Protein AF-A0A4U9HR37-F1 (afdb_monomer_lite)

InterPro domains:
  IPR014755 Copper resistance protein CopC/internalin, immunoglobulin-like [G3DSA:2.60.40.1220] (378-471)
  IPR032812 SbsA, Ig-like domain [PF13205] (374-486)
  IPR061453 Choice-of-anchor X domain [NF041940] (315-340)

Foldseek 3Di:
DDKDWDFFDWAAFPQLKIKGKTFIFDDPDDPPDDTDPFTFWIKIFIAHNVRHQAFPPPDWKDKDKDWDDPDDDDWDWDDDGGIIITGDAAFDWTKIWIWMATPVRHTRDIDIDIDTHHHDDDDDDDDDDDDDDDDDDVPDDDDDDDDDDDFDWDWDDLPFWIKTWGQDPVGFIWIWTAGPVPRHTPDDTDTDDDDDPPDKDKADWDWDAPVQRHTWTWIWIWDQPDPDDPDRPTDTDDDTDTDDPRPDPDDDAQDFDLVQKDWDDFAPFPLRAAHEAQGKIKIKGACAPPHSVGPFAWPWKWKDQVLLPDPDTHTWAQQCDQPHNHRPRRMTMHMDGRAQDDQAFDWQGWMKMWIAGPSRHIDIDIHRPIGTYHRHKKDFPAKVVGAAAEAAAQQDKIKTFIPWFKDFFFAWKWWAWPPDRVQIQTGTLPPPVAWDGDIRMIIGGGPDTGDAFTKTAIWFPQGGMTHNRRRTRRTHDDSNPGIYGHHHDPPQPLQEKEQEQLAQAIFDDVQQEDDLPHAHEYEYEDELDQPRDGRAHDPVRAHEHLQSQAQSHAAAYEYAQAFRAAPVRFGFDFWDQPPQKIFTFGDDDPDPDRTTQWMAGQQQWIDHNNDTYRRYGDGYPHGNCPVPTGVRRYYHHDDFPNDRNVGGPDD

Structure (mmCIF, N/CA/C/O backbone):
data_AF-A0A4U9HR37-F1
#
_entry.id   AF-A0A4U9HR37-F1
#
loop_
_atom_site.group_PDB
_atom_site.id
_atom_site.type_symbol
_atom_site.label_atom_id
_atom_site.label_alt_id
_atom_site.label_comp_id
_atom_site.label_asym_id
_atom_site.label_entity_id
_atom_site.label_seq_id
_atom_site.pdbx_PDB_ins_code
_atom_site.Cartn_x
_atom_site.Cartn_y
_atom_site.Cartn_z
_atom_site.occupancy
_atom_site.B_iso_or_equiv
_atom_site.auth_seq_id
_atom_site.auth_comp_id
_atom_site.auth_asym_id
_atom_site.auth_atom_id
_atom_site.pdbx_PDB_model_num
ATOM 1 N N . MET A 1 1 ? 14.670 -46.214 -52.366 1.00 41.25 1 MET A N 1
ATOM 2 C CA . MET A 1 1 ? 14.354 -47.349 -53.259 1.00 41.25 1 MET A CA 1
ATOM 3 C C . MET A 1 1 ? 15.563 -48.266 -53.301 1.00 41.25 1 MET A C 1
ATOM 5 O O . MET A 1 1 ? 16.676 -47.754 -53.305 1.00 41.25 1 MET A O 1
ATOM 9 N N . LYS A 1 2 ? 15.373 -49.586 -53.236 1.00 36.44 2 LYS A N 1
ATOM 10 C CA . LYS A 1 2 ? 16.454 -50.545 -53.504 1.00 36.44 2 LYS A CA 1
ATOM 11 C C . LYS A 1 2 ? 16.265 -51.026 -54.938 1.00 36.44 2 LYS A C 1
ATOM 13 O O . LYS A 1 2 ? 15.144 -51.344 -55.308 1.00 36.44 2 LYS A O 1
ATOM 18 N N . PHE A 1 3 ? 17.334 -51.056 -55.720 1.00 47.19 3 PHE A N 1
ATOM 19 C CA . PHE A 1 3 ? 17.304 -51.505 -57.109 1.00 47.19 3 PHE A CA 1
ATOM 20 C C . PHE A 1 3 ? 18.118 -52.787 -57.236 1.00 47.19 3 PHE A C 1
ATOM 22 O O . PHE A 1 3 ? 19.142 -52.933 -56.562 1.00 47.19 3 PHE A O 1
ATOM 29 N N . GLN A 1 4 ? 17.664 -53.714 -58.077 1.00 44.75 4 GLN A N 1
ATOM 30 C CA . GLN A 1 4 ? 18.445 -54.896 -58.425 1.00 44.75 4 GLN A CA 1
ATOM 31 C C . GLN A 1 4 ? 19.106 -54.676 -59.785 1.00 44.75 4 GLN A C 1
ATOM 33 O O . GLN A 1 4 ? 18.430 -54.355 -60.761 1.00 44.75 4 GLN A O 1
ATOM 38 N N . LEU A 1 5 ? 20.426 -54.853 -59.821 1.00 51.75 5 LEU A N 1
ATOM 39 C CA . LEU A 1 5 ? 21.241 -54.806 -61.031 1.00 51.75 5 LEU A CA 1
ATOM 40 C C . LEU A 1 5 ? 21.519 -56.236 -61.500 1.00 51.75 5 LEU A C 1
ATOM 42 O O . LEU A 1 5 ? 21.932 -57.079 -60.697 1.00 51.75 5 LEU A O 1
ATOM 46 N N . THR A 1 6 ? 21.292 -56.532 -62.777 1.00 52.78 6 THR A N 1
ATOM 47 C CA . THR A 1 6 ? 21.703 -57.818 -63.368 1.00 52.78 6 THR A CA 1
ATOM 48 C C . THR A 1 6 ? 23.164 -57.760 -63.838 1.00 52.78 6 THR A C 1
ATOM 50 O O . THR A 1 6 ? 23.674 -56.673 -64.116 1.00 52.78 6 THR A O 1
ATOM 53 N N . PRO A 1 7 ? 23.890 -58.896 -63.915 1.00 52.94 7 PRO A N 1
ATOM 54 C CA . PRO A 1 7 ? 25.273 -58.907 -64.388 1.00 52.94 7 PRO A CA 1
ATOM 55 C C . PRO A 1 7 ? 25.380 -58.265 -65.772 1.00 52.94 7 PRO A C 1
ATOM 57 O O . PRO A 1 7 ? 24.792 -58.745 -66.738 1.00 52.94 7 PRO A O 1
ATOM 60 N N . GLY A 1 8 ? 26.098 -57.149 -65.830 1.00 57.25 8 GLY A N 1
ATOM 61 C CA . GLY A 1 8 ? 26.255 -56.355 -67.036 1.00 57.25 8 GLY A CA 1
ATOM 62 C C . GLY A 1 8 ? 27.335 -56.877 -67.979 1.00 57.25 8 GLY A C 1
ATOM 63 O O . GLY A 1 8 ? 28.160 -57.714 -67.606 1.00 57.25 8 GLY A O 1
ATOM 64 N N . VAL A 1 9 ? 27.379 -56.336 -69.196 1.00 54.69 9 VAL A N 1
ATOM 65 C CA . VAL A 1 9 ? 28.492 -56.582 -70.126 1.00 54.69 9 VAL A CA 1
ATOM 66 C C . VAL A 1 9 ? 29.685 -55.732 -69.682 1.00 54.69 9 VAL A C 1
ATOM 68 O O . VAL A 1 9 ? 29.597 -54.504 -69.668 1.00 54.69 9 VAL A O 1
ATOM 71 N N . LEU A 1 10 ? 30.789 -56.383 -69.300 1.00 51.09 10 LEU A N 1
ATOM 72 C CA . LEU A 1 10 ? 32.033 -55.728 -68.890 1.00 51.09 10 LEU A CA 1
ATOM 73 C C . LEU A 1 10 ? 32.990 -55.621 -70.085 1.00 51.09 10 LEU A C 1
ATOM 75 O O . LEU A 1 10 ? 33.367 -56.636 -70.669 1.00 51.09 10 LEU A O 1
ATOM 79 N N . THR A 1 11 ? 33.402 -54.404 -70.436 1.00 56.28 11 THR A N 1
ATOM 80 C CA . THR A 1 11 ? 34.309 -54.141 -71.566 1.00 56.28 11 THR A CA 1
ATOM 81 C C . THR A 1 11 ? 35.569 -53.428 -71.087 1.00 56.28 11 THR A C 1
ATOM 83 O O . THR A 1 11 ? 35.473 -52.397 -70.430 1.00 56.28 11 THR A O 1
ATOM 86 N N . ALA A 1 12 ? 36.747 -53.963 -71.414 1.00 51.22 12 ALA A N 1
ATOM 87 C CA . ALA A 1 12 ? 38.031 -53.375 -71.027 1.00 51.22 12 ALA A CA 1
ATOM 88 C C . ALA A 1 12 ? 38.385 -52.148 -71.880 1.00 51.22 12 ALA A C 1
ATOM 90 O O . ALA A 1 12 ? 38.165 -52.134 -73.092 1.00 51.22 12 ALA A O 1
ATOM 91 N N . LEU A 1 13 ? 38.968 -51.139 -71.241 1.00 53.97 13 LEU A N 1
ATOM 92 C CA . LEU A 1 13 ? 39.450 -49.906 -71.849 1.00 53.97 13 LEU A CA 1
ATOM 93 C C . LEU A 1 13 ? 40.976 -49.923 -71.999 1.00 53.97 13 LEU A C 1
ATOM 95 O O . LEU A 1 13 ? 41.697 -50.655 -71.320 1.00 53.97 13 LEU A O 1
ATOM 99 N N . SER A 1 14 ? 41.482 -49.082 -72.902 1.00 51.78 14 SER A N 1
ATOM 100 C CA . SER A 1 14 ? 42.912 -48.998 -73.225 1.00 51.78 14 SER A CA 1
ATOM 101 C C . SER A 1 14 ? 43.780 -48.442 -72.092 1.00 51.78 14 SER A C 1
ATOM 103 O O . SER A 1 14 ? 44.987 -48.657 -72.099 1.00 51.78 14 SER A O 1
ATOM 105 N N . ASP A 1 15 ? 43.186 -47.733 -71.129 1.00 53.56 15 ASP A N 1
ATOM 106 C CA . ASP A 1 15 ? 43.849 -47.236 -69.912 1.00 53.56 15 ASP A CA 1
ATOM 107 C C . ASP A 1 15 ? 43.903 -48.295 -68.787 1.00 53.56 15 ASP A C 1
ATOM 109 O O . ASP A 1 15 ? 44.371 -48.011 -67.687 1.00 53.56 15 ASP A O 1
ATOM 113 N N . GLY A 1 16 ? 43.443 -49.523 -69.062 1.00 54.03 16 GLY A N 1
ATOM 114 C CA . GLY A 1 16 ? 43.409 -50.643 -68.121 1.00 54.03 16 GLY A CA 1
ATOM 115 C C . GLY A 1 16 ? 42.150 -50.702 -67.254 1.00 54.03 16 GLY A C 1
ATOM 116 O O . GLY A 1 16 ? 41.991 -51.667 -66.513 1.00 54.03 16 GLY A O 1
ATOM 117 N N . SER A 1 17 ? 41.264 -49.708 -67.347 1.00 57.75 17 SER A N 1
ATOM 118 C CA . SER A 1 17 ? 39.972 -49.664 -66.651 1.00 57.75 17 SER A CA 1
ATOM 119 C C . SER A 1 17 ? 38.882 -50.438 -67.419 1.00 57.75 17 SER A C 1
ATOM 121 O O . SER A 1 17 ? 39.135 -50.962 -68.503 1.00 57.75 17 SER A O 1
ATOM 123 N N . TYR A 1 18 ? 37.667 -50.548 -66.879 1.00 51.66 18 TYR A N 1
ATOM 124 C CA . TYR A 1 18 ? 36.553 -51.276 -67.499 1.00 51.66 18 TYR A CA 1
ATOM 125 C C . TYR A 1 18 ? 35.264 -50.455 -67.489 1.00 51.66 18 TYR A C 1
ATOM 127 O O . TYR A 1 18 ? 35.036 -49.641 -66.599 1.00 51.66 18 TYR A O 1
ATOM 135 N N . VAL A 1 19 ? 34.381 -50.712 -68.451 1.00 53.75 19 VAL A N 1
ATOM 136 C CA . VAL A 1 19 ? 33.013 -50.186 -68.466 1.00 53.75 19 VAL A CA 1
ATOM 137 C C . VAL A 1 19 ? 32.036 -51.330 -68.263 1.00 53.75 19 VAL A C 1
ATOM 139 O O . VAL A 1 19 ? 32.089 -52.321 -68.993 1.00 53.75 19 VAL A O 1
ATOM 142 N N . LEU A 1 20 ? 31.150 -51.186 -67.279 1.00 54.28 20 LEU A N 1
ATOM 143 C CA . LEU A 1 20 ? 30.079 -52.134 -66.986 1.00 54.28 20 LEU A CA 1
ATOM 144 C C . LEU A 1 20 ? 28.729 -51.489 -67.298 1.00 54.28 20 LEU A C 1
ATOM 146 O O . LEU A 1 20 ? 28.382 -50.477 -66.690 1.00 54.28 20 LEU A O 1
ATOM 150 N N . ALA A 1 21 ? 27.961 -52.093 -68.205 1.00 55.81 21 ALA A N 1
ATOM 151 C CA . ALA A 1 21 ? 26.589 -51.682 -68.506 1.00 55.81 21 ALA A CA 1
ATOM 152 C C . ALA A 1 21 ? 25.600 -52.703 -67.937 1.00 55.81 21 ALA A C 1
ATOM 154 O O . ALA A 1 21 ? 25.634 -53.865 -68.339 1.00 55.81 21 ALA A O 1
ATOM 155 N N . SER A 1 22 ? 24.746 -52.284 -67.003 1.00 52.88 22 SER A N 1
ATOM 156 C CA . SER A 1 22 ? 23.837 -53.164 -66.259 1.00 52.88 22 SER A CA 1
ATOM 157 C C . SER A 1 22 ? 22.400 -52.641 -66.288 1.00 52.88 22 SER A C 1
ATOM 159 O O . SER A 1 22 ? 22.163 -51.435 -66.205 1.00 52.88 22 SER A O 1
ATOM 161 N N . GLU A 1 23 ? 21.438 -53.553 -66.417 1.00 58.59 23 GLU A N 1
ATOM 162 C CA . GLU A 1 23 ? 20.009 -53.238 -66.394 1.00 58.59 23 GLU A CA 1
ATOM 163 C C . GLU A 1 23 ? 19.473 -53.118 -64.970 1.00 58.59 23 GLU A C 1
ATOM 165 O O . GLU A 1 23 ? 19.921 -53.806 -64.050 1.00 58.59 23 GLU A O 1
ATOM 170 N 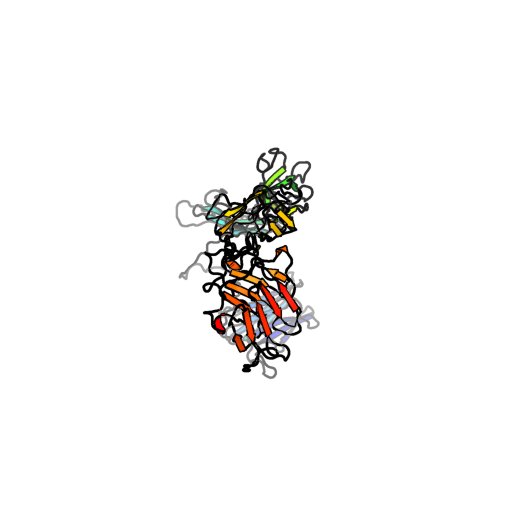N . VAL A 1 24 ? 18.467 -52.260 -64.815 1.00 54.59 24 VAL A N 1
ATOM 171 C CA . VAL A 1 24 ? 17.881 -51.886 -63.529 1.00 54.59 24 VAL A CA 1
ATOM 172 C C . VAL A 1 24 ? 16.460 -52.380 -63.439 1.00 54.59 24 VAL A C 1
ATOM 174 O O . VAL A 1 24 ? 15.640 -52.098 -64.312 1.00 54.59 24 VAL A O 1
ATOM 177 N N . TYR A 1 25 ? 16.157 -53.029 -62.324 1.00 52.59 25 TYR A N 1
ATOM 178 C CA . TYR A 1 25 ? 14.821 -53.491 -61.985 1.00 52.59 25 TYR A CA 1
ATOM 179 C C . TYR A 1 25 ? 14.391 -52.886 -60.641 1.00 52.59 25 TYR A C 1
ATOM 181 O O . TYR A 1 25 ? 15.204 -52.764 -59.715 1.00 52.59 25 TYR A O 1
ATOM 189 N N . ASP A 1 26 ? 13.118 -52.493 -60.534 1.00 51.78 26 ASP A N 1
ATOM 190 C CA . ASP A 1 26 ? 12.541 -51.991 -59.281 1.00 51.78 26 ASP A CA 1
ATOM 191 C C . ASP A 1 26 ? 12.305 -53.151 -58.301 1.00 51.78 26 ASP A C 1
ATOM 193 O O . ASP A 1 26 ? 11.687 -54.163 -58.651 1.00 51.78 26 ASP A O 1
ATOM 197 N N . TRP A 1 27 ? 12.803 -53.030 -57.067 1.00 42.41 27 TRP A N 1
ATOM 198 C CA . TRP A 1 27 ? 12.623 -54.058 -56.041 1.00 42.41 27 TRP A CA 1
ATOM 199 C C . TRP A 1 27 ? 11.480 -53.675 -55.098 1.00 42.41 27 TRP A C 1
ATOM 201 O O . TRP A 1 27 ? 11.639 -52.833 -54.210 1.00 42.41 27 TRP A O 1
ATOM 211 N N . ILE A 1 28 ? 10.370 -54.419 -55.160 1.00 48.56 28 ILE A N 1
ATOM 212 C CA . ILE A 1 28 ? 9.270 -54.297 -54.191 1.00 48.56 28 ILE A CA 1
ATOM 213 C C . ILE A 1 28 ? 9.419 -55.319 -53.040 1.00 48.56 28 ILE A C 1
ATOM 215 O O . ILE A 1 28 ? 8.954 -56.450 -53.080 1.00 48.56 28 ILE A O 1
ATOM 219 N N . GLY A 1 29 ? 10.104 -54.905 -51.973 1.00 46.81 29 GLY A N 1
ATOM 220 C CA . GLY A 1 29 ? 9.639 -55.099 -50.594 1.00 46.81 29 GLY A CA 1
ATOM 221 C C . GLY A 1 29 ? 9.772 -56.418 -49.807 1.00 46.81 29 GLY A C 1
ATOM 222 O O . GLY A 1 29 ? 9.605 -56.317 -48.596 1.00 46.81 29 GLY A O 1
ATOM 223 N N . THR A 1 30 ? 10.071 -57.621 -50.329 1.00 45.28 30 THR A N 1
ATOM 224 C CA . THR A 1 30 ? 10.242 -58.809 -49.430 1.00 45.28 30 THR A CA 1
ATOM 225 C C . THR A 1 30 ? 11.279 -59.861 -49.873 1.00 45.28 30 THR A C 1
ATOM 227 O O . THR A 1 30 ? 11.386 -60.142 -51.067 1.00 45.28 30 THR A O 1
ATOM 230 N N . PRO A 1 31 ? 12.048 -60.481 -48.943 1.00 39.94 31 PRO A N 1
ATOM 231 C CA . PRO A 1 31 ? 13.012 -61.539 -49.269 1.00 39.94 31 PRO A CA 1
ATOM 232 C C . PRO A 1 31 ? 12.318 -62.809 -49.783 1.00 39.94 31 PRO A C 1
ATOM 234 O O . PRO A 1 31 ? 11.460 -63.364 -49.101 1.00 39.94 31 PRO A O 1
ATOM 237 N N . GLY A 1 32 ? 12.715 -63.284 -50.966 1.00 50.69 32 GLY A N 1
ATOM 238 C CA . GLY A 1 32 ? 12.194 -64.515 -51.576 1.00 50.69 32 GLY A CA 1
ATOM 239 C C . GLY A 1 32 ? 11.233 -64.307 -52.751 1.00 50.69 32 GLY A C 1
ATOM 240 O O . GLY A 1 32 ? 10.873 -65.291 -53.391 1.00 50.69 32 GLY A O 1
ATOM 241 N N . GLN A 1 33 ? 10.862 -63.065 -53.083 1.00 45.84 33 GLN A N 1
ATOM 242 C CA . GLN A 1 33 ? 10.258 -62.751 -54.381 1.00 45.84 33 GLN A CA 1
ATOM 243 C C . GLN A 1 33 ? 11.319 -62.248 -55.359 1.00 45.84 33 GLN A C 1
ATOM 245 O O . GLN A 1 33 ? 12.173 -61.436 -55.002 1.00 45.84 33 GLN A O 1
ATOM 250 N N . SER A 1 34 ? 11.283 -62.765 -56.586 1.00 50.19 34 SER A N 1
ATOM 251 C CA . SER A 1 34 ? 12.127 -62.289 -57.680 1.00 50.19 34 SER A CA 1
ATOM 252 C C . SER A 1 34 ? 11.675 -60.890 -58.096 1.00 50.19 34 SER A C 1
ATOM 254 O O . SER A 1 34 ? 10.470 -60.653 -58.204 1.00 50.19 34 SER A O 1
ATOM 256 N N . ALA A 1 35 ? 12.633 -59.982 -58.320 1.00 50.19 35 ALA A N 1
ATOM 257 C CA . ALA A 1 35 ? 12.367 -58.668 -58.902 1.00 50.19 35 ALA A CA 1
ATOM 258 C C . ALA A 1 35 ? 11.538 -58.803 -60.189 1.00 50.19 35 ALA A C 1
ATOM 260 O O . ALA A 1 35 ? 11.522 -59.865 -60.822 1.00 50.19 35 ALA A O 1
ATOM 261 N N . THR A 1 36 ? 10.825 -57.735 -60.552 1.00 52.47 36 THR A N 1
ATOM 262 C CA . THR A 1 36 ? 10.019 -57.702 -61.777 1.00 52.47 36 THR A CA 1
ATOM 263 C C . THR A 1 36 ? 10.854 -58.201 -62.958 1.00 52.47 36 THR A C 1
ATOM 265 O O . THR A 1 36 ? 12.044 -57.931 -63.049 1.00 52.47 36 THR A O 1
ATOM 268 N N . THR A 1 37 ? 10.265 -58.974 -63.871 1.00 47.75 37 THR A N 1
ATOM 269 C CA . THR A 1 37 ? 11.011 -59.567 -64.997 1.00 47.75 37 THR A CA 1
ATOM 270 C C . THR A 1 37 ? 11.318 -58.564 -66.113 1.00 47.75 37 THR A C 1
ATOM 272 O O . THR A 1 37 ? 11.783 -58.969 -67.174 1.00 47.75 37 THR A O 1
ATOM 275 N N . THR A 1 38 ? 11.027 -57.274 -65.906 1.00 51.25 38 THR A N 1
ATOM 276 C CA . THR A 1 38 ? 11.073 -56.237 -66.946 1.00 51.25 38 THR A CA 1
ATOM 277 C C . THR A 1 38 ? 11.918 -55.041 -66.485 1.00 51.25 38 THR A C 1
ATOM 279 O O . THR A 1 38 ? 11.591 -54.462 -65.443 1.00 51.25 38 THR A O 1
ATOM 282 N N . PRO A 1 39 ? 12.988 -54.673 -67.219 1.00 50.19 39 PRO A N 1
ATOM 283 C CA . PRO A 1 39 ? 13.907 -53.614 -66.815 1.00 50.19 39 PRO A CA 1
ATOM 284 C C . PRO A 1 39 ? 13.275 -52.234 -66.999 1.00 50.19 39 PRO A C 1
ATOM 286 O O . PRO A 1 39 ? 12.590 -51.976 -67.990 1.00 50.19 39 PRO A O 1
ATOM 289 N N . ILE A 1 40 ? 13.533 -51.344 -66.041 1.00 50.38 40 ILE A N 1
ATOM 290 C CA . ILE A 1 40 ? 13.007 -49.969 -65.989 1.00 50.38 40 ILE A CA 1
ATOM 291 C C . ILE A 1 40 ? 14.037 -48.915 -66.424 1.00 50.38 40 ILE A C 1
ATOM 293 O O . ILE A 1 40 ? 13.714 -47.738 -66.563 1.00 50.38 40 ILE A O 1
ATOM 297 N N . GLY A 1 41 ? 15.285 -49.329 -66.641 1.00 55.94 41 GLY A N 1
ATOM 298 C CA . GLY A 1 41 ? 16.379 -48.468 -67.079 1.00 55.94 41 GLY A CA 1
ATOM 299 C C . GLY A 1 41 ? 17.701 -49.226 -67.125 1.00 55.94 41 GLY A C 1
ATOM 300 O O . GLY A 1 41 ? 17.748 -50.433 -66.877 1.00 55.94 41 GLY A O 1
ATOM 301 N N . ALA A 1 42 ? 18.787 -48.521 -67.427 1.00 51.38 42 ALA A N 1
ATOM 302 C CA . ALA A 1 42 ? 20.134 -49.084 -67.383 1.00 51.38 42 ALA A CA 1
ATOM 303 C C . ALA A 1 42 ? 21.155 -48.057 -66.870 1.00 51.38 42 ALA A C 1
ATOM 305 O O . ALA A 1 42 ? 21.000 -46.850 -67.078 1.00 51.38 42 ALA A O 1
ATOM 306 N N . PHE A 1 43 ? 22.187 -48.559 -66.186 1.00 53.84 43 PHE A N 1
ATOM 307 C CA . PHE A 1 43 ? 23.328 -47.779 -65.709 1.00 53.84 43 PHE A CA 1
ATOM 308 C C . PHE A 1 43 ? 24.606 -48.201 -66.414 1.00 53.84 43 PHE A C 1
ATOM 310 O O . PHE A 1 43 ? 24.827 -49.384 -66.690 1.00 53.84 43 PHE A O 1
ATOM 317 N N . ILE A 1 44 ? 25.478 -47.220 -66.627 1.00 55.19 44 ILE A N 1
ATOM 318 C CA . ILE A 1 44 ? 26.820 -47.433 -67.152 1.00 55.19 44 ILE A CA 1
ATOM 319 C C . ILE A 1 44 ? 27.829 -46.866 -66.152 1.00 55.19 44 ILE A C 1
ATOM 321 O O . ILE A 1 44 ? 27.780 -45.685 -65.803 1.00 55.19 44 ILE A O 1
ATOM 325 N N . PHE A 1 45 ? 28.744 -47.726 -65.704 1.00 54.78 45 PHE A N 1
ATOM 326 C CA . PHE A 1 45 ? 29.782 -47.405 -64.724 1.00 54.78 45 PHE A CA 1
ATOM 327 C C . PHE A 1 45 ? 31.172 -47.539 -65.343 1.00 54.78 45 PHE A C 1
ATOM 329 O O . PHE A 1 45 ? 31.410 -48.470 -66.117 1.00 54.78 45 PHE A O 1
ATOM 336 N N . LYS A 1 46 ? 32.103 -46.661 -64.948 1.00 58.59 46 LYS A N 1
ATOM 337 C CA . LYS A 1 46 ? 33.541 -46.855 -65.173 1.00 58.59 46 LYS A CA 1
ATOM 338 C C . LYS A 1 46 ? 34.161 -47.405 -63.891 1.00 58.59 46 LYS A C 1
ATOM 340 O O . LYS A 1 46 ? 34.009 -46.833 -62.812 1.00 58.59 46 LYS A O 1
ATOM 345 N N . LEU A 1 47 ? 34.821 -48.543 -64.028 1.00 55.28 47 LEU A N 1
ATOM 346 C CA . LEU A 1 47 ? 35.520 -49.242 -62.963 1.00 55.28 47 LEU A CA 1
ATOM 347 C C . LEU A 1 47 ? 37.018 -49.154 -63.239 1.00 55.28 47 LEU A C 1
ATOM 349 O O . LEU A 1 47 ? 37.420 -49.294 -64.390 1.00 55.28 47 LEU A O 1
ATOM 353 N N . ASP A 1 48 ? 37.857 -48.961 -62.227 1.00 63.69 48 ASP A N 1
ATOM 354 C CA . ASP A 1 48 ? 39.309 -49.018 -62.413 1.00 63.69 48 ASP A CA 1
ATOM 355 C C . ASP A 1 48 ? 39.802 -50.423 -62.803 1.00 63.69 48 ASP A C 1
ATOM 357 O O . ASP A 1 48 ? 39.042 -51.389 -62.893 1.00 63.69 48 ASP A O 1
ATOM 361 N N . ALA A 1 49 ? 41.114 -50.554 -63.010 1.00 62.03 49 ALA A N 1
ATOM 362 C CA . ALA A 1 49 ? 41.754 -51.818 -63.366 1.00 62.03 49 ALA A CA 1
ATOM 363 C C . ALA A 1 49 ? 41.557 -52.946 -62.330 1.00 62.03 49 ALA A C 1
ATOM 365 O O . ALA A 1 49 ? 41.776 -54.113 -62.657 1.00 62.03 49 ALA A O 1
ATOM 366 N N . SER A 1 50 ? 41.143 -52.620 -61.099 1.00 58.91 50 SER A N 1
ATOM 367 C CA . SER A 1 50 ? 40.813 -53.582 -60.041 1.00 58.91 50 SER A CA 1
ATOM 368 C C . SER A 1 50 ? 39.322 -53.948 -59.992 1.00 58.91 50 SER A C 1
ATOM 370 O O . SER A 1 50 ? 38.942 -54.850 -59.247 1.00 58.91 50 SER A O 1
ATOM 372 N N . GLY A 1 51 ? 38.485 -53.287 -60.802 1.00 51.03 51 GLY A N 1
ATOM 373 C CA . GLY A 1 51 ? 37.035 -53.465 -60.837 1.00 51.03 51 GLY A CA 1
ATOM 374 C C . GLY A 1 51 ? 36.272 -52.603 -59.823 1.00 51.03 51 GLY A C 1
ATOM 375 O O . GLY A 1 51 ? 35.085 -52.845 -59.607 1.00 51.03 51 GLY A O 1
ATOM 376 N N . THR A 1 52 ? 36.919 -51.609 -59.206 1.00 58.81 52 THR A N 1
ATOM 377 C CA . THR A 1 52 ? 36.293 -50.712 -58.218 1.00 58.81 52 THR A CA 1
ATOM 378 C C . THR A 1 52 ? 35.698 -49.478 -58.902 1.00 58.81 52 THR A C 1
ATOM 380 O O . THR A 1 52 ? 36.281 -48.961 -59.851 1.00 58.81 52 THR A O 1
ATOM 383 N N . LEU A 1 53 ? 34.540 -48.993 -58.431 1.00 51.66 53 LEU A N 1
ATOM 384 C CA . LEU A 1 53 ? 33.890 -47.787 -58.963 1.00 51.66 53 LEU A CA 1
ATOM 385 C C . LEU A 1 53 ? 34.783 -46.558 -58.764 1.00 51.66 53 LEU A C 1
ATOM 387 O O . LEU A 1 53 ? 35.179 -46.255 -57.639 1.00 51.66 53 LEU A O 1
ATOM 391 N N . THR A 1 54 ? 35.062 -45.833 -59.843 1.00 52.66 54 THR A N 1
ATOM 392 C CA . THR A 1 54 ? 35.837 -44.588 -59.787 1.00 52.66 54 THR A CA 1
ATOM 393 C C . THR A 1 54 ? 34.955 -43.379 -60.055 1.00 52.66 54 THR A C 1
ATOM 395 O O . THR A 1 54 ? 34.127 -43.422 -60.966 1.00 52.66 54 THR A O 1
ATOM 398 N N . SER A 1 55 ? 35.163 -42.293 -59.299 1.00 50.38 55 SER A N 1
ATOM 399 C CA . SER A 1 55 ? 34.576 -40.978 -59.598 1.00 50.38 55 SER A CA 1
ATOM 400 C C . SER A 1 55 ? 34.979 -40.546 -61.010 1.00 50.38 55 SER A C 1
ATOM 402 O O . SER A 1 55 ? 36.144 -40.670 -61.397 1.00 50.38 55 SER A O 1
ATOM 404 N N . PHE A 1 56 ? 34.013 -40.053 -61.786 1.00 48.72 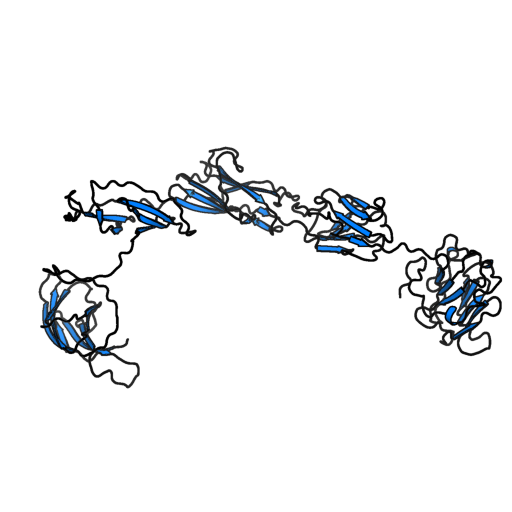56 PHE A N 1
ATOM 405 C CA . PHE A 1 56 ? 34.287 -39.521 -63.124 1.00 48.72 56 PHE A CA 1
ATOM 406 C C . PHE A 1 56 ? 34.943 -38.133 -63.067 1.00 48.72 56 PHE A C 1
ATOM 408 O O . PHE A 1 56 ? 35.596 -37.739 -64.032 1.00 48.72 56 PHE A O 1
ATOM 415 N N . ASP A 1 57 ? 34.827 -37.432 -61.933 1.00 48.62 57 ASP A N 1
ATOM 416 C CA . ASP A 1 57 ? 35.213 -36.026 -61.776 1.00 48.62 57 ASP A CA 1
ATOM 417 C C . ASP A 1 57 ? 36.604 -35.809 -61.159 1.00 48.62 57 ASP A C 1
ATOM 419 O O . ASP A 1 57 ? 37.053 -34.675 -60.998 1.00 48.62 57 ASP A O 1
ATOM 423 N N . SER A 1 58 ? 37.377 -36.867 -60.888 1.00 42.34 58 SER A N 1
ATOM 424 C CA . SER A 1 58 ? 38.746 -36.705 -60.372 1.00 42.34 58 SER A CA 1
ATOM 425 C C . SER A 1 58 ? 39.807 -36.380 -61.447 1.00 42.34 58 SER A C 1
ATOM 427 O O . SER A 1 58 ? 40.997 -36.608 -61.229 1.00 42.34 58 SER A O 1
ATOM 429 N N . GLY A 1 59 ? 39.411 -35.812 -62.597 1.00 49.34 59 GLY A N 1
ATOM 430 C CA . GLY A 1 59 ? 40.256 -34.838 -63.304 1.00 49.34 59 GLY A CA 1
ATOM 431 C C . GLY A 1 59 ? 41.050 -35.234 -64.561 1.00 49.34 59 GLY A C 1
ATOM 432 O O . GLY A 1 59 ? 42.032 -34.548 -64.834 1.00 49.34 59 GLY A O 1
ATOM 433 N N . THR A 1 60 ? 40.689 -36.239 -65.381 1.00 45.03 60 THR A N 1
ATOM 434 C CA . THR A 1 60 ? 41.467 -36.508 -66.633 1.00 45.03 60 THR A CA 1
ATOM 435 C C . THR A 1 60 ? 40.720 -36.878 -67.930 1.00 45.03 60 THR A C 1
ATOM 437 O O . THR A 1 60 ? 41.366 -36.899 -68.985 1.00 45.03 60 THR A O 1
ATOM 440 N N . THR A 1 61 ? 39.397 -37.079 -67.939 1.00 42.44 61 THR A N 1
ATOM 441 C CA . THR A 1 61 ? 38.649 -37.458 -69.163 1.00 42.44 61 THR A CA 1
ATOM 442 C C . THR A 1 61 ? 37.239 -36.866 -69.214 1.00 42.44 61 THR A C 1
ATOM 444 O O . THR A 1 61 ? 36.558 -36.870 -68.195 1.00 42.44 61 THR A O 1
ATOM 447 N N . TRP A 1 62 ? 36.770 -36.451 -70.399 1.00 40.25 62 TRP A N 1
ATOM 448 C CA . TRP A 1 62 ? 35.402 -35.954 -70.636 1.00 40.25 62 TRP A CA 1
ATOM 449 C C . TRP A 1 62 ? 34.637 -36.910 -71.560 1.00 40.25 62 TRP A C 1
ATOM 451 O O . TRP A 1 62 ? 35.219 -37.518 -72.462 1.00 40.25 62 TRP A O 1
ATOM 461 N N . GLN A 1 63 ? 33.321 -37.028 -71.379 1.00 45.78 63 GLN A N 1
ATOM 462 C CA . GLN A 1 63 ? 32.486 -37.957 -72.144 1.00 45.78 63 GLN A CA 1
ATOM 463 C C . GLN A 1 63 ? 31.412 -37.230 -72.953 1.00 45.78 63 GLN A C 1
ATOM 465 O O . GLN A 1 63 ? 30.794 -36.281 -72.476 1.00 45.78 63 GLN A O 1
ATOM 470 N N . ARG A 1 64 ? 31.150 -37.727 -74.168 1.00 41.81 64 ARG A N 1
ATOM 471 C CA . ARG A 1 64 ? 29.983 -37.357 -74.972 1.00 41.81 64 ARG A CA 1
ATOM 472 C C . ARG A 1 64 ? 29.157 -38.612 -75.247 1.00 41.81 64 ARG A C 1
ATOM 474 O O . ARG A 1 64 ? 29.655 -39.572 -75.834 1.00 41.81 64 ARG A O 1
ATOM 481 N N . VAL A 1 65 ? 27.904 -38.607 -74.808 1.00 41.97 65 VAL A N 1
ATOM 482 C CA . VAL A 1 65 ? 26.935 -39.658 -75.135 1.00 41.97 65 VAL A CA 1
ATOM 483 C C . VAL A 1 65 ? 26.048 -39.114 -76.237 1.00 41.97 65 VAL A C 1
ATOM 485 O O . VAL A 1 65 ? 25.313 -38.156 -76.015 1.00 41.97 65 VAL A O 1
ATOM 488 N N . ASN A 1 66 ? 26.160 -39.699 -77.426 1.00 42.34 66 ASN A N 1
ATOM 489 C CA . ASN A 1 66 ? 25.292 -39.355 -78.539 1.00 42.34 66 ASN A CA 1
ATOM 490 C C . ASN A 1 66 ? 24.168 -40.383 -78.603 1.00 42.34 66 ASN A C 1
ATOM 492 O O . ASN A 1 66 ? 24.394 -41.596 -78.625 1.00 42.34 66 ASN A O 1
ATOM 496 N N . TRP A 1 67 ? 22.945 -39.868 -78.598 1.00 43.25 67 TRP A N 1
ATOM 497 C CA . TRP A 1 67 ? 21.737 -40.663 -78.675 1.00 43.25 67 TRP A CA 1
ATOM 498 C C . TRP A 1 67 ? 21.200 -40.613 -80.103 1.00 43.25 67 TRP A C 1
ATOM 500 O O . TRP A 1 67 ? 20.920 -39.530 -80.611 1.00 43.25 67 TRP A O 1
ATOM 510 N N . ASN A 1 68 ? 20.985 -41.781 -80.712 1.00 42.53 68 ASN A N 1
ATOM 511 C CA . ASN A 1 68 ? 20.259 -41.896 -81.974 1.00 42.53 68 ASN A CA 1
ATOM 512 C C . ASN A 1 68 ? 18.919 -42.599 -81.712 1.00 42.53 68 ASN A C 1
ATOM 514 O O . ASN A 1 68 ? 18.848 -43.825 -81.668 1.00 42.53 68 ASN A O 1
ATOM 518 N N . ASP A 1 69 ? 17.858 -41.818 -81.515 1.00 43.47 69 ASP A N 1
ATOM 519 C CA . ASP A 1 69 ? 16.478 -42.282 -81.638 1.00 43.47 69 ASP A CA 1
ATOM 520 C C . ASP A 1 69 ? 15.923 -41.595 -82.871 1.00 43.47 69 ASP A C 1
ATOM 522 O O . ASP A 1 69 ? 15.981 -40.374 -83.017 1.00 43.47 69 ASP A O 1
ATOM 526 N N . GLU A 1 70 ? 15.431 -42.420 -83.781 1.00 40.50 70 GLU A N 1
ATOM 527 C CA . GLU A 1 70 ? 14.839 -41.987 -85.031 1.00 40.50 70 GLU A CA 1
ATOM 528 C C . GLU A 1 70 ? 13.472 -41.305 -84.862 1.00 40.50 70 GLU A C 1
ATOM 530 O O . GLU A 1 70 ? 12.917 -40.897 -85.878 1.00 40.50 70 GLU A O 1
ATOM 535 N N . GLN A 1 71 ? 12.891 -41.149 -83.661 1.00 44.28 71 GLN A N 1
ATOM 536 C CA . GLN A 1 71 ? 11.575 -40.512 -83.507 1.00 44.28 71 GLN A CA 1
ATOM 537 C C . GLN A 1 71 ? 11.233 -40.014 -82.076 1.00 44.28 71 GLN A C 1
ATOM 539 O O . GLN A 1 71 ? 10.409 -40.591 -81.373 1.00 44.28 71 GLN A O 1
ATOM 544 N N . GLY A 1 72 ? 11.755 -38.835 -81.718 1.00 43.16 72 GLY A N 1
ATOM 545 C CA . GLY A 1 72 ? 10.955 -37.729 -81.160 1.00 43.16 72 GLY A CA 1
ATOM 546 C C . GLY A 1 72 ? 10.327 -37.824 -79.757 1.00 43.16 72 GLY A C 1
ATOM 547 O O . GLY A 1 72 ? 9.319 -37.150 -79.551 1.00 43.16 72 GLY A O 1
ATOM 548 N N . SER A 1 73 ? 10.874 -38.578 -78.795 1.00 41.53 73 SER A N 1
ATOM 549 C CA . SER A 1 73 ? 10.349 -38.602 -77.409 1.00 41.53 73 SER A CA 1
ATOM 550 C C . SER A 1 73 ? 11.383 -38.127 -76.364 1.00 41.53 73 SER A C 1
ATOM 552 O O . SER A 1 73 ? 12.569 -38.421 -76.521 1.00 41.53 73 SER A O 1
ATOM 554 N N . PRO A 1 74 ? 10.994 -37.388 -75.300 1.00 41.03 74 PRO A N 1
ATOM 555 C CA . PRO A 1 74 ? 11.932 -36.868 -74.305 1.00 41.03 74 PRO A CA 1
ATOM 556 C C . PRO A 1 74 ? 12.342 -37.950 -73.294 1.00 41.03 74 PRO A C 1
ATOM 558 O O . PRO A 1 74 ? 11.579 -38.342 -72.411 1.00 41.03 74 PRO A O 1
ATOM 561 N N . THR A 1 75 ? 13.577 -38.427 -73.407 1.00 42.31 75 THR A N 1
ATOM 562 C CA . THR A 1 75 ? 14.237 -39.291 -72.417 1.00 42.31 75 THR A CA 1
ATOM 563 C C . THR A 1 75 ? 15.092 -38.471 -71.460 1.00 42.31 75 THR A C 1
ATOM 565 O O . THR A 1 75 ? 15.891 -37.640 -71.887 1.00 42.31 75 THR A O 1
ATOM 568 N N . ASN A 1 76 ? 14.962 -38.738 -70.159 1.00 43.09 76 ASN A N 1
ATOM 569 C CA . ASN A 1 76 ? 15.727 -38.040 -69.127 1.00 43.09 76 ASN A CA 1
ATOM 570 C C . ASN A 1 76 ? 17.033 -38.792 -68.846 1.00 43.09 76 ASN A C 1
ATOM 572 O O . ASN A 1 76 ? 17.018 -39.986 -68.528 1.00 43.09 76 ASN A O 1
ATOM 576 N N . VAL A 1 77 ? 18.156 -38.078 -68.931 1.00 40.16 77 VAL A N 1
ATOM 577 C CA . VAL A 1 77 ? 19.480 -38.572 -68.539 1.00 40.16 77 VAL A CA 1
ATOM 578 C C . VAL A 1 77 ? 19.908 -37.833 -67.284 1.00 40.16 77 VAL A C 1
ATOM 580 O O . VAL A 1 77 ? 19.887 -36.605 -67.247 1.00 40.16 77 VAL A O 1
ATOM 583 N N . ILE A 1 78 ? 20.301 -38.582 -66.258 1.00 39.34 78 ILE A N 1
ATOM 584 C CA . ILE A 1 78 ? 20.835 -38.013 -65.022 1.00 39.34 78 ILE A CA 1
ATOM 585 C C . ILE A 1 78 ? 22.259 -38.533 -64.849 1.00 39.34 78 ILE A C 1
ATOM 587 O O . ILE A 1 78 ? 22.496 -39.745 -64.851 1.00 39.34 78 ILE A O 1
ATOM 591 N N . ALA A 1 79 ? 23.208 -37.607 -64.731 1.00 39.59 79 ALA A N 1
ATOM 592 C CA . ALA A 1 79 ? 24.594 -37.909 -64.408 1.00 39.59 79 ALA A CA 1
ATOM 593 C C . ALA A 1 79 ? 24.790 -37.892 -62.887 1.00 39.59 79 ALA A C 1
ATOM 595 O O . ALA A 1 79 ? 24.249 -37.033 -62.191 1.00 39.59 79 ALA A O 1
ATOM 596 N N . PHE A 1 80 ? 25.575 -38.839 -62.387 1.00 40.84 80 PHE A N 1
ATOM 597 C CA . PHE A 1 80 ? 25.977 -38.940 -60.990 1.00 40.84 80 PHE A CA 1
ATOM 598 C C . PHE A 1 80 ? 27.501 -39.049 -60.908 1.00 40.84 80 PHE A C 1
ATOM 600 O O . PHE A 1 80 ? 28.167 -39.447 -61.867 1.00 40.84 80 PHE A O 1
ATOM 607 N N . ASP A 1 81 ? 28.060 -38.750 -59.740 1.00 41.75 81 ASP A N 1
ATOM 608 C CA . ASP A 1 81 ? 29.484 -38.957 -59.494 1.00 41.75 81 ASP A CA 1
ATOM 609 C C . ASP A 1 81 ? 29.784 -40.468 -59.517 1.00 41.75 81 ASP A C 1
ATOM 611 O O . ASP A 1 81 ? 29.386 -41.210 -58.618 1.00 41.75 81 ASP A O 1
ATOM 615 N N . GLY A 1 82 ? 30.390 -40.958 -60.603 1.00 49.22 82 GLY A N 1
ATOM 616 C CA . GLY A 1 82 ? 30.631 -42.396 -60.804 1.00 49.22 82 GLY A CA 1
ATOM 617 C C . GLY A 1 82 ? 29.727 -43.110 -61.827 1.00 49.22 82 GLY A C 1
ATOM 618 O O . GLY A 1 82 ? 29.885 -44.322 -61.983 1.00 49.22 82 GLY A O 1
ATOM 619 N N . GLY A 1 83 ? 28.841 -42.423 -62.572 1.00 47.25 83 GLY A N 1
ATOM 620 C CA . GLY A 1 83 ? 28.104 -43.025 -63.704 1.00 47.25 83 GLY A CA 1
ATOM 621 C C . GLY A 1 83 ? 26.953 -42.181 -64.260 1.00 47.25 83 GLY A C 1
ATOM 622 O O . GLY A 1 83 ? 26.694 -41.075 -63.797 1.00 47.25 83 GLY A O 1
ATOM 623 N N . PHE A 1 84 ? 26.220 -42.707 -65.244 1.00 47.34 84 PHE A N 1
ATOM 624 C CA . PHE A 1 84 ? 24.985 -42.078 -65.737 1.00 47.34 84 PHE A CA 1
ATOM 625 C C . PHE A 1 84 ? 23.841 -43.085 -65.843 1.00 47.34 84 PHE A C 1
ATOM 627 O O . PHE A 1 84 ? 24.051 -44.280 -66.075 1.00 47.34 84 PHE A O 1
ATOM 634 N N . ALA A 1 85 ? 22.629 -42.573 -65.638 1.00 44.78 85 ALA A N 1
ATOM 635 C CA . ALA A 1 85 ? 21.388 -43.327 -65.650 1.00 44.78 85 ALA A CA 1
ATOM 636 C C . ALA A 1 85 ? 20.456 -42.786 -66.721 1.00 44.78 85 ALA A C 1
ATOM 638 O O . ALA A 1 85 ? 20.331 -41.570 -66.897 1.00 44.78 85 ALA A O 1
ATOM 639 N N . VAL A 1 86 ? 19.765 -43.698 -67.392 1.00 50.19 86 VAL A N 1
ATOM 640 C CA . VAL A 1 86 ? 18.803 -43.353 -68.431 1.00 50.19 86 VAL A CA 1
ATOM 641 C C . VAL A 1 86 ? 17.490 -44.055 -68.155 1.00 50.19 86 VAL A C 1
ATOM 643 O O . VAL A 1 86 ? 17.450 -45.274 -67.958 1.00 50.19 86 VAL A O 1
ATOM 646 N N . PHE A 1 87 ? 16.418 -43.272 -68.195 1.00 48.44 87 PHE A N 1
ATOM 647 C CA . PHE A 1 87 ? 15.063 -43.745 -67.963 1.00 48.44 87 PHE A CA 1
ATOM 648 C C . PHE A 1 87 ? 14.208 -43.444 -69.197 1.00 48.44 87 PHE A C 1
ATOM 650 O O . PHE A 1 87 ? 14.084 -42.288 -69.606 1.00 48.44 87 PHE A O 1
ATOM 657 N N . SER A 1 88 ? 13.638 -44.493 -69.800 1.00 46.22 88 SER A N 1
ATOM 658 C CA . SER A 1 88 ? 12.704 -44.379 -70.929 1.00 46.22 88 SER A CA 1
ATOM 659 C C . SER A 1 88 ? 11.270 -44.540 -70.445 1.00 46.22 88 SER A C 1
ATOM 661 O O . SER A 1 88 ? 10.974 -45.454 -69.678 1.00 46.22 88 SER A O 1
ATOM 663 N N . GLN A 1 89 ? 10.381 -43.662 -70.914 1.00 44.31 89 GLN A N 1
ATOM 664 C CA . GLN A 1 89 ? 8.961 -43.680 -70.547 1.00 44.31 89 GLN A CA 1
ATOM 665 C C . GLN A 1 89 ? 8.092 -44.495 -71.515 1.00 44.31 89 GLN A C 1
ATOM 667 O O . GLN A 1 89 ? 6.934 -44.760 -71.205 1.00 44.31 89 GLN A O 1
ATOM 672 N N . GLU A 1 90 ? 8.630 -44.959 -72.648 1.00 48.06 90 GLU A N 1
ATOM 673 C CA . GLU A 1 90 ? 7.853 -45.717 -73.634 1.00 48.06 90 GLU A CA 1
ATOM 674 C C . GLU A 1 90 ? 8.596 -46.942 -74.179 1.00 48.06 90 GLU A C 1
ATOM 676 O O . GLU A 1 90 ? 9.827 -47.004 -74.187 1.00 48.06 90 GLU A O 1
ATOM 681 N N . TYR A 1 91 ? 7.812 -47.934 -74.621 1.00 44.47 91 TYR A N 1
ATOM 682 C CA . TYR A 1 91 ? 8.254 -49.229 -75.153 1.00 44.47 91 TYR A CA 1
ATOM 683 C C . TYR A 1 91 ? 9.146 -49.064 -76.401 1.00 44.47 91 TYR A C 1
ATOM 685 O O . TYR A 1 91 ? 8.655 -49.186 -77.523 1.00 44.47 91 TYR A O 1
ATOM 693 N N . ARG A 1 92 ? 10.453 -48.810 -76.244 1.00 50.38 92 ARG A N 1
ATOM 694 C CA . ARG A 1 92 ? 11.397 -48.739 -77.376 1.00 50.38 92 ARG A CA 1
ATOM 695 C C . ARG A 1 92 ? 12.777 -49.314 -77.046 1.00 50.38 92 ARG A C 1
ATOM 697 O O . ARG A 1 92 ? 13.256 -49.252 -75.915 1.00 50.38 92 ARG A O 1
ATOM 704 N N . THR A 1 93 ? 13.402 -49.898 -78.068 1.00 49.19 93 THR A N 1
ATOM 705 C CA . THR A 1 93 ? 14.815 -50.292 -78.062 1.00 49.19 93 THR A CA 1
ATOM 706 C C . THR A 1 93 ? 15.652 -49.044 -78.296 1.00 49.19 93 THR A C 1
ATOM 708 O O . THR A 1 93 ? 15.614 -48.473 -79.382 1.00 49.19 93 THR A O 1
ATOM 711 N N . ALA A 1 94 ? 16.384 -48.606 -77.279 1.00 50.50 94 ALA A N 1
ATOM 712 C CA . ALA A 1 94 ? 17.290 -47.474 -77.378 1.00 50.50 94 ALA A CA 1
ATOM 713 C C . ALA A 1 94 ? 18.695 -47.980 -77.715 1.00 50.50 94 ALA A C 1
ATOM 715 O O . ALA A 1 94 ? 19.200 -48.907 -77.081 1.00 50.50 94 ALA A O 1
ATOM 716 N N . THR A 1 95 ? 19.319 -47.374 -78.725 1.00 49.56 95 THR A N 1
ATOM 717 C CA . THR A 1 95 ? 20.722 -47.617 -79.070 1.00 49.56 95 THR A CA 1
ATOM 718 C C . THR A 1 95 ? 21.519 -46.374 -78.728 1.00 49.56 95 THR A C 1
ATOM 720 O O . THR A 1 95 ? 21.219 -45.287 -79.213 1.00 49.56 95 THR A O 1
ATOM 723 N N . TRP A 1 96 ? 22.526 -46.527 -77.883 1.00 52.59 96 TRP A N 1
ATOM 724 C CA . TRP A 1 96 ? 23.370 -45.433 -77.429 1.00 52.59 96 TRP A CA 1
ATOM 725 C C . TRP A 1 96 ? 24.807 -45.621 -77.892 1.00 52.59 96 TRP A C 1
ATOM 727 O O . TRP A 1 96 ? 25.357 -46.722 -77.852 1.00 52.59 96 TRP A O 1
ATOM 737 N N . GLU A 1 97 ? 25.418 -44.522 -78.320 1.00 49.06 97 GLU A N 1
ATOM 738 C CA . GLU A 1 97 ? 26.826 -44.462 -78.674 1.00 49.06 97 GLU A CA 1
ATOM 739 C C . GLU A 1 97 ? 27.566 -43.657 -77.607 1.00 49.06 97 GLU A C 1
ATOM 741 O O . GLU A 1 97 ? 27.387 -42.447 -77.444 1.00 49.06 97 GLU A O 1
ATOM 746 N N . VAL A 1 98 ? 28.404 -44.349 -76.846 1.00 50.81 98 VAL A N 1
ATOM 747 C CA . VAL A 1 98 ? 29.210 -43.747 -75.794 1.00 50.81 98 VAL A CA 1
ATOM 748 C C . VAL A 1 98 ? 30.600 -43.490 -76.335 1.00 50.81 98 VAL A C 1
ATOM 750 O O . VAL A 1 98 ? 31.338 -44.430 -76.631 1.00 50.81 98 VAL A O 1
ATOM 753 N N . THR A 1 99 ? 30.957 -42.211 -76.426 1.00 49.78 99 THR A N 1
ATOM 754 C CA . THR A 1 99 ? 32.267 -41.777 -76.893 1.00 49.78 99 THR A CA 1
ATOM 755 C C . THR A 1 99 ? 33.040 -41.063 -75.787 1.00 49.78 99 THR A C 1
ATOM 757 O O . THR A 1 99 ? 32.573 -40.085 -75.202 1.00 49.78 99 THR A O 1
ATOM 760 N N . LEU A 1 100 ? 34.244 -41.551 -75.498 1.00 47.97 100 LEU A N 1
ATOM 761 C CA . LEU A 1 100 ? 35.112 -41.067 -74.425 1.00 47.97 100 LEU A CA 1
ATOM 762 C C . LEU A 1 100 ? 36.299 -40.299 -74.997 1.00 47.97 100 LEU A C 1
ATOM 764 O O . LEU A 1 100 ? 36.937 -40.784 -75.927 1.00 47.97 100 LEU A O 1
ATOM 768 N N . TYR A 1 101 ? 36.636 -39.150 -74.410 1.00 46.56 101 TYR A N 1
ATOM 769 C CA . TYR A 1 101 ? 37.770 -38.308 -74.799 1.00 46.56 101 TYR A CA 1
ATOM 770 C C . TYR A 1 101 ? 38.680 -38.000 -73.596 1.00 46.56 101 TYR A C 1
ATOM 772 O O . TYR A 1 101 ? 38.232 -37.909 -72.454 1.00 46.56 101 TYR A O 1
ATOM 780 N N . ASN A 1 102 ? 39.972 -37.795 -73.849 1.00 41.34 102 ASN A N 1
ATOM 781 C CA . ASN A 1 102 ? 40.917 -37.245 -72.872 1.00 41.34 102 ASN A CA 1
ATOM 782 C C . ASN A 1 102 ? 40.683 -35.738 -72.668 1.00 41.34 102 ASN A C 1
ATOM 784 O O . ASN A 1 102 ? 40.122 -35.073 -73.537 1.00 41.34 102 ASN A O 1
ATOM 788 N N . ASN A 1 103 ? 41.193 -35.169 -71.566 1.00 36.38 103 ASN A N 1
ATOM 789 C CA . ASN A 1 103 ? 41.110 -33.722 -71.274 1.00 36.38 103 ASN A CA 1
ATOM 790 C C . ASN A 1 103 ? 41.687 -32.799 -72.355 1.00 36.38 103 ASN A C 1
ATOM 792 O O . ASN A 1 103 ? 41.329 -31.629 -72.420 1.00 36.38 103 ASN A O 1
ATOM 796 N N . ASN A 1 104 ? 42.558 -33.311 -73.221 1.00 41.53 104 ASN A N 1
ATOM 797 C CA . ASN A 1 104 ? 43.083 -32.572 -74.368 1.00 41.53 104 ASN A CA 1
ATOM 798 C C . ASN A 1 104 ? 42.206 -32.698 -75.634 1.00 41.53 104 ASN A C 1
ATOM 800 O O . ASN A 1 104 ? 42.642 -32.310 -76.714 1.00 41.53 104 ASN A O 1
ATOM 804 N N . GLY A 1 105 ? 41.006 -33.277 -75.520 1.00 39.94 105 GLY A N 1
ATOM 805 C CA . GLY A 1 105 ? 40.053 -33.469 -76.615 1.00 39.94 105 GLY A CA 1
ATOM 806 C C . GLY A 1 105 ? 40.331 -34.678 -77.511 1.00 39.94 105 GLY A C 1
ATOM 807 O O . GLY A 1 105 ? 39.636 -34.869 -78.506 1.00 39.94 105 GLY A O 1
ATOM 808 N N . THR A 1 106 ? 41.327 -35.510 -77.190 1.00 49.84 106 THR A N 1
ATOM 809 C CA . THR A 1 106 ? 41.667 -36.682 -78.016 1.00 49.84 106 THR A CA 1
ATOM 810 C C . THR A 1 106 ? 40.720 -37.845 -77.729 1.00 49.84 106 THR A C 1
ATOM 812 O O . THR A 1 106 ? 40.526 -38.198 -76.568 1.00 49.84 106 THR A O 1
ATOM 815 N N . LEU A 1 107 ? 40.155 -38.459 -78.772 1.00 48.34 107 LEU A N 1
ATOM 816 C CA . LEU A 1 107 ? 39.257 -39.613 -78.662 1.00 48.34 107 LEU A CA 1
ATOM 817 C C . LEU A 1 107 ? 39.973 -40.815 -78.027 1.00 48.34 107 LEU A C 1
ATOM 819 O O . LEU A 1 107 ? 41.014 -41.246 -78.516 1.00 48.34 107 LEU A O 1
ATOM 823 N N . ILE A 1 108 ? 39.390 -41.360 -76.962 1.00 52.06 108 ILE A N 1
ATOM 824 C CA . ILE A 1 108 ? 39.818 -42.594 -76.299 1.00 52.06 108 ILE A CA 1
ATOM 825 C C . ILE A 1 108 ? 39.136 -43.794 -76.962 1.00 52.06 108 ILE A C 1
ATOM 827 O O . ILE A 1 108 ? 39.822 -44.705 -77.414 1.00 52.06 108 ILE A O 1
ATOM 831 N N . THR A 1 109 ? 37.798 -43.812 -77.033 1.00 49.50 109 THR A N 1
ATOM 832 C CA . THR A 1 109 ? 37.028 -44.883 -77.697 1.00 49.50 109 THR A CA 1
ATOM 833 C C . THR A 1 109 ? 35.571 -44.483 -77.942 1.00 49.50 109 THR A C 1
ATOM 835 O O . THR A 1 109 ? 35.066 -43.582 -77.275 1.00 49.50 109 THR A O 1
ATOM 838 N N . THR A 1 110 ? 34.896 -45.195 -78.845 1.00 53.50 110 THR A N 1
ATOM 839 C CA . THR A 1 110 ? 33.456 -45.101 -79.111 1.00 53.50 110 THR A CA 1
ATOM 840 C C . THR A 1 110 ? 32.847 -46.499 -79.093 1.00 53.50 110 THR A C 1
ATOM 842 O O . THR A 1 110 ? 33.358 -47.394 -79.765 1.00 53.50 110 THR A O 1
ATOM 845 N N . ASN A 1 111 ? 31.771 -46.709 -78.334 1.00 51.12 111 ASN A N 1
ATOM 846 C CA . ASN A 1 111 ? 31.074 -47.994 -78.278 1.00 51.12 111 ASN A CA 1
ATOM 847 C C . ASN A 1 111 ? 29.562 -47.812 -78.425 1.00 51.12 111 ASN A C 1
ATOM 849 O O . ASN A 1 111 ? 28.986 -46.920 -77.806 1.00 51.12 111 ASN A O 1
ATOM 853 N N . ILE A 1 112 ? 28.932 -48.680 -79.215 1.00 53.31 112 ILE A N 1
ATOM 854 C CA . ILE A 1 112 ? 27.497 -48.659 -79.491 1.00 53.31 112 ILE A CA 1
ATOM 855 C C . ILE A 1 112 ? 26.859 -49.856 -78.792 1.00 53.31 112 ILE A C 1
ATOM 857 O O . ILE A 1 112 ? 27.257 -51.000 -79.003 1.00 53.31 112 ILE A O 1
ATOM 861 N N . GLN A 1 113 ? 25.866 -49.593 -77.953 1.00 46.50 113 GLN A N 1
ATOM 862 C CA . GLN A 1 113 ? 25.113 -50.614 -77.230 1.00 46.50 113 GLN A CA 1
ATOM 863 C C . GLN A 1 113 ? 23.617 -50.383 -77.453 1.00 46.50 113 GLN A C 1
ATOM 865 O O . GLN A 1 113 ? 23.170 -49.244 -77.512 1.00 46.50 113 GLN A O 1
ATOM 870 N N . SER A 1 114 ? 22.836 -51.453 -77.576 1.00 51.75 114 SER A N 1
ATOM 871 C CA . SER A 1 114 ? 21.385 -51.372 -77.773 1.00 51.75 114 SER A CA 1
ATOM 872 C C . SER A 1 114 ? 20.689 -52.117 -76.653 1.00 51.75 114 SER A C 1
ATOM 874 O O . SER A 1 114 ? 21.006 -53.283 -76.423 1.00 51.75 114 SER A O 1
ATOM 876 N N . ASN A 1 115 ? 19.736 -51.474 -75.977 1.00 46.72 115 ASN A N 1
ATOM 877 C CA . ASN A 1 115 ? 18.922 -52.145 -74.974 1.00 46.72 115 ASN A CA 1
ATOM 878 C C . ASN A 1 115 ? 17.439 -51.754 -75.038 1.00 46.72 115 ASN A C 1
ATOM 880 O O . ASN A 1 115 ? 17.091 -50.667 -75.492 1.00 46.72 115 ASN A O 1
ATOM 884 N N . THR A 1 116 ? 16.548 -52.654 -74.619 1.00 48.00 116 THR A N 1
ATOM 885 C CA . THR A 1 116 ? 15.089 -52.483 -74.756 1.00 48.00 116 THR A CA 1
ATOM 886 C C . THR A 1 116 ? 14.428 -52.274 -73.395 1.00 48.00 116 THR A C 1
ATOM 888 O O . THR A 1 116 ? 14.572 -53.118 -72.518 1.00 48.00 116 THR A O 1
ATOM 891 N N . VAL A 1 117 ? 13.698 -51.162 -73.217 1.00 47.84 117 VAL A N 1
ATOM 892 C CA . VAL A 1 117 ? 13.087 -50.753 -71.929 1.00 47.84 117 VAL A CA 1
ATOM 893 C C . VAL A 1 117 ? 11.577 -50.509 -72.096 1.00 47.84 117 VAL A C 1
ATOM 895 O O . VAL A 1 117 ? 11.138 -50.038 -73.151 1.00 47.84 117 VAL A O 1
ATOM 898 N N . HIS A 1 118 ? 10.758 -50.871 -71.095 1.00 45.88 118 HIS A N 1
ATOM 899 C CA . HIS A 1 118 ? 9.297 -51.018 -71.243 1.00 45.88 118 HIS A CA 1
ATOM 900 C C . HIS A 1 118 ? 8.456 -50.488 -70.049 1.00 45.88 118 HIS A C 1
ATOM 902 O O . HIS A 1 118 ? 8.666 -50.910 -68.920 1.00 45.88 118 HIS A O 1
ATOM 908 N N . ASN A 1 119 ? 7.463 -49.626 -70.350 1.00 39.47 119 ASN A N 1
ATOM 909 C CA . ASN A 1 119 ? 6.371 -49.045 -69.523 1.00 39.47 119 ASN A CA 1
ATOM 910 C C . ASN A 1 119 ? 6.620 -48.734 -68.032 1.00 39.47 119 ASN A C 1
ATOM 912 O O . ASN A 1 119 ? 6.584 -49.628 -67.186 1.00 39.47 119 ASN A O 1
ATOM 916 N N . MET A 1 120 ? 6.549 -47.444 -67.684 1.00 36.66 120 MET A N 1
ATOM 917 C CA . MET A 1 120 ? 6.102 -46.996 -66.359 1.00 36.66 120 MET A CA 1
ATOM 918 C C . MET A 1 120 ? 4.955 -45.983 -66.502 1.00 36.66 120 MET A C 1
ATOM 920 O O . MET A 1 120 ? 5.033 -45.058 -67.302 1.00 36.66 120 MET A O 1
ATOM 924 N N . GLY A 1 121 ? 3.868 -46.177 -65.747 1.00 35.50 121 GLY A N 1
ATOM 925 C CA . GLY A 1 121 ? 2.741 -45.238 -65.694 1.00 35.50 121 GLY A CA 1
ATOM 926 C C . GLY A 1 121 ? 3.100 -43.922 -64.993 1.00 35.50 121 GLY A C 1
ATOM 927 O O . GLY A 1 121 ? 4.035 -43.867 -64.196 1.00 35.50 121 GLY A O 1
ATOM 928 N N . THR A 1 122 ? 2.337 -42.870 -65.295 1.00 31.42 122 THR A N 1
ATOM 929 C CA . THR A 1 122 ? 2.589 -41.466 -64.935 1.00 31.42 122 THR A CA 1
ATOM 930 C C . THR A 1 122 ? 2.829 -41.251 -63.432 1.00 31.42 122 THR A C 1
ATOM 932 O O . THR A 1 122 ? 1.936 -41.482 -62.618 1.00 31.42 122 THR A O 1
ATOM 935 N N . GLN A 1 123 ? 4.012 -40.746 -63.067 1.00 28.73 123 GLN A N 1
ATOM 936 C CA . GLN A 1 123 ? 4.305 -40.144 -61.760 1.00 28.73 123 GLN A CA 1
ATOM 937 C C . GLN A 1 123 ? 5.042 -38.816 -61.976 1.00 28.73 123 GLN A C 1
ATOM 939 O O . GLN A 1 123 ? 6.004 -38.754 -62.740 1.00 28.73 123 GLN A O 1
ATOM 944 N N . SER A 1 124 ? 4.575 -37.752 -61.323 1.00 28.84 124 SER A N 1
ATOM 945 C CA . SER A 1 124 ? 5.150 -36.409 -61.428 1.00 28.84 124 SER A CA 1
ATOM 946 C C . SER A 1 124 ? 6.414 -36.287 -60.578 1.00 28.84 124 SER A C 1
ATOM 948 O O . SER A 1 124 ? 6.344 -36.345 -59.352 1.00 28.84 124 SER A O 1
ATOM 950 N N . TYR A 1 125 ? 7.551 -36.039 -61.225 1.00 26.27 125 TYR A N 1
ATOM 951 C CA . TYR A 1 125 ? 8.757 -35.509 -60.591 1.00 26.27 125 TYR A CA 1
ATOM 952 C C . TYR A 1 125 ? 9.120 -34.189 -61.274 1.00 26.27 125 TYR A C 1
ATOM 954 O O . TYR A 1 125 ? 9.180 -34.121 -62.500 1.00 26.27 125 TYR A O 1
ATOM 962 N N . HIS A 1 126 ? 9.352 -33.138 -60.487 1.00 26.48 126 HIS A N 1
ATOM 963 C CA . HIS A 1 126 ? 9.909 -31.884 -60.988 1.00 26.48 126 HIS A CA 1
ATOM 964 C C . HIS A 1 126 ? 11.424 -32.052 -61.159 1.00 26.48 126 HIS A C 1
ATOM 966 O O . HIS A 1 126 ? 12.140 -32.221 -60.173 1.00 26.48 126 HIS A O 1
ATOM 972 N N . ALA A 1 127 ? 11.900 -31.998 -62.402 1.00 24.00 127 ALA A N 1
ATOM 973 C CA . ALA A 1 127 ? 13.288 -31.688 -62.719 1.00 24.00 127 ALA A CA 1
ATOM 974 C C . ALA A 1 127 ? 13.388 -30.185 -63.021 1.00 24.00 127 ALA A C 1
ATOM 976 O O . ALA A 1 127 ? 12.509 -29.619 -63.672 1.00 24.00 127 ALA A O 1
ATOM 977 N N . VAL A 1 128 ? 14.434 -29.540 -62.510 1.00 23.00 128 VAL A N 1
ATOM 978 C CA . VAL A 1 128 ? 14.785 -28.152 -62.832 1.00 23.00 128 VAL A CA 1
ATOM 979 C C . VAL A 1 128 ? 15.365 -28.135 -64.247 1.00 23.00 128 VAL A C 1
ATOM 981 O O . VAL A 1 128 ? 16.347 -28.824 -64.512 1.00 23.00 128 VAL A O 1
ATOM 984 N N . ASP A 1 129 ? 14.734 -27.381 -65.144 1.00 26.91 129 ASP A N 1
ATOM 985 C CA . ASP A 1 129 ? 15.137 -27.241 -66.543 1.00 26.91 129 ASP A CA 1
ATOM 986 C C . ASP A 1 129 ? 16.283 -26.222 -66.675 1.00 26.91 129 ASP A C 1
ATOM 988 O O . ASP A 1 129 ? 16.129 -25.039 -66.369 1.00 26.91 129 ASP A O 1
ATOM 992 N N . VAL A 1 130 ? 17.444 -26.698 -67.123 1.00 24.36 130 VAL A N 1
ATOM 993 C CA . VAL A 1 130 ? 18.517 -25.886 -67.713 1.00 24.36 130 VAL A CA 1
ATOM 994 C C . VAL A 1 130 ? 18.698 -26.359 -69.151 1.00 24.36 130 VAL A C 1
ATOM 996 O O . VAL A 1 130 ? 19.604 -27.128 -69.467 1.00 24.36 130 VAL A O 1
ATOM 999 N N . GLY A 1 131 ? 17.804 -25.924 -70.033 1.00 25.86 131 GLY A N 1
ATOM 1000 C CA . GLY A 1 131 ? 17.964 -26.112 -71.468 1.00 25.86 131 GLY A CA 1
ATOM 1001 C C . GLY A 1 131 ? 19.089 -25.240 -72.038 1.00 25.86 131 GLY A C 1
ATOM 1002 O O . GLY A 1 131 ? 19.178 -24.046 -71.747 1.00 25.86 131 GLY A O 1
ATOM 1003 N N . ALA A 1 132 ? 19.920 -25.823 -72.908 1.00 26.94 132 ALA A N 1
ATOM 1004 C CA . ALA A 1 132 ? 20.674 -25.074 -73.908 1.00 26.94 132 ALA A CA 1
ATOM 1005 C C . ALA A 1 132 ? 19.834 -24.963 -75.192 1.00 26.94 132 ALA A C 1
ATOM 1007 O O . ALA A 1 132 ? 19.227 -25.928 -75.648 1.00 26.94 132 ALA A O 1
ATOM 1008 N N . MET A 1 133 ? 19.809 -23.755 -75.745 1.00 31.61 133 MET A N 1
ATOM 1009 C CA . MET A 1 133 ? 19.085 -23.331 -76.943 1.00 31.61 133 MET A CA 1
ATOM 1010 C C . MET A 1 133 ? 19.598 -24.032 -78.218 1.00 31.61 133 MET A C 1
ATOM 1012 O O . MET A 1 133 ? 20.804 -24.025 -78.455 1.00 31.61 133 MET A O 1
ATOM 1016 N N . ASP A 1 134 ? 18.698 -24.518 -79.084 1.00 30.42 134 ASP A N 1
ATOM 1017 C CA . ASP A 1 134 ? 18.958 -24.640 -80.534 1.00 30.42 134 ASP A CA 1
ATOM 1018 C C . ASP A 1 134 ? 17.657 -24.310 -81.309 1.00 30.42 134 ASP A C 1
ATOM 1020 O O . ASP A 1 134 ? 16.629 -24.946 -81.084 1.00 30.42 134 ASP A O 1
ATOM 1024 N N . LYS A 1 135 ? 17.517 -23.128 -81.940 1.00 41.09 135 LYS A N 1
ATOM 1025 C CA . LYS A 1 135 ? 18.000 -22.692 -83.277 1.00 41.09 135 LYS A CA 1
ATOM 1026 C C . LYS A 1 135 ? 17.314 -23.529 -84.368 1.00 41.09 135 LYS A C 1
ATOM 1028 O O . LYS A 1 135 ? 17.597 -24.692 -84.552 1.00 41.09 135 LYS A O 1
ATOM 1033 N N . GLU A 1 136 ? 16.325 -23.062 -85.107 1.00 36.91 136 GLU A N 1
ATOM 1034 C CA . GLU A 1 136 ? 16.240 -21.764 -85.777 1.00 36.91 136 GLU A CA 1
ATOM 1035 C C . GLU A 1 136 ? 14.826 -21.164 -85.709 1.00 36.91 136 GLU A C 1
ATOM 1037 O O . GLU A 1 136 ? 14.562 -20.106 -86.275 1.00 36.91 136 GLU A O 1
ATOM 1042 N N . THR A 1 137 ? 13.913 -21.809 -84.977 1.00 31.08 137 THR A N 1
ATOM 1043 C CA . THR A 1 137 ? 12.512 -21.390 -84.891 1.00 31.08 137 THR A CA 1
ATOM 1044 C C . THR A 1 137 ? 11.819 -22.070 -83.705 1.00 31.08 137 THR A C 1
ATOM 1046 O O . THR A 1 137 ? 11.485 -23.242 -83.784 1.00 31.08 137 THR A O 1
ATOM 1049 N N . HIS A 1 138 ? 11.505 -21.333 -82.640 1.00 27.28 138 HIS A N 1
ATOM 1050 C CA . HIS A 1 138 ? 10.108 -21.340 -82.166 1.00 27.28 138 HIS A CA 1
ATOM 1051 C C . HIS A 1 138 ? 9.364 -20.121 -82.764 1.00 27.28 138 HIS A C 1
ATOM 1053 O O . HIS A 1 138 ? 8.281 -19.731 -82.330 1.00 27.28 138 HIS A O 1
ATOM 1059 N N . SER A 1 139 ? 9.980 -19.447 -83.744 1.00 42.53 139 SER A N 1
ATOM 1060 C CA . SER A 1 139 ? 9.469 -18.241 -84.389 1.00 42.53 139 SER A CA 1
ATOM 1061 C C . SER A 1 139 ? 8.162 -18.556 -85.130 1.00 42.53 139 SER A C 1
ATOM 1063 O O . SER A 1 139 ? 8.172 -19.064 -86.245 1.00 42.53 139 SER A O 1
ATOM 1065 N N . GLY A 1 140 ? 7.029 -18.226 -84.511 1.00 30.42 140 GLY A N 1
ATOM 1066 C CA . GLY A 1 140 ? 5.700 -18.300 -85.117 1.00 30.42 140 GLY A CA 1
ATOM 1067 C C . GLY A 1 140 ? 4.979 -19.629 -84.885 1.00 30.42 140 GLY A C 1
ATOM 1068 O O . GLY A 1 140 ? 5.385 -20.657 -85.409 1.00 30.42 140 GLY A O 1
ATOM 1069 N N . LEU A 1 141 ? 3.821 -19.538 -84.214 1.00 26.53 141 LEU A N 1
ATOM 1070 C CA . LEU A 1 141 ? 2.880 -20.623 -83.873 1.00 26.53 141 LEU A CA 1
ATOM 1071 C C . LEU A 1 141 ? 3.375 -21.456 -82.672 1.00 26.53 141 LEU A C 1
ATOM 1073 O O . LEU A 1 141 ? 4.476 -21.964 -82.681 1.00 26.53 141 LEU A O 1
ATOM 1077 N N . ALA A 1 142 ? 2.652 -21.668 -81.583 1.00 26.75 142 ALA A N 1
ATOM 1078 C CA . ALA A 1 142 ? 1.229 -21.561 -81.326 1.00 26.75 142 ALA A CA 1
ATOM 1079 C C . ALA A 1 142 ? 1.077 -21.254 -79.823 1.00 26.75 142 ALA A C 1
ATOM 1081 O O . ALA A 1 142 ? 1.606 -21.976 -78.991 1.00 26.75 142 ALA A O 1
ATOM 1082 N N . TRP A 1 143 ? 0.627 -20.055 -79.455 1.00 27.09 143 TRP A N 1
ATOM 1083 C CA . TRP A 1 143 ? -0.784 -19.669 -79.326 1.00 27.09 143 TRP A CA 1
ATOM 1084 C C . TRP A 1 143 ? -1.457 -20.245 -78.066 1.00 27.09 143 TRP A C 1
ATOM 1086 O O . TRP A 1 143 ? -1.467 -21.447 -77.843 1.00 27.09 143 TRP A O 1
ATOM 1096 N N . TYR A 1 144 ? -2.118 -19.327 -77.353 1.00 26.59 144 TYR A N 1
ATOM 1097 C CA . TYR A 1 144 ? -3.059 -19.487 -76.238 1.00 26.59 144 TYR A CA 1
ATOM 1098 C C . TYR A 1 144 ? -2.521 -19.484 -74.785 1.00 26.59 144 TYR A C 1
ATOM 1100 O O . TYR A 1 144 ? -2.249 -20.516 -74.190 1.00 26.59 144 TYR A O 1
ATOM 1108 N N . ILE A 1 145 ? -2.485 -18.260 -74.227 1.00 29.36 145 ILE A N 1
ATOM 1109 C CA . ILE A 1 145 ? -2.999 -17.808 -72.910 1.00 29.36 145 ILE A CA 1
ATOM 1110 C C . ILE A 1 145 ? -2.943 -18.743 -71.682 1.00 29.36 145 ILE A C 1
ATOM 1112 O O . ILE A 1 145 ? -3.595 -19.781 -71.652 1.00 29.36 145 ILE A O 1
ATOM 1116 N N . ASN A 1 146 ? -2.398 -18.235 -70.566 1.00 26.98 146 ASN A N 1
ATOM 1117 C CA . ASN A 1 146 ? -3.164 -17.590 -69.471 1.00 26.98 146 ASN A CA 1
ATOM 1118 C C . ASN A 1 146 ? -2.302 -17.409 -68.203 1.00 26.98 146 ASN A C 1
ATOM 1120 O O . ASN A 1 146 ? -1.948 -18.414 -67.602 1.00 26.98 146 ASN A O 1
ATOM 1124 N N . GLY A 1 147 ? -2.110 -16.152 -67.760 1.00 28.83 147 GLY A N 1
ATOM 1125 C CA . GLY A 1 147 ? -1.764 -15.734 -66.378 1.00 28.83 147 GLY A CA 1
ATOM 1126 C C . GLY A 1 147 ? -0.425 -16.245 -65.813 1.00 28.83 147 GLY A C 1
ATOM 1127 O O . GLY A 1 147 ? 0.042 -17.314 -66.153 1.00 28.83 147 GLY A O 1
ATOM 1128 N N . TYR A 1 148 ? 0.309 -15.578 -64.931 1.00 27.16 148 TYR A N 1
ATOM 1129 C CA . TYR A 1 148 ? 0.150 -14.380 -64.113 1.00 27.16 148 TYR A CA 1
ATOM 1130 C C . TYR A 1 148 ? 1.565 -13.794 -63.957 1.00 27.16 148 TYR A C 1
ATOM 1132 O O . TYR A 1 148 ? 2.504 -14.569 -63.774 1.00 27.16 148 TYR A O 1
ATOM 1140 N N . LEU A 1 149 ? 1.744 -12.468 -63.991 1.00 27.11 149 LEU A N 1
ATOM 1141 C CA . LEU A 1 149 ? 3.037 -11.871 -63.640 1.00 27.11 149 LEU A CA 1
ATOM 1142 C C . LEU A 1 149 ? 2.999 -11.372 -62.196 1.00 27.11 149 LEU A C 1
ATOM 1144 O O . LEU A 1 149 ? 2.238 -10.470 -61.847 1.00 27.11 149 LEU A O 1
ATOM 1148 N N . ALA A 1 150 ? 3.813 -12.026 -61.374 1.00 29.27 150 ALA A N 1
ATOM 1149 C CA . ALA A 1 150 ? 4.118 -11.659 -60.007 1.00 29.27 150 ALA A CA 1
ATOM 1150 C C . ALA A 1 150 ? 4.939 -10.361 -59.980 1.00 29.27 150 ALA A C 1
ATOM 1152 O O . ALA A 1 150 ? 5.890 -10.207 -60.746 1.00 29.27 150 ALA A O 1
ATOM 1153 N N . ALA A 1 151 ? 4.592 -9.444 -59.077 1.00 28.97 151 ALA A N 1
ATOM 1154 C CA . ALA A 1 151 ? 5.481 -8.356 -58.700 1.00 28.97 151 ALA A CA 1
ATOM 1155 C C . ALA A 1 151 ? 6.678 -8.957 -57.950 1.00 28.97 151 ALA A C 1
ATOM 1157 O O . ALA A 1 151 ? 6.498 -9.598 -56.915 1.00 28.97 151 ALA A O 1
ATOM 1158 N N . SER A 1 152 ? 7.890 -8.785 -58.472 1.00 34.34 152 SER A N 1
ATOM 1159 C CA . SER A 1 152 ? 9.110 -9.137 -57.748 1.00 34.34 152 SER A CA 1
ATOM 1160 C C . SER A 1 152 ? 9.661 -7.889 -57.070 1.00 34.34 152 SER A C 1
ATOM 1162 O O . SER A 1 152 ? 10.124 -6.970 -57.745 1.00 34.34 152 SER A O 1
ATOM 1164 N N . ALA A 1 153 ? 9.606 -7.865 -55.741 1.00 34.81 153 ALA A N 1
ATOM 1165 C CA . ALA A 1 153 ? 10.414 -6.965 -54.933 1.00 34.81 153 ALA A CA 1
ATOM 1166 C C . ALA A 1 153 ? 11.784 -7.617 -54.711 1.00 34.81 153 ALA A C 1
ATOM 1168 O O . ALA A 1 153 ? 11.863 -8.818 -54.442 1.00 34.81 153 ALA A O 1
ATOM 1169 N N . THR A 1 154 ? 12.854 -6.836 -54.812 1.00 39.72 154 THR A N 1
ATOM 1170 C CA . THR A 1 154 ? 14.182 -7.291 -54.393 1.00 39.72 154 THR A CA 1
ATOM 1171 C C . THR A 1 154 ? 14.338 -6.953 -52.922 1.00 39.72 154 THR A C 1
ATOM 1173 O O . THR A 1 154 ? 14.180 -5.795 -52.541 1.00 39.72 154 THR A O 1
ATOM 1176 N N . ALA A 1 155 ? 14.631 -7.959 -52.103 1.00 37.91 155 ALA A N 1
ATOM 1177 C CA . ALA A 1 155 ? 14.920 -7.773 -50.691 1.00 37.91 155 ALA A CA 1
ATOM 1178 C C . ALA A 1 155 ? 16.423 -7.894 -50.460 1.00 37.91 155 ALA A C 1
ATOM 1180 O O . ALA A 1 155 ? 17.053 -8.833 -50.954 1.00 37.91 155 ALA A O 1
ATOM 1181 N N . TYR A 1 156 ? 16.989 -6.973 -49.696 1.00 41.47 156 TYR A N 1
ATOM 1182 C CA . TYR A 1 156 ? 18.331 -7.136 -49.166 1.00 41.47 156 TYR A CA 1
ATOM 1183 C C . TYR A 1 156 ? 18.370 -6.791 -47.684 1.00 41.47 156 TYR A C 1
ATOM 1185 O O . TYR A 1 156 ? 17.509 -6.105 -47.135 1.00 41.47 156 TYR A O 1
ATOM 1193 N N . ASP A 1 157 ? 19.382 -7.343 -47.041 1.00 40.56 157 ASP A N 1
ATOM 1194 C CA . ASP A 1 157 ? 19.660 -7.181 -45.632 1.00 40.56 157 ASP A CA 1
ATOM 1195 C C . ASP A 1 157 ? 20.702 -6.078 -45.465 1.00 40.56 157 ASP A C 1
ATOM 1197 O O . ASP A 1 157 ? 21.817 -6.212 -45.971 1.00 40.56 157 ASP A O 1
ATOM 1201 N N . ASN A 1 158 ? 20.344 -4.985 -44.794 1.00 45.38 158 ASN A N 1
ATOM 1202 C CA . ASN A 1 158 ? 21.277 -3.880 -44.560 1.00 45.38 158 ASN A CA 1
ATOM 1203 C C . ASN A 1 158 ? 22.042 -4.002 -43.227 1.00 45.38 158 ASN A C 1
ATOM 1205 O O . ASN A 1 158 ? 22.803 -3.102 -42.882 1.00 45.38 158 ASN A O 1
ATOM 1209 N N . GLY A 1 159 ? 21.846 -5.101 -42.490 1.00 40.44 159 GLY A N 1
ATOM 1210 C CA . GLY A 1 159 ? 22.431 -5.358 -41.175 1.00 40.44 159 GLY A CA 1
ATOM 1211 C C . GLY A 1 159 ? 21.458 -5.165 -40.008 1.00 40.44 159 GLY A C 1
ATOM 1212 O O . GLY A 1 159 ? 21.601 -5.862 -39.006 1.00 40.44 159 GLY A O 1
ATOM 1213 N N . THR A 1 160 ? 20.447 -4.300 -40.137 1.00 40.66 160 THR A N 1
ATOM 1214 C CA . THR A 1 160 ? 19.460 -3.999 -39.076 1.00 40.66 160 THR A CA 1
ATOM 1215 C C . THR A 1 160 ? 18.044 -4.412 -39.469 1.00 40.66 160 THR A C 1
ATOM 1217 O O . THR A 1 160 ? 17.363 -5.088 -38.700 1.00 40.66 160 THR A O 1
ATOM 1220 N N . ASP A 1 161 ? 17.641 -4.113 -40.702 1.00 42.91 161 ASP A N 1
ATOM 1221 C CA . ASP A 1 161 ? 16.282 -4.288 -41.206 1.00 42.91 161 ASP A CA 1
ATOM 1222 C C . ASP A 1 161 ? 16.274 -5.014 -42.566 1.00 42.91 161 ASP A C 1
ATOM 1224 O O . ASP A 1 161 ? 17.305 -5.197 -43.222 1.00 42.91 161 ASP A O 1
ATOM 1228 N N . LEU A 1 162 ? 15.095 -5.465 -42.998 1.00 42.75 162 LEU A N 1
ATOM 1229 C CA . LEU A 1 162 ? 14.877 -5.952 -44.359 1.00 42.75 162 LEU A CA 1
ATOM 1230 C C . LEU A 1 162 ? 14.442 -4.787 -45.243 1.00 42.75 162 LEU A C 1
ATOM 1232 O O . LEU A 1 162 ? 13.383 -4.195 -45.032 1.00 42.75 162 LEU A O 1
ATOM 1236 N N . VAL A 1 163 ? 15.247 -4.485 -46.255 1.00 44.62 163 VAL A N 1
ATOM 1237 C CA . VAL A 1 163 ? 14.946 -3.449 -47.238 1.00 44.62 163 VAL A CA 1
ATOM 1238 C C . VAL A 1 163 ? 14.341 -4.096 -48.471 1.00 44.62 163 VAL A C 1
ATOM 1240 O O . VAL A 1 163 ? 14.971 -4.938 -49.107 1.00 44.62 163 VAL A O 1
ATOM 1243 N N . PHE A 1 164 ? 13.136 -3.670 -48.829 1.00 43.59 164 PHE A N 1
ATOM 1244 C CA . PHE A 1 164 ? 12.428 -4.100 -50.023 1.00 43.59 164 PHE A CA 1
ATOM 1245 C C . PHE A 1 164 ? 12.406 -2.962 -51.035 1.00 43.59 164 PHE A C 1
ATOM 1247 O O . PHE A 1 164 ? 11.916 -1.869 -50.758 1.00 43.59 164 PHE A O 1
ATOM 1254 N N . VAL A 1 165 ? 12.921 -3.242 -52.224 1.00 45.09 165 VAL A N 1
ATOM 1255 C CA . VAL A 1 165 ? 12.949 -2.305 -53.343 1.00 45.09 165 VAL A CA 1
ATOM 1256 C C . VAL A 1 165 ? 12.022 -2.829 -54.425 1.00 45.09 165 VAL A C 1
ATOM 1258 O O . VAL A 1 165 ? 12.158 -3.972 -54.876 1.00 45.09 165 VAL A O 1
ATOM 1261 N N . PHE A 1 166 ? 11.072 -1.999 -54.834 1.00 44.56 166 PHE A N 1
ATOM 1262 C CA . PHE A 1 166 ? 10.117 -2.319 -55.884 1.00 44.56 166 PHE A CA 1
ATOM 1263 C C . PHE A 1 166 ? 10.043 -1.187 -56.913 1.00 44.56 166 PHE A C 1
ATOM 1265 O O . PHE A 1 166 ? 10.289 -0.029 -56.578 1.00 44.56 166 PHE A O 1
ATOM 1272 N N . PRO A 1 167 ? 9.719 -1.501 -58.177 1.00 44.34 167 PRO A N 1
ATOM 1273 C CA . PRO A 1 167 ? 9.503 -0.476 -59.187 1.00 44.34 167 PRO A CA 1
ATOM 1274 C C . PRO A 1 167 ? 8.331 0.410 -58.772 1.00 44.34 167 PRO A C 1
ATOM 1276 O O . PRO A 1 167 ? 7.270 -0.111 -58.414 1.00 44.34 167 PRO A O 1
ATOM 1279 N N . ASP A 1 168 ? 8.493 1.728 -58.846 1.00 41.25 168 ASP A N 1
ATOM 1280 C CA . ASP A 1 168 ? 7.332 2.609 -58.799 1.00 41.25 168 ASP A CA 1
ATOM 1281 C C . ASP A 1 168 ? 6.682 2.695 -60.187 1.00 41.25 168 ASP A C 1
ATOM 1283 O O . ASP A 1 168 ? 7.310 2.486 -61.229 1.00 41.25 168 ASP A O 1
ATOM 1287 N N . GLY A 1 169 ? 5.380 2.977 -60.218 1.00 34.81 169 GLY A N 1
ATOM 1288 C CA . GLY A 1 169 ? 4.613 3.090 -61.463 1.00 34.81 169 GLY A CA 1
ATOM 1289 C C . GLY A 1 169 ? 5.019 4.268 -62.361 1.00 34.81 169 GLY A C 1
ATOM 1290 O O . GLY A 1 169 ? 4.365 4.490 -63.378 1.00 34.81 169 GLY A O 1
ATOM 1291 N N . SER A 1 170 ? 6.063 5.015 -61.994 1.00 35.31 170 SER A N 1
ATOM 1292 C CA . SER A 1 170 ? 6.541 6.237 -62.645 1.00 35.31 170 SER A CA 1
ATOM 1293 C C . SER A 1 170 ? 7.908 6.051 -63.315 1.00 35.31 170 SER A C 1
ATOM 1295 O O . SER A 1 170 ? 8.416 6.990 -63.929 1.00 35.31 170 SER A O 1
ATOM 1297 N N . GLY A 1 171 ? 8.490 4.848 -63.242 1.00 37.72 171 GLY A N 1
ATOM 1298 C CA . GLY A 1 171 ? 9.791 4.530 -63.835 1.00 37.72 171 GLY A CA 1
ATOM 1299 C C . GLY A 1 171 ? 10.988 4.732 -62.899 1.00 37.72 171 GLY A C 1
ATOM 1300 O O . GLY A 1 171 ? 12.120 4.695 -63.384 1.00 37.72 171 GLY A O 1
ATOM 1301 N N . GLY A 1 172 ? 10.756 4.925 -61.598 1.00 38.41 172 GLY A N 1
ATOM 1302 C CA . GLY A 1 172 ? 11.760 4.920 -60.533 1.00 38.41 172 GLY A CA 1
ATOM 1303 C C . GLY A 1 172 ? 11.709 3.653 -59.665 1.00 38.41 172 GLY A C 1
ATOM 1304 O O . GLY A 1 172 ? 11.099 2.638 -60.023 1.00 38.41 172 GLY A O 1
ATOM 1305 N N . LEU A 1 173 ? 12.396 3.698 -58.522 1.00 45.34 173 LEU A N 1
ATOM 1306 C CA . LEU A 1 173 ? 12.378 2.644 -57.509 1.00 45.34 173 LEU A CA 1
ATOM 1307 C C . LEU A 1 173 ? 11.844 3.225 -56.199 1.00 45.34 173 LEU A C 1
ATOM 1309 O O . LEU A 1 173 ? 12.397 4.179 -55.658 1.00 45.34 173 LEU A O 1
ATOM 1313 N N . SER A 1 174 ? 10.819 2.579 -55.653 1.00 43.12 174 SER A N 1
ATOM 1314 C CA . SER A 1 174 ? 10.336 2.812 -54.297 1.00 43.12 174 SER A CA 1
ATOM 1315 C C . SER A 1 174 ? 11.006 1.843 -53.332 1.00 43.12 174 SER A C 1
ATOM 1317 O O . SER A 1 174 ? 11.059 0.633 -53.573 1.00 43.12 174 SER A O 1
ATOM 1319 N N . GLN A 1 175 ? 11.506 2.375 -52.221 1.00 50.31 175 GLN A N 1
ATOM 1320 C CA . GLN A 1 175 ? 12.074 1.584 -51.137 1.00 50.31 175 GLN A CA 1
ATOM 1321 C C . GLN A 1 175 ? 11.144 1.586 -49.928 1.00 50.31 175 GLN A C 1
ATOM 1323 O O . GLN A 1 175 ? 10.610 2.625 -49.541 1.00 50.31 175 GLN A O 1
ATOM 1328 N N . VAL A 1 176 ? 11.011 0.424 -49.294 1.00 42.28 176 VAL A N 1
ATOM 1329 C CA . VAL A 1 176 ? 10.390 0.279 -47.981 1.00 42.28 176 VAL A CA 1
ATOM 1330 C C . VAL A 1 176 ? 11.282 -0.558 -47.069 1.00 42.28 176 VAL A C 1
ATOM 1332 O O . VAL A 1 176 ? 11.872 -1.547 -47.505 1.00 42.28 176 VAL A O 1
ATOM 1335 N N . THR A 1 177 ? 11.391 -0.164 -45.804 1.00 47.66 177 THR A N 1
ATOM 1336 C CA . THR A 1 177 ? 12.242 -0.841 -44.820 1.00 47.66 177 THR A CA 1
ATOM 1337 C C . THR A 1 177 ? 11.372 -1.424 -43.713 1.00 47.66 177 THR A C 1
ATOM 1339 O O . THR A 1 177 ? 10.469 -0.752 -43.212 1.00 47.66 177 THR A O 1
ATOM 1342 N N . ILE A 1 178 ? 11.599 -2.695 -43.379 1.00 40.12 178 ILE A N 1
ATOM 1343 C CA . ILE A 1 178 ? 10.840 -3.441 -42.371 1.00 40.12 178 ILE A CA 1
ATOM 1344 C C . ILE A 1 178 ? 11.793 -3.925 -41.293 1.00 40.12 178 ILE A C 1
ATOM 1346 O O . ILE A 1 178 ? 12.771 -4.620 -41.590 1.00 40.12 178 ILE A O 1
ATOM 1350 N N . SER A 1 179 ? 11.463 -3.625 -40.038 1.00 40.81 179 SER A N 1
ATOM 1351 C CA . SER A 1 179 ? 12.272 -4.074 -38.921 1.00 40.81 179 SER A CA 1
ATOM 1352 C C . SER A 1 179 ? 12.299 -5.583 -38.823 1.00 40.81 179 SER A C 1
ATOM 1354 O O . SER A 1 179 ? 11.261 -6.241 -38.759 1.00 40.81 179 SER A O 1
ATOM 1356 N N . LYS A 1 180 ? 13.502 -6.144 -38.727 1.00 41.34 180 LYS A N 1
ATOM 1357 C CA . LYS A 1 180 ? 13.667 -7.573 -38.444 1.00 41.34 180 LYS A CA 1
ATOM 1358 C C . LYS A 1 180 ? 13.316 -7.939 -37.013 1.00 41.34 180 LYS A C 1
ATOM 1360 O O . LYS A 1 180 ? 12.995 -9.094 -36.747 1.00 41.34 180 LYS A O 1
ATOM 1365 N N . THR A 1 181 ? 13.403 -6.968 -36.111 1.00 38.56 181 THR A N 1
ATOM 1366 C CA . THR A 1 181 ? 13.183 -7.166 -34.681 1.00 38.56 181 THR A CA 1
ATOM 1367 C C . THR A 1 181 ? 11.702 -7.052 -34.335 1.00 38.56 181 THR A C 1
ATOM 1369 O O . THR A 1 181 ? 11.199 -7.873 -33.574 1.00 38.56 181 THR A O 1
ATOM 1372 N N . THR A 1 182 ? 10.990 -6.071 -34.906 1.00 35.72 182 THR A N 1
ATOM 1373 C CA . THR A 1 182 ? 9.576 -5.803 -34.570 1.00 35.72 182 THR A CA 1
ATOM 1374 C C . THR A 1 182 ? 8.582 -6.201 -35.663 1.00 35.72 182 THR A C 1
ATOM 1376 O O . THR A 1 182 ? 7.403 -6.377 -35.370 1.00 35.72 182 THR A O 1
ATOM 1379 N N . GLY A 1 183 ? 9.026 -6.369 -36.913 1.00 35.75 183 GLY A N 1
ATOM 1380 C CA . GLY A 1 183 ? 8.157 -6.644 -38.064 1.00 35.75 183 GLY A CA 1
ATOM 1381 C C . GLY A 1 183 ? 7.388 -5.427 -38.596 1.00 35.75 183 GLY A C 1
ATOM 1382 O O . GLY A 1 183 ? 6.602 -5.579 -39.531 1.00 35.75 183 GLY A O 1
ATOM 1383 N N . GLU A 1 184 ? 7.601 -4.235 -38.030 1.00 39.47 184 GLU A N 1
ATOM 1384 C CA . GLU A 1 184 ? 6.933 -2.993 -38.439 1.00 39.47 184 GLU A CA 1
ATOM 1385 C C . GLU A 1 184 ? 7.743 -2.196 -39.474 1.00 39.47 184 GLU A C 1
ATOM 1387 O O . GLU A 1 184 ? 8.945 -2.398 -39.648 1.00 39.47 184 GLU A O 1
ATOM 1392 N N . LEU A 1 185 ? 7.070 -1.281 -40.178 1.00 37.00 185 LEU A N 1
ATOM 1393 C CA . LEU A 1 185 ? 7.682 -0.372 -41.149 1.00 37.00 185 LEU A CA 1
ATOM 1394 C C . LEU A 1 185 ? 8.539 0.677 -40.433 1.00 37.00 185 LEU A C 1
ATOM 1396 O O . LEU A 1 185 ? 8.034 1.394 -39.573 1.00 37.00 185 LEU A O 1
ATOM 1400 N N . THR A 1 186 ? 9.813 0.793 -40.808 1.00 43.81 186 THR A N 1
ATOM 1401 C CA . THR A 1 186 ? 10.768 1.707 -40.153 1.00 43.81 186 THR A CA 1
ATOM 1402 C C . THR A 1 186 ? 11.044 2.984 -40.946 1.00 43.81 186 THR A C 1
ATOM 1404 O O . THR A 1 186 ? 11.673 3.902 -40.422 1.00 43.81 186 THR A O 1
ATOM 1407 N N . SER A 1 187 ? 10.544 3.095 -42.183 1.00 44.25 187 SER A N 1
ATOM 1408 C CA . SER A 1 187 ? 10.639 4.315 -42.994 1.00 44.25 187 SER A CA 1
ATOM 1409 C C . SER A 1 187 ? 9.418 4.528 -43.894 1.00 44.25 187 SER A C 1
ATOM 1411 O O . SER A 1 187 ? 8.858 3.563 -44.422 1.00 44.25 187 SER A O 1
ATOM 1413 N N . ASP A 1 188 ? 9.074 5.795 -44.149 1.00 37.44 188 ASP A N 1
ATOM 1414 C CA . ASP A 1 188 ? 8.178 6.174 -45.248 1.00 37.44 188 ASP A CA 1
ATOM 1415 C C . ASP A 1 188 ? 8.786 5.766 -46.601 1.00 37.44 188 ASP A C 1
ATOM 1417 O O . ASP A 1 188 ? 10.009 5.666 -46.751 1.00 37.44 188 ASP A O 1
ATOM 1421 N N . VAL A 1 189 ? 7.932 5.527 -47.600 1.00 42.62 189 VAL A N 1
ATOM 1422 C CA . VAL A 1 189 ? 8.384 5.200 -48.957 1.00 42.62 189 VAL A CA 1
ATOM 1423 C C . VAL A 1 189 ? 9.116 6.410 -49.529 1.00 42.62 189 VAL A C 1
ATOM 1425 O O . VAL A 1 189 ? 8.510 7.451 -49.780 1.00 42.62 189 VAL A O 1
ATOM 1428 N N . THR A 1 190 ? 10.428 6.275 -49.716 1.00 39.22 190 THR A N 1
ATOM 1429 C CA . THR A 1 190 ? 11.263 7.329 -50.301 1.00 39.22 190 THR A CA 1
ATOM 1430 C C . THR A 1 190 ? 11.605 6.975 -51.740 1.00 39.22 190 THR A C 1
ATOM 1432 O O . THR A 1 190 ? 12.040 5.865 -52.046 1.00 39.22 190 THR A O 1
ATOM 1435 N N . ASP A 1 191 ? 11.361 7.936 -52.625 1.00 39.41 191 ASP A N 1
ATOM 1436 C CA . ASP A 1 191 ? 11.635 7.852 -54.055 1.00 39.41 191 ASP A CA 1
ATOM 1437 C C . ASP A 1 191 ? 13.019 8.478 -54.290 1.00 39.41 191 ASP A C 1
ATOM 1439 O O . ASP A 1 191 ? 13.207 9.683 -54.088 1.00 39.41 191 ASP A O 1
ATOM 1443 N N . SER A 1 192 ? 14.037 7.658 -54.572 1.00 39.03 192 SER A N 1
ATOM 1444 C CA . SER A 1 192 ? 15.425 8.131 -54.674 1.00 39.03 192 SER A CA 1
ATOM 1445 C C . SER A 1 192 ? 15.958 8.021 -56.102 1.00 39.03 192 SER A C 1
ATOM 1447 O O . SER A 1 192 ? 16.135 6.948 -56.675 1.00 39.03 192 SER A O 1
ATOM 1449 N N . GLY A 1 193 ? 16.206 9.195 -56.688 1.00 33.62 193 GLY A N 1
ATOM 1450 C CA . GLY A 1 193 ? 16.601 9.376 -58.078 1.00 33.62 193 GLY A CA 1
ATOM 1451 C C . GLY A 1 193 ? 18.007 8.868 -58.396 1.00 33.62 193 GLY A C 1
ATOM 1452 O O . GLY A 1 193 ? 19.006 9.511 -58.075 1.00 33.62 193 GLY A O 1
ATOM 1453 N N . ILE A 1 194 ? 18.071 7.778 -59.160 1.00 32.47 194 ILE A N 1
ATOM 1454 C CA . ILE A 1 194 ? 19.177 7.490 -60.075 1.00 32.47 194 ILE A CA 1
ATOM 1455 C C . ILE A 1 194 ? 18.662 7.763 -61.487 1.00 32.47 194 ILE A C 1
ATOM 1457 O O . ILE A 1 194 ? 17.745 7.107 -61.973 1.00 32.47 194 ILE A O 1
ATOM 1461 N N . THR A 1 195 ? 19.246 8.760 -62.152 1.00 33.28 195 THR A N 1
ATOM 1462 C CA . THR A 1 195 ? 18.854 9.110 -63.523 1.00 33.28 195 THR A CA 1
ATOM 1463 C C . THR A 1 195 ? 19.524 8.133 -64.489 1.00 33.28 195 THR A C 1
ATOM 1465 O O . THR A 1 195 ? 20.729 8.225 -64.724 1.00 33.28 195 THR A O 1
ATOM 1468 N N . VAL A 1 196 ? 18.761 7.202 -65.062 1.00 35.97 196 VAL A N 1
ATOM 1469 C CA . VAL A 1 196 ? 19.205 6.424 -66.231 1.00 35.97 196 VAL A CA 1
ATOM 1470 C C . VAL A 1 196 ? 19.194 7.369 -67.446 1.00 35.97 196 VAL A C 1
ATOM 1472 O O . VAL A 1 196 ? 18.206 8.088 -67.627 1.00 35.97 196 VAL A O 1
ATOM 1475 N N . PRO A 1 197 ? 20.249 7.438 -68.284 1.00 33.84 197 PRO A N 1
ATOM 1476 C CA . PRO A 1 197 ? 20.219 8.284 -69.474 1.00 33.84 197 PRO A CA 1
ATOM 1477 C C . PRO A 1 197 ? 19.054 7.871 -70.385 1.00 33.84 197 PRO A C 1
ATOM 1479 O O . PRO A 1 197 ? 18.977 6.715 -70.783 1.00 33.84 197 PRO A O 1
ATOM 1482 N N . GLN A 1 198 ? 18.148 8.821 -70.648 1.00 35.53 198 GLN A N 1
ATOM 1483 C CA . GLN A 1 198 ? 16.972 8.755 -71.534 1.00 35.53 198 GLN A CA 1
ATOM 1484 C C . GLN A 1 198 ? 16.401 7.350 -71.816 1.00 35.53 198 GLN A C 1
ATOM 1486 O O . GLN A 1 198 ? 16.769 6.698 -72.788 1.00 35.53 198 GLN A O 1
ATOM 1491 N N . GLY A 1 199 ? 15.416 6.941 -71.010 1.00 39.06 199 GLY A N 1
ATOM 1492 C CA . GLY A 1 199 ? 14.441 5.911 -71.395 1.00 39.06 199 GLY A CA 1
ATOM 1493 C C . GLY A 1 199 ? 14.887 4.450 -71.275 1.00 39.06 199 GLY A C 1
ATOM 1494 O O . GLY A 1 199 ? 14.158 3.569 -71.720 1.00 39.06 199 GLY A O 1
ATOM 1495 N N . GLY A 1 200 ? 16.044 4.165 -70.675 1.00 40.59 200 GLY A N 1
ATOM 1496 C CA . GLY A 1 200 ? 16.489 2.786 -70.454 1.00 40.59 200 GLY A CA 1
ATOM 1497 C C . GLY A 1 200 ? 15.721 2.066 -69.335 1.00 40.59 200 GLY A C 1
ATOM 1498 O O . GLY A 1 200 ? 15.583 2.606 -68.240 1.00 40.59 200 GLY A O 1
ATOM 1499 N N . GLN A 1 201 ? 15.269 0.829 -69.583 1.00 42.72 201 GLN A N 1
ATOM 1500 C CA . GLN A 1 201 ? 14.757 -0.083 -68.544 1.00 42.72 201 GLN A CA 1
ATOM 1501 C C . GLN A 1 201 ? 15.839 -1.098 -68.141 1.00 42.72 201 GLN A C 1
ATOM 1503 O O . GLN A 1 201 ? 16.501 -1.686 -69.003 1.00 42.72 201 GLN A O 1
ATOM 1508 N N . LEU A 1 202 ? 16.009 -1.315 -66.833 1.00 41.59 202 LEU A N 1
ATOM 1509 C CA . LEU A 1 202 ? 16.944 -2.296 -66.272 1.00 41.59 202 LEU A CA 1
ATOM 1510 C C . LEU A 1 202 ? 16.346 -3.707 -66.327 1.00 41.59 202 LEU A C 1
ATOM 1512 O O . LEU A 1 202 ? 15.211 -3.921 -65.907 1.00 41.59 202 LEU A O 1
ATOM 1516 N N . TYR A 1 203 ? 17.129 -4.674 -66.802 1.00 42.09 203 TYR A N 1
ATOM 1517 C CA . TYR A 1 203 ? 16.760 -6.087 -66.887 1.00 42.09 203 TYR A CA 1
ATOM 1518 C C . TYR A 1 203 ? 17.810 -6.979 -66.213 1.00 42.09 203 TYR A C 1
ATOM 1520 O O . TYR A 1 203 ? 19.012 -6.723 -66.301 1.00 42.09 203 TYR A O 1
ATOM 1528 N N . ASN A 1 204 ? 17.341 -8.048 -65.557 1.00 39.88 204 ASN A N 1
ATOM 1529 C CA . ASN A 1 204 ? 18.147 -9.043 -64.834 1.00 39.88 204 ASN A CA 1
ATOM 1530 C C . ASN A 1 204 ? 19.191 -8.456 -63.859 1.00 39.88 204 ASN A C 1
ATOM 1532 O O . ASN A 1 204 ? 20.375 -8.786 -63.975 1.00 39.88 204 ASN A O 1
ATOM 1536 N N . PRO A 1 205 ? 18.802 -7.615 -62.881 1.00 43.38 205 PRO A N 1
ATOM 1537 C CA . PRO A 1 205 ? 19.726 -7.234 -61.825 1.00 43.38 205 PRO A CA 1
ATOM 1538 C C . PRO A 1 205 ? 20.118 -8.478 -61.019 1.00 43.38 205 PRO A C 1
ATOM 1540 O O . PRO A 1 205 ? 19.267 -9.187 -60.479 1.00 43.38 205 PRO A O 1
ATOM 1543 N N . ARG A 1 206 ? 21.417 -8.756 -60.943 1.00 44.16 206 ARG A N 1
ATOM 1544 C CA . ARG A 1 206 ? 21.981 -9.843 -60.148 1.00 44.16 206 ARG A CA 1
ATOM 1545 C C . ARG A 1 206 ? 23.041 -9.294 -59.212 1.00 44.16 206 ARG A C 1
ATOM 1547 O O . ARG A 1 206 ? 23.976 -8.622 -59.646 1.00 44.16 206 ARG A O 1
ATOM 1554 N N . ILE A 1 207 ? 22.887 -9.639 -57.941 1.00 40.75 207 ILE A N 1
ATOM 1555 C CA . ILE A 1 207 ? 23.872 -9.395 -56.894 1.00 40.75 207 ILE A CA 1
ATOM 1556 C C . ILE A 1 207 ? 24.917 -10.509 -56.986 1.00 40.75 207 ILE A C 1
ATOM 1558 O O . ILE A 1 207 ? 24.574 -11.695 -56.962 1.00 40.75 207 ILE A O 1
ATOM 1562 N N . VAL A 1 208 ? 26.182 -10.140 -57.139 1.00 41.72 208 VAL A N 1
ATOM 1563 C CA . VAL A 1 208 ? 27.307 -11.068 -57.255 1.00 41.72 208 VAL A CA 1
ATOM 1564 C C . VAL A 1 208 ? 28.289 -10.754 -56.129 1.00 41.72 208 VAL A C 1
ATOM 1566 O O . VAL A 1 208 ? 28.697 -9.606 -56.014 1.00 41.72 208 VAL A O 1
ATOM 1569 N N . PRO A 1 209 ? 28.679 -11.721 -55.283 1.00 40.62 209 PRO A N 1
ATOM 1570 C CA . PRO A 1 209 ? 29.731 -11.492 -54.296 1.00 40.62 209 PRO A CA 1
ATOM 1571 C C . PRO A 1 209 ? 31.026 -11.057 -54.994 1.00 40.62 209 PRO A C 1
ATOM 1573 O O . PRO A 1 209 ? 31.454 -11.716 -55.942 1.00 40.62 209 PRO A O 1
ATOM 1576 N N . ASP A 1 210 ? 31.659 -9.981 -54.525 1.00 41.28 210 ASP A N 1
ATOM 1577 C CA . ASP A 1 210 ? 32.873 -9.417 -55.143 1.00 41.28 210 ASP A CA 1
ATOM 1578 C C . ASP A 1 210 ? 34.162 -10.190 -54.780 1.00 41.28 210 ASP A C 1
ATOM 1580 O O . ASP A 1 210 ? 35.242 -9.928 -55.308 1.00 41.28 210 ASP A O 1
ATOM 1584 N N . GLY A 1 211 ? 34.058 -11.170 -53.874 1.00 35.09 211 GLY A N 1
ATOM 1585 C CA . GLY A 1 211 ? 35.180 -11.976 -53.384 1.00 35.09 211 GLY A CA 1
ATOM 1586 C C . GLY A 1 211 ? 36.064 -11.289 -52.332 1.00 35.09 211 GLY A C 1
ATOM 1587 O O . GLY A 1 211 ? 36.965 -11.936 -51.801 1.00 35.09 211 GLY A O 1
ATOM 1588 N N . ALA A 1 212 ? 35.792 -10.027 -51.987 1.00 32.47 212 ALA A N 1
ATOM 1589 C CA . ALA A 1 212 ? 36.450 -9.243 -50.937 1.00 32.47 212 ALA A CA 1
ATOM 1590 C C . ALA A 1 212 ? 35.551 -9.005 -49.703 1.00 32.47 212 ALA A C 1
ATOM 1592 O O . ALA A 1 212 ? 35.971 -8.355 -48.747 1.00 32.47 212 ALA A O 1
ATOM 1593 N N . GLY A 1 213 ? 34.340 -9.570 -49.703 1.00 34.38 213 GLY A N 1
ATOM 1594 C CA . GLY A 1 213 ? 33.360 -9.467 -48.618 1.00 34.38 213 GLY A CA 1
ATOM 1595 C C . GLY A 1 213 ? 32.201 -8.515 -48.921 1.00 34.38 213 GLY A C 1
ATOM 1596 O O . GLY A 1 213 ? 31.323 -8.373 -48.073 1.00 34.38 213 GLY A O 1
ATOM 1597 N N . GLY A 1 214 ? 32.192 -7.887 -50.103 1.00 37.00 214 GLY A N 1
ATOM 1598 C CA . GLY A 1 214 ? 31.121 -7.038 -50.622 1.00 37.00 214 GLY A CA 1
ATOM 1599 C C . GLY A 1 214 ? 30.342 -7.697 -51.756 1.00 37.00 214 GLY A C 1
ATOM 1600 O O . GLY A 1 214 ? 30.467 -8.898 -52.024 1.00 37.00 214 GLY A O 1
ATOM 1601 N N . TYR A 1 215 ? 29.496 -6.905 -52.414 1.00 41.75 215 TYR A N 1
ATOM 1602 C CA . TYR A 1 215 ? 28.619 -7.379 -53.481 1.00 41.75 215 TYR A CA 1
ATOM 1603 C C . TYR A 1 215 ? 28.585 -6.394 -54.651 1.00 41.75 215 TYR A C 1
ATOM 1605 O O . TYR A 1 215 ? 28.220 -5.237 -54.485 1.00 41.75 215 TYR A O 1
ATOM 1613 N N . ASP A 1 216 ? 28.869 -6.875 -55.854 1.00 40.84 216 ASP A N 1
ATOM 1614 C CA . ASP A 1 216 ? 28.676 -6.135 -57.095 1.00 40.84 216 ASP A CA 1
ATOM 1615 C C . ASP A 1 216 ? 27.245 -6.314 -57.612 1.00 40.84 216 ASP A C 1
ATOM 1617 O O . ASP A 1 216 ? 26.666 -7.404 -57.553 1.00 40.84 216 ASP A O 1
ATOM 1621 N N . ILE A 1 217 ? 26.674 -5.252 -58.181 1.00 42.56 217 ILE A N 1
ATOM 1622 C CA . ILE A 1 217 ? 25.417 -5.346 -58.929 1.00 42.56 217 ILE A CA 1
ATOM 1623 C C . ILE A 1 217 ? 25.749 -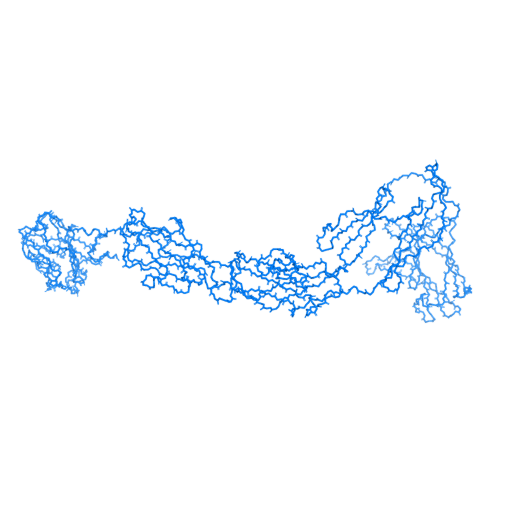5.415 -60.415 1.00 42.56 217 ILE A C 1
ATOM 1625 O O . ILE A 1 217 ? 26.371 -4.512 -60.969 1.00 42.56 217 ILE A O 1
ATOM 1629 N N . THR A 1 218 ? 25.286 -6.480 -61.062 1.00 42.84 218 THR A N 1
ATOM 1630 C CA . THR A 1 218 ? 25.331 -6.643 -62.519 1.00 42.84 218 THR A CA 1
ATOM 1631 C C . THR A 1 218 ? 23.923 -6.506 -63.080 1.00 42.84 218 THR A C 1
ATOM 1633 O O . THR A 1 218 ? 22.980 -7.048 -62.513 1.00 42.84 218 THR A O 1
ATOM 1636 N N . TYR A 1 219 ? 23.755 -5.769 -64.173 1.00 44.44 219 TYR A N 1
ATOM 1637 C CA . TYR A 1 219 ? 22.462 -5.593 -64.838 1.00 44.44 219 TYR A CA 1
ATOM 1638 C C . TYR A 1 219 ? 22.654 -5.418 -66.345 1.00 44.44 219 TYR A C 1
ATOM 1640 O O . TYR A 1 219 ? 23.745 -5.094 -66.810 1.00 44.44 219 TYR A O 1
ATOM 1648 N N . SER A 1 220 ? 21.586 -5.636 -67.112 1.00 43.47 220 SER A N 1
ATOM 1649 C CA . SER A 1 220 ? 21.507 -5.303 -68.538 1.00 43.47 220 SER A CA 1
ATOM 1650 C C . SER A 1 220 ? 20.585 -4.101 -68.739 1.00 43.47 220 SER A C 1
ATOM 1652 O O . SER A 1 220 ? 19.594 -3.961 -68.022 1.00 43.47 220 SER A O 1
ATOM 1654 N N . VAL A 1 221 ? 20.883 -3.241 -69.712 1.00 41.50 221 VAL A N 1
ATOM 1655 C CA . VAL A 1 221 ? 20.028 -2.093 -70.062 1.00 41.50 221 VAL A CA 1
ATOM 1656 C C . VAL A 1 221 ? 19.455 -2.307 -71.455 1.00 41.50 221 VAL A C 1
ATOM 1658 O O . VAL A 1 221 ? 20.197 -2.626 -72.385 1.00 41.50 221 VAL A O 1
ATOM 1661 N N . LEU A 1 222 ? 18.144 -2.107 -71.608 1.00 43.84 222 LEU A N 1
ATOM 1662 C CA . LEU A 1 222 ? 17.516 -1.985 -72.921 1.00 43.84 222 LEU A CA 1
ATOM 1663 C C . LEU A 1 222 ? 17.332 -0.502 -73.245 1.00 43.84 222 LEU A C 1
ATOM 1665 O O . LEU A 1 222 ? 16.679 0.204 -72.479 1.00 43.84 222 LEU A O 1
ATOM 1669 N N . PHE A 1 223 ? 17.876 -0.040 -74.371 1.00 44.62 223 PHE A N 1
ATOM 1670 C CA . PHE A 1 223 ? 17.586 1.298 -74.888 1.00 44.62 223 PHE A CA 1
ATOM 1671 C C . PHE A 1 223 ? 16.428 1.222 -75.880 1.00 44.62 223 PHE A C 1
ATOM 1673 O O . PHE A 1 223 ? 16.484 0.457 -76.847 1.00 44.62 223 PHE A O 1
ATOM 1680 N N . ASP A 1 224 ? 15.401 2.039 -75.660 1.00 46.88 224 ASP A N 1
ATOM 1681 C CA . ASP A 1 224 ? 14.420 2.343 -76.693 1.00 46.88 224 ASP A CA 1
ATOM 1682 C C . ASP A 1 224 ? 14.967 3.478 -77.564 1.00 46.88 224 ASP A C 1
ATOM 1684 O O . ASP A 1 224 ? 15.306 4.553 -77.069 1.00 46.88 224 ASP A O 1
ATOM 1688 N N . SER A 1 225 ? 15.110 3.224 -78.861 1.00 41.12 225 SER A N 1
ATOM 1689 C CA . SER A 1 225 ? 15.618 4.222 -79.808 1.00 41.12 225 SER A CA 1
ATOM 1690 C C . SER A 1 225 ? 14.528 4.818 -80.699 1.00 41.12 225 SER A C 1
ATOM 1692 O O . SER A 1 225 ? 14.848 5.662 -81.538 1.00 41.12 225 SER A O 1
ATOM 1694 N N . ASN A 1 226 ? 13.256 4.434 -80.523 1.00 44.28 226 ASN A N 1
ATOM 1695 C CA . ASN A 1 226 ? 12.154 4.957 -81.325 1.00 44.28 226 ASN A CA 1
ATOM 1696 C C . ASN A 1 226 ? 11.066 5.596 -80.445 1.00 44.28 226 ASN A C 1
ATOM 1698 O O . ASN A 1 226 ? 10.172 4.906 -79.973 1.00 44.28 226 ASN A O 1
ATOM 1702 N N . PRO A 1 227 ? 11.063 6.928 -80.269 1.00 46.06 227 PRO A N 1
ATOM 1703 C CA . PRO A 1 227 ? 10.119 7.595 -79.376 1.00 46.06 227 PRO A CA 1
ATOM 1704 C C . PRO A 1 227 ? 8.697 7.750 -79.957 1.00 46.06 227 PRO A C 1
ATOM 1706 O O . PRO A 1 227 ? 7.942 8.583 -79.457 1.00 46.06 227 PRO A O 1
ATOM 1709 N N . VAL A 1 228 ? 8.336 7.048 -81.043 1.00 45.12 228 VAL A N 1
ATOM 1710 C CA . VAL A 1 228 ? 7.125 7.363 -81.831 1.00 45.12 228 VAL A CA 1
ATOM 1711 C C . VAL A 1 228 ? 6.129 6.207 -81.980 1.00 45.12 228 VAL A C 1
ATOM 1713 O O . VAL A 1 228 ? 4.954 6.491 -82.189 1.00 45.12 228 VAL A O 1
ATOM 1716 N N . ASP A 1 229 ? 6.523 4.946 -81.793 1.00 45.19 229 ASP A N 1
ATOM 1717 C CA . ASP A 1 229 ? 5.596 3.810 -81.897 1.00 45.19 229 ASP A CA 1
ATOM 1718 C C . ASP A 1 229 ? 5.654 2.961 -80.616 1.00 45.19 229 ASP A C 1
ATOM 1720 O O . ASP A 1 229 ? 6.737 2.601 -80.170 1.00 45.19 229 ASP A O 1
ATOM 1724 N N . ASP A 1 230 ? 4.498 2.600 -80.042 1.00 44.09 230 ASP A N 1
ATOM 1725 C CA . ASP A 1 230 ? 4.355 1.756 -78.830 1.00 44.09 230 ASP A CA 1
ATOM 1726 C C . ASP A 1 230 ? 4.928 0.317 -78.979 1.00 44.09 230 ASP A C 1
ATOM 1728 O O . ASP A 1 230 ? 4.839 -0.498 -78.057 1.00 44.09 230 ASP A O 1
ATOM 1732 N N . ASP A 1 231 ? 5.539 -0.009 -80.123 1.00 42.56 231 ASP A N 1
ATOM 1733 C CA . ASP A 1 231 ? 6.230 -1.272 -80.383 1.00 42.56 231 ASP A CA 1
ATOM 1734 C C . ASP A 1 231 ? 7.716 -1.154 -80.003 1.00 42.56 231 ASP A C 1
ATOM 1736 O O . ASP A 1 231 ? 8.557 -0.654 -80.754 1.00 42.56 231 ASP A O 1
ATOM 1740 N N . ARG A 1 232 ? 8.054 -1.667 -78.814 1.00 39.97 232 ARG A N 1
ATOM 1741 C CA . ARG A 1 232 ? 9.429 -1.737 -78.292 1.00 39.97 232 ARG A CA 1
ATOM 1742 C C . ARG A 1 232 ? 10.283 -2.697 -79.121 1.00 39.97 232 ARG A C 1
ATOM 1744 O O . ARG A 1 232 ? 10.321 -3.897 -78.851 1.00 39.97 232 ARG A O 1
ATOM 1751 N N . ILE A 1 233 ? 11.029 -2.173 -80.088 1.00 41.03 233 ILE A N 1
ATOM 1752 C CA . ILE A 1 233 ? 12.077 -2.921 -80.796 1.00 41.03 233 ILE A CA 1
ATOM 1753 C C . ILE A 1 233 ? 13.439 -2.359 -80.359 1.00 41.03 233 ILE A C 1
ATOM 1755 O O . ILE A 1 233 ? 13.963 -1.425 -80.959 1.00 41.03 233 ILE A O 1
ATOM 1759 N N . GLY A 1 234 ? 13.996 -2.895 -79.268 1.00 36.53 234 GLY A N 1
ATOM 1760 C CA . GLY A 1 234 ? 15.258 -2.436 -78.671 1.00 36.53 234 GLY A CA 1
ATOM 1761 C C . GLY A 1 234 ? 16.387 -3.466 -78.777 1.00 36.53 234 GLY A C 1
ATOM 1762 O O . GLY A 1 234 ? 16.200 -4.637 -78.452 1.00 36.53 234 GLY A O 1
ATOM 1763 N N . TYR A 1 235 ? 17.563 -3.018 -79.227 1.00 34.47 235 TYR A N 1
ATOM 1764 C CA . TYR A 1 235 ? 18.809 -3.791 -79.296 1.00 34.47 235 TYR A CA 1
ATOM 1765 C C . TYR A 1 235 ? 19.381 -4.069 -77.896 1.00 34.47 235 TYR A C 1
ATOM 1767 O O . TYR A 1 235 ? 19.365 -3.196 -77.029 1.00 34.47 235 TYR A O 1
ATOM 1775 N N . VAL A 1 236 ? 19.976 -5.251 -77.705 1.00 35.31 236 VAL A N 1
ATOM 1776 C CA . VAL A 1 236 ? 20.807 -5.561 -76.531 1.00 35.31 236 VAL A CA 1
ATOM 1777 C C . VAL A 1 236 ? 22.257 -5.182 -76.844 1.00 35.31 236 VAL A C 1
ATOM 1779 O O . VAL A 1 236 ? 22.885 -5.807 -77.698 1.00 35.31 236 VAL A O 1
ATOM 1782 N N . VAL A 1 237 ? 22.802 -4.181 -76.146 1.00 34.66 237 VAL A N 1
ATOM 1783 C CA . VAL A 1 237 ? 24.257 -4.008 -76.003 1.00 34.66 237 VAL A CA 1
ATOM 1784 C C . VAL A 1 237 ? 24.639 -4.666 -74.683 1.00 34.66 237 VAL A C 1
ATOM 1786 O O . VAL A 1 237 ? 24.282 -4.182 -73.613 1.00 34.66 237 VAL A O 1
ATOM 1789 N N . GLY A 1 238 ? 25.296 -5.819 -74.761 1.00 34.56 238 GLY A N 1
ATOM 1790 C CA . GLY A 1 238 ? 25.786 -6.536 -73.589 1.00 34.56 238 GLY A CA 1
ATOM 1791 C C . GLY A 1 238 ? 27.134 -5.992 -73.138 1.00 34.56 238 GLY A C 1
ATOM 1792 O O . GLY A 1 238 ? 28.139 -6.637 -73.405 1.00 34.56 238 GLY A O 1
ATOM 1793 N N . ASP A 1 239 ? 27.149 -4.850 -72.450 1.00 33.16 239 ASP A N 1
ATOM 1794 C CA . ASP A 1 239 ? 28.306 -4.429 -71.654 1.00 33.16 239 ASP A CA 1
ATOM 1795 C C . ASP A 1 239 ? 27.935 -4.426 -70.165 1.00 33.16 239 ASP A C 1
ATOM 1797 O O . ASP A 1 239 ? 26.905 -3.891 -69.751 1.00 33.16 239 ASP A O 1
ATOM 1801 N N . ILE A 1 240 ? 28.781 -5.074 -69.362 1.00 35.81 240 ILE A N 1
ATOM 1802 C CA . ILE A 1 240 ? 28.631 -5.225 -67.912 1.00 35.81 240 ILE A CA 1
ATOM 1803 C C . ILE A 1 240 ? 29.075 -3.918 -67.248 1.00 35.81 240 ILE A C 1
ATOM 1805 O O . ILE A 1 240 ? 30.261 -3.590 -67.263 1.00 35.81 240 ILE A O 1
ATOM 1809 N N . TYR A 1 241 ? 28.143 -3.187 -66.637 1.00 33.53 241 TYR A N 1
ATOM 1810 C CA . TYR A 1 241 ? 28.473 -2.044 -65.785 1.00 33.53 241 TYR A CA 1
ATOM 1811 C C . TYR A 1 241 ? 28.654 -2.504 -64.336 1.00 33.53 241 TYR A C 1
ATOM 1813 O O . TYR A 1 241 ? 27.703 -2.943 -63.695 1.00 33.53 241 TYR A O 1
ATOM 1821 N N . GLN A 1 242 ? 29.887 -2.404 -63.834 1.00 33.75 242 GLN A N 1
ATOM 1822 C CA . GLN A 1 242 ? 30.260 -2.728 -62.457 1.00 33.75 242 GLN A CA 1
ATOM 1823 C C . GLN A 1 242 ? 30.128 -1.476 -61.581 1.00 33.75 242 GLN A C 1
ATOM 1825 O O . GLN A 1 242 ? 30.861 -0.503 -61.766 1.00 33.75 242 GLN A O 1
ATOM 1830 N N . ILE A 1 243 ? 29.206 -1.495 -60.617 1.00 37.44 243 ILE A N 1
ATOM 1831 C CA . ILE A 1 243 ? 29.219 -0.549 -59.496 1.00 37.44 243 ILE A CA 1
ATOM 1832 C C . ILE A 1 243 ? 29.815 -1.306 -58.315 1.00 37.44 243 ILE A C 1
ATOM 1834 O O . ILE A 1 243 ? 29.136 -2.130 -57.710 1.00 37.44 243 ILE A O 1
ATOM 1838 N N . GLY A 1 244 ? 31.095 -1.050 -58.037 1.00 33.81 244 GLY A N 1
ATOM 1839 C CA . GLY A 1 244 ? 31.797 -1.672 -56.920 1.00 33.81 244 GLY A CA 1
ATOM 1840 C C . GLY A 1 244 ? 31.234 -1.186 -55.591 1.00 33.81 244 GLY A C 1
ATOM 1841 O O . GLY A 1 244 ? 31.497 -0.048 -55.196 1.00 33.81 244 GLY A O 1
ATOM 1842 N N . LEU A 1 245 ? 30.483 -2.037 -54.890 1.00 38.12 245 LEU A N 1
ATOM 1843 C CA . LEU A 1 245 ? 30.184 -1.832 -53.474 1.00 38.12 245 LEU A CA 1
ATOM 1844 C C . LEU A 1 245 ? 31.268 -2.558 -52.686 1.00 38.12 245 LEU A C 1
ATOM 1846 O O . LEU A 1 245 ? 31.067 -3.673 -52.210 1.00 38.12 245 LEU A O 1
ATOM 1850 N N . ASN A 1 246 ? 32.436 -1.920 -52.573 1.00 36.22 246 ASN A N 1
ATOM 1851 C CA . ASN A 1 246 ? 33.477 -2.408 -51.678 1.00 36.22 246 ASN A CA 1
ATOM 1852 C C . ASN A 1 246 ? 32.846 -2.580 -50.293 1.00 36.22 246 ASN A C 1
ATOM 1854 O O . ASN A 1 246 ? 32.410 -1.587 -49.700 1.00 36.22 246 ASN A O 1
ATOM 1858 N N . ALA A 1 247 ? 32.809 -3.808 -49.771 1.00 39.28 247 ALA A N 1
ATOM 1859 C CA . ALA A 1 247 ? 32.569 -3.985 -48.350 1.00 39.28 247 ALA A CA 1
ATOM 1860 C C . ALA A 1 247 ? 33.669 -3.229 -47.617 1.00 39.28 247 ALA A C 1
ATOM 1862 O O . ALA A 1 247 ? 34.845 -3.601 -47.637 1.00 39.28 247 ALA A O 1
ATOM 1863 N N . GLY A 1 248 ? 33.281 -2.118 -47.000 1.00 40.22 248 GLY A N 1
ATOM 1864 C CA . GLY A 1 248 ? 34.106 -1.497 -45.988 1.00 40.22 248 GLY A CA 1
ATOM 1865 C C . GLY A 1 248 ? 34.418 -2.509 -44.878 1.00 40.22 248 GLY A C 1
ATOM 1866 O O . GLY A 1 248 ? 33.791 -3.570 -44.793 1.00 40.22 248 GLY A O 1
ATOM 1867 N N . PRO A 1 249 ? 35.388 -2.200 -44.005 1.00 43.22 249 PRO A N 1
ATOM 1868 C CA . PRO A 1 249 ? 35.596 -2.995 -42.801 1.00 43.22 249 PRO A CA 1
ATOM 1869 C C . PRO A 1 249 ? 34.264 -3.188 -42.059 1.00 43.22 249 PRO A C 1
ATOM 1871 O O . PRO A 1 249 ? 33.420 -2.288 -42.075 1.00 43.22 249 PRO A O 1
ATOM 1874 N N . ALA A 1 250 ? 34.088 -4.356 -41.425 1.00 46.94 250 ALA A N 1
ATOM 1875 C CA . ALA A 1 250 ? 32.900 -4.659 -40.627 1.00 46.94 250 ALA A CA 1
ATOM 1876 C C . ALA A 1 250 ? 32.552 -3.457 -39.728 1.00 46.94 250 ALA A C 1
ATOM 1878 O O . ALA A 1 250 ? 33.465 -2.888 -39.113 1.00 46.94 250 ALA A O 1
ATOM 1879 N N . PRO A 1 251 ? 31.279 -3.028 -39.684 1.00 57.25 251 PRO A N 1
ATOM 1880 C CA . PRO A 1 251 ? 30.921 -1.794 -39.011 1.00 57.25 251 PRO A CA 1
ATOM 1881 C C . PRO A 1 251 ? 31.275 -1.904 -37.526 1.00 57.25 251 PRO A C 1
ATOM 1883 O O . PRO A 1 251 ? 30.920 -2.866 -36.846 1.00 57.25 251 PRO A O 1
ATOM 1886 N N . VAL A 1 252 ? 32.044 -0.929 -37.045 1.00 67.56 252 VAL A N 1
ATOM 1887 C CA . VAL A 1 252 ? 32.525 -0.884 -35.662 1.00 67.56 252 VAL A CA 1
ATOM 1888 C C . VAL A 1 252 ? 31.321 -0.726 -34.733 1.00 67.56 252 VAL A C 1
ATOM 1890 O O . VAL A 1 252 ? 30.492 0.161 -34.941 1.00 67.56 252 VAL A O 1
ATOM 1893 N N . LEU A 1 253 ? 31.197 -1.600 -33.734 1.00 74.88 253 LEU A N 1
ATOM 1894 C CA . LEU A 1 253 ? 30.169 -1.471 -32.699 1.00 74.88 253 LEU A CA 1
ATOM 1895 C C . LEU A 1 253 ? 30.480 -0.264 -31.803 1.00 74.88 253 LEU A C 1
ATOM 1897 O O . LEU A 1 253 ? 31.661 -0.016 -31.539 1.00 74.88 253 LEU A O 1
ATOM 1901 N N . PRO A 1 254 ? 29.468 0.461 -31.297 1.00 85.88 254 PRO A N 1
ATOM 1902 C CA . PRO A 1 254 ? 29.711 1.447 -30.261 1.00 85.88 254 PRO A CA 1
ATOM 1903 C C . PRO A 1 254 ? 30.226 0.759 -28.988 1.00 85.88 254 PRO A C 1
ATOM 1905 O O . PRO A 1 254 ? 29.752 -0.310 -28.598 1.00 85.88 254 PRO A O 1
ATOM 1908 N N . THR A 1 255 ? 31.205 1.371 -28.336 1.00 93.38 255 THR A N 1
ATOM 1909 C CA . THR A 1 255 ? 31.685 0.998 -27.008 1.00 93.38 255 THR A CA 1
ATOM 1910 C C . THR A 1 255 ? 30.697 1.520 -25.973 1.00 93.38 255 THR A C 1
ATOM 1912 O O . THR A 1 255 ? 30.430 2.718 -25.933 1.00 93.38 255 THR A O 1
ATOM 1915 N N . VAL A 1 256 ? 30.165 0.625 -25.142 1.00 96.06 256 VAL A N 1
ATOM 1916 C CA . VAL A 1 256 ? 29.307 0.970 -24.002 1.00 96.06 256 VAL A CA 1
ATOM 1917 C C . VAL A 1 256 ? 29.797 0.159 -22.812 1.00 96.06 256 VAL A C 1
ATOM 1919 O O . VAL A 1 256 ? 29.711 -1.073 -22.840 1.00 96.06 256 VAL A O 1
ATOM 1922 N N . THR A 1 257 ? 30.349 0.807 -21.792 1.00 97.19 257 THR A N 1
ATOM 1923 C CA . THR A 1 257 ? 30.923 0.120 -20.628 1.00 97.19 257 THR A CA 1
ATOM 1924 C C . THR A 1 257 ? 30.233 0.512 -19.331 1.00 97.19 257 THR A C 1
ATOM 1926 O O . THR A 1 257 ? 29.901 1.670 -19.113 1.00 97.19 257 THR A O 1
ATOM 1929 N N . ASP A 1 258 ? 30.069 -0.466 -18.440 1.00 96.19 258 ASP A N 1
ATOM 1930 C CA . ASP A 1 258 ? 29.518 -0.283 -17.090 1.00 96.19 258 ASP A CA 1
ATOM 1931 C C . ASP A 1 258 ? 30.278 0.794 -16.293 1.00 96.19 258 ASP A C 1
ATOM 1933 O O . ASP A 1 258 ? 29.676 1.621 -15.629 1.00 96.19 258 ASP A O 1
ATOM 1937 N N . ALA A 1 259 ? 31.602 0.893 -16.463 1.00 96.31 259 ALA A N 1
ATOM 1938 C CA . ALA A 1 259 ? 32.421 1.922 -15.811 1.00 96.31 259 ALA A CA 1
ATOM 1939 C C . ALA A 1 259 ? 32.029 3.371 -16.170 1.00 96.31 259 ALA A C 1
ATOM 1941 O O . ALA A 1 259 ? 32.394 4.296 -15.443 1.00 96.31 259 ALA A O 1
ATOM 1942 N N . HIS A 1 260 ? 31.316 3.565 -17.283 1.00 96.94 260 HIS A N 1
ATOM 1943 C CA . HIS A 1 260 ? 30.814 4.856 -17.752 1.00 96.94 260 HIS A CA 1
ATOM 1944 C C . HIS A 1 260 ? 29.284 4.918 -17.778 1.00 96.94 260 HIS A C 1
ATOM 1946 O O . HIS A 1 260 ? 28.719 5.854 -18.344 1.00 96.94 260 HIS A O 1
ATOM 1952 N N . ILE A 1 261 ? 28.613 3.950 -17.152 1.00 96.88 261 ILE A N 1
ATOM 1953 C CA . ILE A 1 261 ? 27.202 4.043 -16.805 1.00 96.88 261 ILE A CA 1
ATOM 1954 C C . ILE A 1 261 ? 27.133 4.332 -15.307 1.00 96.88 261 ILE A C 1
ATOM 1956 O O . ILE A 1 261 ? 27.835 3.731 -14.502 1.00 96.88 261 ILE A O 1
ATOM 1960 N N . ALA A 1 262 ? 26.299 5.286 -14.923 1.00 93.19 262 ALA A N 1
ATOM 1961 C CA . ALA A 1 262 ? 26.014 5.558 -13.528 1.00 93.19 262 ALA A CA 1
ATOM 1962 C C . ALA A 1 262 ? 24.515 5.736 -13.355 1.00 93.19 262 ALA A C 1
ATOM 1964 O O . ALA A 1 262 ? 23.872 6.442 -14.130 1.00 93.19 262 ALA A O 1
ATOM 1965 N N . ILE A 1 263 ? 23.966 5.146 -12.303 1.00 91.12 263 ILE A N 1
ATOM 1966 C CA . ILE A 1 263 ? 22.624 5.473 -11.839 1.00 91.12 263 ILE A CA 1
ATOM 1967 C C . ILE A 1 263 ? 22.746 6.405 -10.638 1.00 91.12 263 ILE A C 1
ATOM 1969 O O . ILE A 1 263 ? 23.283 6.053 -9.589 1.00 91.12 263 ILE A O 1
ATOM 1973 N N . THR A 1 264 ? 22.340 7.655 -10.839 1.00 71.88 264 THR A N 1
ATOM 1974 C CA . THR A 1 264 ? 22.488 8.748 -9.887 1.00 71.88 264 THR A CA 1
ATOM 1975 C C . THR A 1 264 ? 21.133 9.150 -9.329 1.00 71.88 264 THR A C 1
ATOM 1977 O O . THR A 1 264 ? 20.278 9.735 -9.988 1.00 71.88 264 THR A O 1
ATOM 1980 N N . SER A 1 265 ? 20.953 8.875 -8.048 1.00 66.56 265 SER A N 1
ATOM 1981 C CA . SER A 1 265 ? 19.915 9.483 -7.226 1.00 66.56 265 SER A CA 1
ATOM 1982 C C . SER A 1 265 ? 20.236 9.213 -5.764 1.00 66.56 265 SER A C 1
ATOM 1984 O O . SER A 1 265 ? 20.979 8.287 -5.429 1.00 66.56 265 SER A O 1
ATOM 1986 N N . THR A 1 266 ? 19.713 10.057 -4.885 1.00 72.50 266 THR A N 1
ATOM 1987 C CA . THR A 1 266 ? 19.715 9.779 -3.451 1.00 72.50 266 THR A CA 1
ATOM 1988 C C . THR A 1 266 ? 18.376 9.118 -3.144 1.00 72.50 266 THR A C 1
ATOM 1990 O O . THR A 1 266 ? 17.361 9.725 -3.494 1.00 72.50 266 THR A O 1
ATOM 1993 N N . PRO A 1 267 ? 18.342 7.916 -2.541 1.00 76.31 267 PRO A N 1
ATOM 1994 C CA . PRO A 1 267 ? 17.090 7.298 -2.116 1.00 76.31 267 PRO A CA 1
ATOM 1995 C C . PRO A 1 267 ? 16.279 8.293 -1.277 1.00 76.31 267 PRO A C 1
ATOM 1997 O O . PRO A 1 267 ? 16.819 8.895 -0.344 1.00 76.31 267 PRO A O 1
ATOM 2000 N N . GLY A 1 268 ? 15.014 8.510 -1.639 1.00 75.19 268 GLY A N 1
ATOM 2001 C CA . GLY A 1 268 ? 14.083 9.338 -0.868 1.00 75.19 268 GLY A CA 1
ATOM 2002 C C . GLY A 1 268 ? 13.409 8.551 0.255 1.00 75.19 268 GLY A C 1
ATOM 2003 O O . GLY A 1 268 ? 12.614 9.110 1.021 1.00 75.19 268 GLY A O 1
ATOM 2004 N N . GLY A 1 269 ? 13.716 7.256 0.349 1.00 79.56 269 GLY A N 1
ATOM 2005 C CA . GLY A 1 269 ? 13.190 6.374 1.364 1.00 79.56 269 GLY A CA 1
ATOM 2006 C C . GLY A 1 269 ? 13.621 6.729 2.785 1.00 79.56 269 GLY A C 1
ATOM 2007 O O . GLY A 1 269 ? 14.662 7.346 3.016 1.00 79.56 269 GLY A O 1
ATOM 2008 N N . ALA A 1 270 ? 12.794 6.344 3.758 1.00 84.31 270 ALA A N 1
ATOM 2009 C CA . ALA A 1 270 ? 13.011 6.654 5.173 1.00 84.31 270 ALA A CA 1
ATOM 2010 C C . ALA A 1 270 ? 14.292 6.005 5.735 1.00 84.31 270 ALA A C 1
ATOM 2012 O O . ALA A 1 270 ? 14.920 6.556 6.640 1.00 84.31 270 ALA A O 1
ATOM 2013 N N . ASP A 1 271 ? 14.707 4.871 5.169 1.00 85.19 271 ASP A N 1
ATOM 2014 C CA . ASP A 1 271 ? 15.956 4.180 5.497 1.00 85.19 271 ASP A CA 1
ATOM 2015 C C . ASP A 1 271 ? 17.209 4.798 4.836 1.00 85.19 271 ASP A C 1
ATOM 2017 O O . ASP A 1 271 ? 18.337 4.436 5.180 1.00 85.19 271 ASP A O 1
ATOM 2021 N N . GLY A 1 272 ? 17.030 5.740 3.901 1.00 85.75 272 GLY A N 1
ATOM 2022 C CA . GLY A 1 272 ? 18.094 6.409 3.151 1.00 85.75 272 GLY A CA 1
ATOM 2023 C C . GLY A 1 272 ? 18.852 5.523 2.156 1.00 85.75 272 GLY A C 1
ATOM 2024 O O . GLY A 1 272 ? 19.867 5.965 1.613 1.00 85.75 272 GLY A O 1
ATOM 2025 N N . MET A 1 273 ? 18.403 4.287 1.921 1.00 88.50 273 MET A N 1
ATOM 2026 C CA . MET A 1 273 ? 19.078 3.307 1.057 1.00 88.50 273 MET A CA 1
ATOM 2027 C C . MET A 1 273 ? 18.145 2.651 0.033 1.00 88.50 273 MET A C 1
ATOM 2029 O O . MET A 1 273 ? 18.625 2.204 -1.011 1.00 88.50 273 MET A O 1
ATOM 2033 N N . THR A 1 274 ? 16.840 2.628 0.295 1.00 93.50 274 THR A N 1
ATOM 2034 C CA . THR A 1 274 ? 15.830 1.995 -0.554 1.00 93.50 274 THR A CA 1
ATOM 2035 C C . THR A 1 274 ? 15.040 3.041 -1.328 1.00 93.50 274 THR A C 1
ATOM 2037 O O . THR A 1 274 ? 14.608 4.058 -0.787 1.00 93.50 274 THR A O 1
ATOM 2040 N N . TYR A 1 275 ? 14.857 2.787 -2.619 1.00 93.25 275 TYR A N 1
ATOM 2041 C CA . TYR A 1 275 ? 14.026 3.611 -3.487 1.00 93.25 275 TYR A CA 1
ATOM 2042 C C . TYR A 1 275 ? 12.565 3.271 -3.289 1.00 93.25 275 TYR A C 1
ATOM 2044 O O . TYR A 1 275 ? 12.201 2.101 -3.398 1.00 93.25 275 TYR A O 1
ATOM 2052 N N . LYS A 1 276 ? 11.742 4.292 -3.073 1.00 93.62 276 LYS A N 1
ATOM 2053 C CA . LYS A 1 276 ? 10.308 4.128 -2.846 1.00 93.62 276 LYS A CA 1
ATOM 2054 C C . LYS A 1 276 ? 9.444 4.693 -3.964 1.00 93.62 276 LYS A C 1
ATOM 2056 O O . LYS A 1 276 ? 9.945 5.349 -4.879 1.00 93.62 276 LYS A O 1
ATOM 2061 N N . VAL A 1 277 ? 8.131 4.477 -3.896 1.00 93.69 277 VAL A N 1
ATOM 2062 C CA . VAL A 1 277 ? 7.185 5.114 -4.823 1.00 93.69 277 VAL A CA 1
ATOM 2063 C C . VAL A 1 277 ? 7.358 6.637 -4.796 1.00 93.69 277 VAL A C 1
ATOM 2065 O O . VAL A 1 277 ? 7.371 7.265 -3.740 1.00 93.69 277 VAL A O 1
ATOM 2068 N N . GLY A 1 278 ? 7.467 7.240 -5.980 1.00 92.12 278 GLY A N 1
ATOM 2069 C CA . GLY A 1 278 ? 7.691 8.673 -6.169 1.00 92.12 278 GLY A CA 1
ATOM 2070 C C . GLY A 1 278 ? 9.164 9.076 -6.285 1.00 92.12 278 GLY A C 1
ATOM 2071 O O . GLY A 1 278 ? 9.441 10.168 -6.788 1.00 92.12 278 GLY A O 1
ATOM 2072 N N . ASP A 1 279 ? 10.109 8.209 -5.912 1.00 92.94 279 ASP A N 1
ATOM 2073 C CA . ASP A 1 279 ? 11.531 8.479 -6.120 1.00 92.94 279 ASP A CA 1
ATOM 2074 C C . ASP A 1 279 ? 11.880 8.440 -7.610 1.00 92.94 279 ASP A C 1
ATOM 2076 O O . ASP A 1 279 ? 11.306 7.680 -8.390 1.00 92.94 279 ASP A O 1
ATOM 2080 N N . THR A 1 280 ? 12.841 9.267 -8.023 1.00 92.12 280 THR A N 1
ATOM 2081 C CA . THR A 1 280 ? 13.302 9.325 -9.416 1.00 92.12 280 THR A CA 1
ATOM 2082 C C . THR A 1 280 ? 14.701 8.744 -9.537 1.00 92.12 280 THR A C 1
ATOM 2084 O O . THR A 1 280 ? 15.644 9.266 -8.948 1.00 92.12 280 THR A O 1
ATOM 2087 N N . VAL A 1 281 ? 14.827 7.692 -10.342 1.00 93.19 281 VAL A N 1
ATOM 2088 C CA . VAL A 1 281 ? 16.097 7.090 -10.746 1.00 93.19 281 VAL A CA 1
ATOM 2089 C C . VAL A 1 281 ? 16.592 7.828 -11.984 1.00 93.19 281 VAL A C 1
ATOM 2091 O O . VAL A 1 281 ? 15.902 7.841 -13.003 1.00 93.19 281 VAL A O 1
ATOM 2094 N N . THR A 1 282 ? 17.774 8.440 -11.912 1.00 93.56 282 THR A N 1
ATOM 2095 C CA . THR A 1 282 ? 18.443 9.012 -13.093 1.00 93.56 282 THR A CA 1
ATOM 2096 C C . THR A 1 282 ? 19.526 8.051 -13.542 1.00 93.56 282 THR A C 1
ATOM 2098 O O . THR A 1 282 ? 20.354 7.645 -12.737 1.00 93.56 282 THR A O 1
ATOM 2101 N N . ALA A 1 283 ? 19.539 7.682 -14.815 1.00 96.19 283 ALA A N 1
ATOM 2102 C CA . ALA A 1 283 ? 20.638 6.946 -15.418 1.00 96.19 283 ALA A CA 1
ATOM 2103 C C . ALA A 1 283 ? 21.433 7.881 -16.327 1.00 96.19 283 ALA A C 1
ATOM 2105 O O . ALA A 1 283 ? 20.865 8.732 -17.010 1.00 96.19 283 ALA A O 1
ATOM 2106 N N . VAL A 1 284 ? 22.751 7.726 -16.308 1.00 96.31 284 VAL A N 1
ATOM 2107 C CA . VAL A 1 284 ? 23.716 8.536 -17.043 1.00 96.31 284 VAL A CA 1
ATOM 2108 C C . VAL A 1 284 ? 24.661 7.597 -17.771 1.00 96.31 284 VAL A C 1
ATOM 2110 O O . VAL A 1 284 ? 25.188 6.665 -17.170 1.00 96.31 284 VAL A O 1
ATOM 2113 N N . TRP A 1 285 ? 24.903 7.861 -19.049 1.00 97.88 285 TRP A N 1
ATOM 2114 C CA . TRP A 1 285 ? 25.975 7.234 -19.811 1.00 97.88 285 TRP A CA 1
ATOM 2115 C C . TRP A 1 285 ? 26.939 8.303 -20.327 1.00 97.88 285 TRP A C 1
ATOM 2117 O O . TRP A 1 285 ? 26.516 9.262 -20.972 1.00 97.88 285 TRP A O 1
ATOM 2127 N N . ASP A 1 286 ? 28.229 8.147 -20.030 1.00 97.44 286 ASP A N 1
ATOM 2128 C CA . ASP A 1 286 ? 29.279 9.104 -20.379 1.00 97.44 286 ASP A CA 1
ATOM 2129 C C . ASP A 1 286 ? 29.998 8.698 -21.677 1.00 97.44 286 ASP A C 1
ATOM 2131 O O . ASP A 1 286 ? 30.847 7.803 -21.701 1.00 97.44 286 ASP A O 1
ATOM 2135 N N . ASN A 1 287 ? 29.681 9.398 -22.768 1.00 97.19 287 ASN A N 1
ATOM 2136 C CA . ASN A 1 287 ? 30.357 9.289 -24.060 1.00 97.19 287 ASN A CA 1
ATOM 2137 C C . ASN A 1 287 ? 31.314 10.467 -24.332 1.00 97.19 287 ASN A C 1
ATOM 2139 O O . ASN A 1 287 ? 31.754 10.672 -25.467 1.00 97.19 287 ASN A O 1
ATOM 2143 N N . SER A 1 288 ? 31.637 11.265 -23.312 1.00 95.94 288 SER A N 1
ATOM 2144 C CA . SER A 1 288 ? 32.602 12.357 -23.424 1.00 95.94 288 SER A CA 1
ATOM 2145 C C . SER A 1 288 ? 34.018 11.831 -23.699 1.00 95.94 288 SER A C 1
ATOM 2147 O O . SER A 1 288 ? 34.287 10.628 -23.687 1.00 95.94 288 SER A O 1
ATOM 2149 N N . ALA A 1 289 ? 34.978 12.740 -23.890 1.00 94.00 289 ALA A N 1
ATOM 2150 C CA . ALA A 1 289 ? 36.385 12.378 -24.079 1.00 94.00 289 ALA A CA 1
ATOM 2151 C C . ALA A 1 289 ? 37.007 11.628 -22.881 1.00 94.00 289 ALA A C 1
ATOM 2153 O O . ALA A 1 289 ? 38.041 10.981 -23.048 1.00 94.00 289 ALA A O 1
ATOM 2154 N N . SER A 1 290 ? 36.418 11.742 -21.685 1.00 93.62 290 SER A N 1
ATOM 2155 C CA . SER A 1 290 ? 36.820 10.982 -20.495 1.00 93.62 290 SER A CA 1
ATOM 2156 C C . SER A 1 290 ? 36.027 9.691 -20.282 1.00 93.62 290 SER A C 1
ATOM 2158 O O . SER A 1 290 ? 36.404 8.930 -19.397 1.00 93.62 290 SER A O 1
ATOM 2160 N N . GLY A 1 291 ? 34.959 9.476 -21.054 1.00 96.19 291 GLY A N 1
ATOM 2161 C CA . GLY A 1 291 ? 34.092 8.305 -20.978 1.00 96.19 291 GLY A CA 1
ATOM 2162 C C . GLY A 1 291 ? 34.429 7.243 -22.027 1.00 96.19 291 GLY A C 1
ATOM 2163 O O . GLY A 1 291 ? 35.596 7.008 -22.350 1.00 96.19 291 GLY A O 1
ATOM 2164 N N . ASP A 1 292 ? 33.396 6.626 -22.606 1.00 95.88 292 ASP A N 1
ATOM 2165 C CA . ASP A 1 292 ? 33.554 5.610 -23.661 1.00 95.88 292 ASP A CA 1
ATOM 2166 C C . ASP A 1 292 ? 34.062 6.182 -24.998 1.00 95.88 292 ASP A C 1
ATOM 2168 O O . ASP A 1 292 ? 34.584 5.434 -25.830 1.00 95.88 292 ASP A O 1
ATOM 2172 N N . ALA A 1 293 ? 33.947 7.503 -25.190 1.00 95.38 293 ALA A N 1
ATOM 2173 C CA . ALA A 1 293 ? 34.540 8.273 -26.285 1.00 95.38 293 ALA A CA 1
ATOM 2174 C C . ALA A 1 293 ? 34.369 7.627 -27.677 1.00 95.38 293 ALA A C 1
ATOM 2176 O O . ALA A 1 293 ? 35.333 7.458 -28.436 1.00 95.38 293 ALA A O 1
ATOM 2177 N N . ASN A 1 294 ? 33.133 7.255 -28.026 1.00 90.69 294 ASN A N 1
ATOM 2178 C CA . ASN A 1 294 ? 32.824 6.657 -29.320 1.00 90.69 294 ASN A CA 1
ATOM 2179 C C . ASN A 1 294 ? 33.246 7.573 -30.472 1.00 90.69 294 ASN A C 1
ATOM 2181 O O . ASN A 1 294 ? 32.856 8.735 -30.555 1.00 90.69 294 ASN A O 1
ATOM 2185 N N . THR A 1 295 ? 34.030 7.022 -31.399 1.00 85.25 295 THR A N 1
ATOM 2186 C CA . THR A 1 295 ? 34.528 7.759 -32.573 1.00 85.25 295 THR A CA 1
ATOM 2187 C C . THR A 1 295 ? 33.490 7.873 -33.686 1.00 85.25 295 THR A C 1
ATOM 2189 O O . THR A 1 295 ? 33.536 8.811 -34.481 1.00 85.25 295 THR A O 1
ATOM 2192 N N . SER A 1 296 ? 32.554 6.923 -33.749 1.00 80.88 296 SER A N 1
ATOM 2193 C CA . SER A 1 296 ? 31.383 7.010 -34.620 1.00 80.88 296 SER A CA 1
ATOM 2194 C C . SER A 1 296 ? 30.327 7.888 -33.956 1.00 80.88 296 SER A C 1
ATOM 2196 O O . SER A 1 296 ? 30.099 7.772 -32.754 1.00 80.88 296 SER A O 1
ATOM 2198 N N . ALA A 1 297 ? 29.673 8.751 -34.737 1.00 78.88 297 ALA A N 1
ATOM 2199 C CA . ALA A 1 297 ? 28.620 9.618 -34.218 1.00 78.88 297 ALA A CA 1
ATOM 2200 C C . ALA A 1 297 ? 27.483 8.776 -33.619 1.00 78.88 297 ALA A C 1
ATOM 2202 O O . ALA A 1 297 ? 27.011 7.840 -34.261 1.00 78.88 297 ALA A O 1
ATOM 2203 N N . VAL A 1 298 ? 27.051 9.106 -32.404 1.00 86.06 298 VAL A N 1
ATOM 2204 C CA . VAL A 1 298 ? 25.908 8.462 -31.745 1.00 86.06 298 VAL A CA 1
ATOM 2205 C C . VAL A 1 298 ? 24.623 9.072 -32.299 1.00 86.06 298 VAL A C 1
ATOM 2207 O O . VAL A 1 298 ? 24.477 10.292 -32.310 1.00 86.06 298 VAL A O 1
ATOM 2210 N N . THR A 1 299 ? 23.703 8.237 -32.783 1.00 82.06 299 THR A N 1
ATOM 2211 C CA . THR A 1 299 ? 22.421 8.682 -33.356 1.00 82.06 299 THR A CA 1
ATOM 2212 C C . THR A 1 299 ? 21.246 8.477 -32.414 1.00 82.06 299 THR A C 1
ATOM 2214 O O . THR A 1 299 ? 20.260 9.200 -32.521 1.00 82.06 299 THR A O 1
ATOM 2217 N N . SER A 1 300 ? 21.329 7.514 -31.494 1.00 86.75 300 SER A N 1
ATOM 2218 C CA . SER A 1 300 ? 20.325 7.341 -30.443 1.00 86.75 300 SER A CA 1
ATOM 2219 C C . SER A 1 300 ? 20.904 6.657 -29.213 1.00 86.75 300 SER A C 1
ATOM 2221 O O . SER A 1 300 ? 21.690 5.717 -29.338 1.00 86.75 300 SER A O 1
ATOM 2223 N N . VAL A 1 301 ? 20.432 7.064 -28.039 1.00 96.19 301 VAL A N 1
ATOM 2224 C CA . VAL A 1 301 ? 20.684 6.385 -26.766 1.00 96.19 301 VAL A CA 1
ATOM 2225 C C . VAL A 1 301 ? 19.339 6.096 -26.113 1.00 96.19 301 VAL A C 1
ATOM 2227 O O . VAL A 1 301 ? 18.469 6.967 -26.055 1.00 96.19 301 VAL A O 1
ATOM 2230 N N . THR A 1 302 ? 19.156 4.866 -25.644 1.00 96.12 302 THR A N 1
ATOM 2231 C CA . THR A 1 302 ? 17.972 4.457 -24.882 1.00 96.12 302 THR A CA 1
ATOM 2232 C C . THR A 1 302 ? 18.383 3.750 -23.600 1.00 96.12 302 THR A C 1
ATOM 2234 O O . THR A 1 302 ? 19.431 3.107 -23.548 1.00 96.12 302 THR A O 1
ATOM 2237 N N . MET A 1 303 ? 17.566 3.882 -22.561 1.00 97.62 303 MET A N 1
ATOM 2238 C CA . MET A 1 303 ? 17.814 3.339 -21.231 1.00 97.62 303 MET A CA 1
ATOM 2239 C C . MET A 1 303 ? 16.600 2.539 -20.762 1.00 97.62 303 MET A C 1
ATOM 2241 O O . MET A 1 303 ? 15.475 3.037 -20.758 1.00 97.62 303 MET A O 1
ATOM 2245 N N . ASP A 1 304 ? 16.814 1.277 -20.405 1.00 96.38 304 ASP A N 1
ATOM 2246 C CA . ASP A 1 304 ? 15.772 0.361 -19.956 1.00 96.38 304 ASP A CA 1
ATOM 2247 C C . ASP A 1 304 ? 15.626 0.382 -18.429 1.00 96.38 304 ASP A C 1
ATOM 2249 O O . ASP A 1 304 ? 16.497 -0.095 -17.699 1.00 96.38 304 ASP A O 1
ATOM 2253 N N . PHE A 1 305 ? 14.487 0.904 -17.968 1.00 95.94 305 PHE A N 1
ATOM 2254 C CA . PHE A 1 305 ? 14.079 0.954 -16.563 1.00 95.94 305 PHE A CA 1
ATOM 2255 C C . PHE A 1 305 ? 13.094 -0.165 -16.189 1.00 95.94 305 PHE A C 1
ATOM 2257 O O . PHE A 1 305 ? 12.416 -0.078 -15.164 1.00 95.94 305 PHE A O 1
ATOM 2264 N N . SER A 1 306 ? 12.983 -1.227 -16.991 1.00 94.56 306 SER A N 1
ATOM 2265 C CA . SER A 1 306 ? 12.051 -2.337 -16.750 1.00 94.56 306 SER A CA 1
ATOM 2266 C C . SER A 1 306 ? 12.202 -2.983 -15.376 1.00 94.56 306 SER A C 1
ATOM 2268 O O . SER A 1 306 ? 11.210 -3.339 -14.741 1.00 94.56 306 SER A O 1
ATOM 2270 N N . GLN A 1 307 ? 13.425 -3.036 -14.850 1.00 94.94 307 GLN A N 1
ATOM 2271 C CA . GLN A 1 307 ? 13.704 -3.547 -13.507 1.00 94.94 307 GLN A CA 1
ATOM 2272 C C . GLN A 1 307 ? 13.149 -2.671 -12.370 1.00 94.94 307 GLN A C 1
ATOM 2274 O O . GLN A 1 307 ? 13.052 -3.147 -11.240 1.00 94.94 307 GLN A O 1
ATOM 2279 N N . PHE A 1 308 ? 12.761 -1.430 -12.672 1.00 93.25 308 PHE A N 1
ATOM 2280 C CA . PHE A 1 308 ? 12.113 -0.474 -11.770 1.00 93.25 308 PHE A CA 1
ATOM 2281 C C . PHE A 1 308 ? 10.602 -0.333 -12.054 1.00 93.25 308 PHE A C 1
ATOM 2283 O O . PHE A 1 308 ? 9.921 0.449 -11.396 1.00 93.25 308 PHE A O 1
ATOM 2290 N N . GLY A 1 309 ? 10.063 -1.080 -13.028 1.00 92.00 309 GLY A N 1
ATOM 2291 C CA . GLY A 1 309 ? 8.651 -1.040 -13.437 1.00 92.00 309 GLY A CA 1
ATOM 2292 C C . GLY A 1 309 ? 8.374 -0.327 -14.767 1.00 92.00 309 GLY A C 1
ATOM 2293 O O . GLY A 1 309 ? 7.224 -0.284 -15.206 1.00 92.00 309 GLY A O 1
ATOM 2294 N N . GLY A 1 310 ? 9.402 0.200 -15.444 1.00 91.88 310 GLY A N 1
ATOM 2295 C CA . GLY A 1 310 ? 9.250 0.843 -16.750 1.00 91.88 310 GLY A CA 1
ATOM 2296 C C . GLY A 1 310 ? 8.759 -0.132 -17.827 1.00 91.88 310 GLY A C 1
ATOM 2297 O O . GLY A 1 310 ? 9.282 -1.229 -17.978 1.00 91.88 310 GLY A O 1
ATOM 2298 N N . SER A 1 311 ? 7.748 0.250 -18.608 1.00 86.94 311 SER A N 1
ATOM 2299 C CA . SER A 1 311 ? 7.203 -0.629 -19.662 1.00 86.94 311 SER A CA 1
ATOM 2300 C C . SER A 1 311 ? 7.915 -0.494 -21.014 1.00 86.94 311 SER A C 1
ATOM 2302 O O . SER A 1 311 ? 7.781 -1.362 -21.872 1.00 86.94 311 SER A O 1
ATOM 2304 N N . THR A 1 312 ? 8.657 0.594 -21.220 1.00 85.88 312 THR A N 1
ATOM 2305 C CA . THR A 1 312 ? 9.389 0.901 -22.456 1.00 85.88 312 THR A CA 1
ATOM 2306 C C . THR A 1 312 ? 10.722 1.548 -22.114 1.00 85.88 312 THR A C 1
ATOM 2308 O O . THR A 1 312 ? 10.795 2.320 -21.156 1.00 85.88 312 THR A O 1
ATOM 2311 N N . SER A 1 313 ? 11.757 1.296 -22.917 1.00 91.44 313 SER A N 1
ATOM 2312 C CA . SER A 1 313 ? 13.027 2.012 -22.784 1.00 91.44 313 SER A CA 1
ATOM 2313 C C . SER A 1 313 ? 12.823 3.510 -23.018 1.00 91.44 313 SER A C 1
ATOM 2315 O O . SER A 1 313 ? 12.148 3.915 -23.965 1.00 91.44 313 SER A O 1
ATOM 2317 N N . ALA A 1 314 ? 13.406 4.333 -22.153 1.00 93.75 314 ALA A N 1
ATOM 2318 C CA . ALA A 1 314 ? 13.367 5.782 -22.263 1.00 93.75 314 ALA A CA 1
ATOM 2319 C C . ALA A 1 314 ? 14.463 6.268 -23.216 1.00 93.75 314 ALA A C 1
ATOM 2321 O O . ALA A 1 314 ? 15.576 5.743 -23.206 1.00 93.75 314 ALA A O 1
ATOM 2322 N N . THR A 1 315 ? 14.175 7.280 -24.030 1.00 95.19 315 THR A N 1
ATOM 2323 C CA . THR A 1 315 ? 15.214 7.995 -24.782 1.00 95.19 315 THR A CA 1
ATOM 2324 C C . THR A 1 315 ? 16.082 8.795 -23.815 1.00 95.19 315 THR A C 1
ATOM 2326 O O . THR A 1 315 ? 15.553 9.404 -22.887 1.00 95.19 315 THR A O 1
ATOM 2329 N N . ALA A 1 316 ? 17.398 8.784 -24.029 1.00 96.56 316 ALA A N 1
ATOM 2330 C CA . ALA A 1 316 ? 18.341 9.574 -23.247 1.00 96.56 316 ALA A CA 1
ATOM 2331 C C . ALA A 1 316 ? 18.852 10.790 -24.029 1.00 96.56 316 ALA A C 1
ATOM 2333 O O . ALA A 1 316 ? 19.002 10.732 -25.253 1.00 96.56 316 ALA A O 1
ATOM 2334 N N . TYR A 1 317 ? 19.139 11.874 -23.308 1.00 94.94 317 TYR A N 1
ATOM 2335 C CA . TYR A 1 317 ? 19.426 13.193 -23.871 1.00 94.94 317 TYR A CA 1
ATOM 2336 C C . TYR A 1 317 ? 20.702 13.810 -23.282 1.00 94.94 317 TYR A C 1
ATOM 2338 O O . TYR A 1 317 ? 20.993 13.618 -22.104 1.00 94.94 317 TYR A O 1
ATOM 2346 N N . ASP A 1 318 ? 21.426 14.548 -24.126 1.00 95.38 318 ASP A N 1
ATOM 2347 C CA . ASP A 1 318 ? 22.590 15.399 -23.813 1.00 95.38 318 ASP A CA 1
ATOM 2348 C C . ASP A 1 318 ? 22.233 16.849 -24.212 1.00 95.38 318 ASP A C 1
ATOM 2350 O O . ASP A 1 318 ? 22.773 17.433 -25.156 1.00 95.38 318 ASP A O 1
ATOM 2354 N N . ASP A 1 319 ? 21.159 17.372 -23.617 1.00 95.12 319 ASP A N 1
ATOM 2355 C CA . ASP A 1 319 ? 20.505 18.626 -24.010 1.00 95.12 319 ASP A CA 1
ATOM 2356 C C . ASP A 1 319 ? 20.215 19.584 -22.840 1.00 95.12 319 ASP A C 1
ATOM 2358 O O . ASP A 1 319 ? 19.572 20.622 -23.024 1.00 95.12 319 ASP A O 1
ATOM 2362 N N . GLY A 1 320 ? 20.717 19.278 -21.642 1.00 92.94 320 GLY A N 1
ATOM 2363 C CA . GLY A 1 320 ? 20.467 20.033 -20.415 1.00 92.94 320 GLY A CA 1
ATOM 2364 C C . GLY A 1 320 ? 19.079 19.798 -19.807 1.00 92.94 320 GLY A C 1
ATOM 2365 O O . GLY A 1 320 ? 18.598 20.636 -19.038 1.00 92.94 320 GLY A O 1
ATOM 2366 N N . THR A 1 321 ? 18.400 18.708 -20.178 1.00 92.12 321 THR A N 1
ATOM 2367 C CA . THR A 1 321 ? 17.104 18.286 -19.629 1.00 92.12 321 THR A CA 1
ATOM 2368 C C . THR A 1 321 ? 17.134 16.811 -19.193 1.00 92.12 321 THR A C 1
ATOM 2370 O O . THR A 1 321 ? 18.155 16.147 -19.303 1.00 92.12 321 THR A O 1
ATOM 2373 N N . HIS A 1 322 ? 16.037 16.280 -18.635 1.00 90.62 322 HIS A N 1
ATOM 2374 C CA . HIS A 1 322 ? 15.925 14.861 -18.227 1.00 90.62 322 HIS A CA 1
ATOM 2375 C C . HIS A 1 322 ? 17.000 14.357 -17.240 1.00 90.62 322 HIS A C 1
ATOM 2377 O O . HIS A 1 322 ? 17.295 13.166 -17.191 1.00 90.62 322 HIS A O 1
ATOM 2383 N N . GLY A 1 323 ? 17.549 15.255 -16.418 1.00 89.06 323 GLY A N 1
ATOM 2384 C CA . GLY A 1 323 ? 18.623 14.940 -15.471 1.00 89.06 323 GLY A CA 1
ATOM 2385 C C . GLY A 1 323 ? 20.021 15.320 -15.963 1.00 89.06 323 GLY A C 1
ATOM 2386 O O . GLY A 1 323 ? 20.959 15.274 -15.168 1.00 89.06 323 GLY A O 1
ATOM 2387 N N . ASP A 1 324 ? 20.158 15.762 -17.214 1.00 93.44 324 ASP A N 1
ATOM 2388 C CA . ASP A 1 324 ? 21.396 16.318 -17.748 1.00 93.44 324 ASP A CA 1
ATOM 2389 C C . ASP A 1 324 ? 21.606 17.752 -17.239 1.00 93.44 324 ASP A C 1
ATOM 2391 O O . ASP A 1 324 ? 20.744 18.625 -17.359 1.00 93.44 324 ASP A O 1
ATOM 2395 N N . ALA A 1 325 ? 22.774 17.994 -16.648 1.00 91.88 325 ALA A N 1
ATOM 2396 C CA . ALA A 1 325 ? 23.150 19.291 -16.109 1.00 91.88 325 ALA A CA 1
ATOM 2397 C C . ALA A 1 325 ? 23.788 20.215 -17.158 1.00 91.88 325 ALA A C 1
ATOM 2399 O O . ALA A 1 325 ? 23.744 21.437 -16.981 1.00 91.88 325 ALA A O 1
ATOM 2400 N N . ILE A 1 326 ? 24.430 19.667 -18.197 1.00 94.88 326 ILE A N 1
ATOM 2401 C CA . ILE A 1 326 ? 25.230 20.437 -19.154 1.00 94.88 326 ILE A CA 1
ATOM 2402 C C . ILE A 1 326 ? 25.022 19.885 -20.564 1.00 94.88 326 ILE A C 1
ATOM 2404 O O . ILE A 1 326 ? 25.694 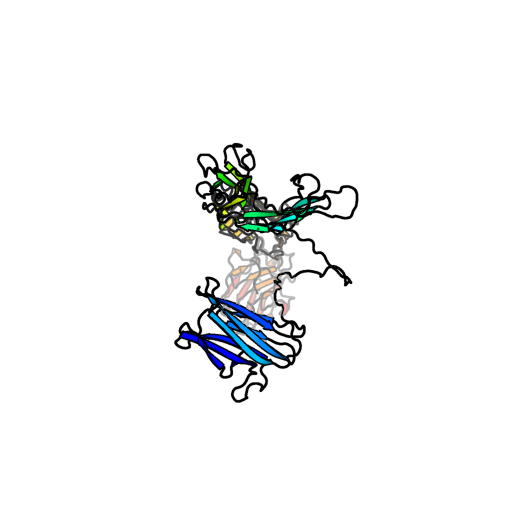18.955 -20.979 1.00 94.88 326 ILE A O 1
ATOM 2408 N N . ALA A 1 327 ? 24.188 20.577 -21.338 1.00 95.81 327 ALA A N 1
ATOM 2409 C CA . ALA A 1 327 ? 23.947 20.247 -22.736 1.00 95.81 327 ALA A CA 1
ATOM 2410 C C . ALA A 1 327 ? 25.238 20.183 -23.575 1.00 95.81 327 ALA A C 1
ATOM 2412 O O . ALA A 1 327 ? 26.016 21.147 -23.616 1.00 95.81 327 ALA A O 1
ATOM 2413 N N . GLY A 1 328 ? 25.389 19.105 -24.339 1.00 93.69 328 GLY A N 1
ATOM 2414 C CA . GLY A 1 328 ? 26.470 18.887 -25.295 1.00 93.69 328 GLY A CA 1
ATOM 2415 C C . GLY A 1 328 ? 27.811 18.526 -24.655 1.00 93.69 328 GLY A C 1
ATOM 2416 O O . GLY A 1 328 ? 28.850 18.738 -25.292 1.00 93.69 328 GLY A O 1
ATOM 2417 N N . ASP A 1 329 ? 27.822 18.046 -23.409 1.00 94.69 329 ASP A N 1
ATOM 2418 C CA . ASP A 1 329 ? 29.046 17.610 -22.729 1.00 94.69 329 ASP A CA 1
ATOM 2419 C C . ASP A 1 329 ? 29.407 16.139 -23.018 1.00 94.69 329 ASP A C 1
ATOM 2421 O O . ASP A 1 329 ? 30.497 15.678 -22.655 1.00 94.69 329 ASP A O 1
ATOM 2425 N N . GLY A 1 330 ? 28.545 15.430 -23.752 1.00 94.50 330 GLY A N 1
ATOM 2426 C CA . GLY A 1 330 ? 28.705 14.031 -24.118 1.00 94.50 330 GLY A CA 1
ATOM 2427 C C . GLY A 1 330 ? 28.103 13.055 -23.109 1.00 94.50 330 GLY A C 1
ATOM 2428 O O . GLY A 1 330 ? 28.338 11.852 -23.254 1.00 94.50 330 GLY A O 1
ATOM 2429 N N . LYS A 1 331 ? 27.351 13.523 -22.104 1.00 95.62 331 LYS A N 1
ATOM 2430 C CA . LYS A 1 331 ? 26.658 12.670 -21.133 1.00 95.62 331 LYS A CA 1
ATOM 2431 C C . LYS A 1 331 ? 25.175 12.596 -21.441 1.00 95.62 331 LYS A C 1
ATOM 2433 O O . LYS A 1 331 ? 24.439 13.567 -21.356 1.00 95.62 331 LYS A O 1
ATOM 2438 N N . PHE A 1 332 ? 24.723 11.391 -21.746 1.00 97.25 332 PHE A N 1
ATOM 2439 C CA . PHE A 1 332 ? 23.324 11.133 -22.043 1.00 97.25 332 PHE A CA 1
ATOM 2440 C C . PHE A 1 332 ? 22.609 10.716 -20.769 1.00 97.25 332 PHE A C 1
ATOM 2442 O O . PHE A 1 332 ? 23.076 9.814 -20.074 1.00 97.25 332 PHE A O 1
ATOM 2449 N N . THR A 1 333 ? 21.467 11.334 -20.483 1.00 97.00 333 THR A N 1
ATOM 2450 C CA . THR A 1 333 ? 20.685 11.055 -19.275 1.00 97.00 333 THR A CA 1
ATOM 2451 C C . THR A 1 333 ? 19.243 10.692 -19.586 1.00 97.00 333 THR A C 1
ATOM 2453 O O . THR A 1 333 ? 18.653 11.185 -20.548 1.00 97.00 333 THR A O 1
ATOM 2456 N N . ALA A 1 334 ? 18.674 9.817 -18.763 1.00 96.56 334 ALA A N 1
ATOM 2457 C CA . ALA A 1 334 ? 17.244 9.555 -18.730 1.00 96.56 334 ALA A CA 1
ATOM 2458 C C . ALA A 1 334 ? 16.783 9.360 -17.285 1.00 96.56 334 ALA A C 1
ATOM 2460 O O . ALA A 1 334 ? 17.557 8.948 -16.418 1.00 96.56 334 ALA A O 1
ATOM 2461 N N . GLN A 1 335 ? 15.504 9.625 -17.035 1.00 94.44 335 GLN A N 1
ATOM 2462 C CA . GLN A 1 335 ? 14.896 9.521 -15.713 1.00 94.44 335 GLN A CA 1
ATOM 2463 C C . GLN A 1 335 ? 13.679 8.609 -15.722 1.00 94.44 335 GLN A C 1
ATOM 2465 O O . GLN A 1 335 ? 12.912 8.578 -16.685 1.00 94.44 335 GLN A O 1
ATOM 2470 N N . TYR A 1 336 ? 13.480 7.915 -14.607 1.00 94.38 336 TYR A N 1
ATOM 2471 C CA . TYR A 1 336 ? 12.281 7.141 -14.340 1.00 94.38 336 TYR A CA 1
ATOM 2472 C C . TYR A 1 336 ? 11.817 7.355 -12.903 1.00 94.38 336 TYR A C 1
ATOM 2474 O O . TYR A 1 336 ? 12.584 7.173 -11.959 1.00 94.38 336 TYR A O 1
ATOM 2482 N N . THR A 1 337 ? 10.551 7.727 -12.739 1.00 93.75 337 THR A N 1
ATOM 2483 C CA . THR A 1 337 ? 9.913 7.825 -11.425 1.00 93.75 337 THR A CA 1
ATOM 2484 C C . THR A 1 337 ? 9.312 6.476 -11.052 1.00 93.75 337 THR A C 1
ATOM 2486 O O . THR A 1 337 ? 8.467 5.955 -11.779 1.00 93.75 337 THR A O 1
ATOM 2489 N N . VAL A 1 338 ? 9.729 5.923 -9.914 1.00 93.44 338 VAL A N 1
ATOM 2490 C CA . VAL A 1 338 ? 9.211 4.663 -9.379 1.00 93.44 338 VAL A CA 1
ATOM 2491 C C . VAL A 1 338 ? 7.721 4.817 -9.090 1.00 93.44 338 VAL A C 1
ATOM 2493 O O . VAL A 1 338 ? 7.294 5.702 -8.351 1.00 93.44 338 VAL A O 1
ATOM 2496 N N . THR A 1 339 ? 6.914 3.949 -9.686 1.00 93.94 339 THR A N 1
ATOM 2497 C CA . THR A 1 339 ? 5.466 3.896 -9.474 1.00 93.94 339 THR A CA 1
ATOM 2498 C C . THR A 1 339 ? 5.107 2.754 -8.536 1.00 93.94 339 THR A C 1
ATOM 2500 O O . THR A 1 339 ? 5.865 1.793 -8.426 1.00 93.94 339 THR A O 1
ATOM 2503 N N . ALA A 1 340 ? 3.925 2.819 -7.920 1.00 93.56 340 ALA A N 1
ATOM 2504 C CA . ALA A 1 340 ? 3.391 1.708 -7.135 1.00 93.56 340 ALA A CA 1
ATOM 2505 C C . ALA A 1 340 ? 3.392 0.405 -7.951 1.00 93.56 340 ALA A C 1
ATOM 2507 O O . ALA A 1 340 ? 3.004 0.394 -9.124 1.00 93.56 340 ALA A O 1
ATOM 2508 N N . GLY A 1 341 ? 3.848 -0.679 -7.330 1.00 89.81 341 GLY A N 1
ATOM 2509 C CA . GLY A 1 341 ? 4.131 -1.927 -8.021 1.00 89.81 341 GLY A CA 1
ATOM 2510 C C . GLY A 1 341 ? 4.196 -3.122 -7.081 1.00 89.81 341 GLY A C 1
ATOM 2511 O O . GLY A 1 341 ? 3.622 -3.114 -6.000 1.00 89.81 341 GLY A O 1
ATOM 2512 N N . ALA A 1 342 ? 4.864 -4.178 -7.539 1.00 88.81 342 ALA A N 1
ATOM 2513 C CA . ALA A 1 342 ? 5.037 -5.432 -6.801 1.00 88.81 342 ALA A CA 1
ATOM 2514 C C . ALA A 1 342 ? 6.495 -5.673 -6.371 1.00 88.81 342 ALA A C 1
ATOM 2516 O O . ALA A 1 342 ? 6.852 -6.791 -6.003 1.00 88.81 342 ALA A O 1
ATOM 2517 N N . LEU A 1 343 ? 7.364 -4.664 -6.497 1.00 93.62 343 LEU A N 1
ATOM 2518 C CA . LEU A 1 343 ? 8.704 -4.735 -5.922 1.00 93.62 343 LEU A CA 1
ATOM 2519 C C . LEU A 1 343 ? 8.552 -4.461 -4.430 1.00 93.62 343 LEU A C 1
ATOM 2521 O O . LEU A 1 343 ? 8.217 -3.338 -4.094 1.00 93.62 343 LEU A O 1
ATOM 2525 N N . ASP A 1 344 ? 8.767 -5.477 -3.606 1.00 94.06 344 ASP A N 1
ATOM 2526 C CA . ASP A 1 344 ? 8.771 -5.416 -2.141 1.00 94.06 344 ASP A CA 1
ATOM 2527 C C . ASP A 1 344 ? 10.211 -5.686 -1.688 1.00 94.06 344 ASP A C 1
ATOM 2529 O O . ASP A 1 344 ? 10.738 -6.789 -1.880 1.00 94.06 344 ASP A O 1
ATOM 2533 N N . HIS A 1 345 ? 10.886 -4.624 -1.244 1.00 93.31 345 HIS A N 1
ATOM 2534 C CA . HIS A 1 345 ? 12.280 -4.621 -0.793 1.00 93.31 345 HIS A CA 1
ATOM 2535 C C . HIS A 1 345 ? 13.276 -5.401 -1.690 1.00 93.31 345 HIS A C 1
ATOM 2537 O O . HIS A 1 345 ? 14.104 -6.190 -1.217 1.00 93.31 345 HIS A O 1
ATOM 2543 N N . VAL A 1 346 ? 13.221 -5.210 -3.017 1.00 95.00 346 VAL A N 1
ATOM 2544 C CA . VAL A 1 346 ? 14.021 -6.010 -3.961 1.00 95.00 346 VAL A CA 1
ATOM 2545 C C . VAL A 1 346 ? 15.320 -5.321 -4.374 1.00 95.00 346 VAL A C 1
ATOM 2547 O O . VAL A 1 346 ? 15.305 -4.277 -5.022 1.00 95.00 346 VAL A O 1
ATOM 2550 N N . ALA A 1 347 ? 16.448 -5.965 -4.070 1.00 94.06 347 ALA A N 1
ATOM 2551 C CA . ALA A 1 347 ? 17.800 -5.516 -4.413 1.00 94.06 347 ALA A CA 1
ATOM 2552 C C . ALA A 1 347 ? 18.254 -5.897 -5.838 1.00 94.06 347 ALA A C 1
ATOM 2554 O O . ALA A 1 347 ? 17.652 -6.745 -6.504 1.00 94.06 347 ALA A O 1
ATOM 2555 N N . GLY A 1 348 ? 19.376 -5.311 -6.275 1.00 93.69 348 GLY A N 1
ATOM 2556 C CA . GLY A 1 348 ? 20.064 -5.681 -7.516 1.00 93.69 348 GLY A CA 1
ATOM 2557 C C . GLY A 1 348 ? 19.404 -5.140 -8.785 1.00 93.69 348 GLY A C 1
ATOM 2558 O O . GLY A 1 348 ? 19.482 -5.788 -9.829 1.00 93.69 348 GLY A O 1
ATOM 2559 N N . ARG A 1 349 ? 18.718 -3.995 -8.692 1.00 94.00 349 ARG A N 1
ATOM 2560 C CA . ARG A 1 349 ? 18.052 -3.337 -9.824 1.00 94.00 349 ARG A CA 1
ATOM 2561 C C . ARG A 1 349 ? 19.016 -2.418 -10.565 1.00 94.00 349 ARG A C 1
ATOM 2563 O O . ARG A 1 349 ? 19.618 -1.536 -9.957 1.00 94.00 349 ARG A O 1
ATOM 2570 N N . ASN A 1 350 ? 19.126 -2.629 -11.874 1.00 94.75 350 ASN A N 1
ATOM 2571 C CA . ASN A 1 350 ? 20.048 -1.924 -12.766 1.00 94.75 350 ASN A CA 1
ATOM 2572 C C . ASN A 1 350 ? 19.311 -1.355 -13.982 1.00 94.75 350 ASN A C 1
ATOM 2574 O O . ASN A 1 350 ? 18.208 -1.795 -14.319 1.00 94.75 350 ASN A O 1
ATOM 2578 N N . VAL A 1 351 ? 19.957 -0.417 -14.673 1.00 96.56 351 VAL A N 1
ATOM 2579 C CA . VAL A 1 351 ? 19.490 0.135 -15.952 1.00 96.56 351 VAL A CA 1
ATOM 2580 C C . VAL A 1 351 ? 20.368 -0.393 -17.081 1.00 96.56 351 VAL A C 1
ATOM 2582 O O . VAL A 1 351 ? 21.595 -0.392 -16.968 1.00 96.56 351 VAL A O 1
ATOM 2585 N N . ALA A 1 352 ? 19.750 -0.845 -18.175 1.00 96.38 352 ALA A N 1
ATOM 2586 C CA . ALA A 1 352 ? 20.474 -1.234 -19.385 1.00 96.38 352 ALA A CA 1
ATOM 2587 C C . ALA A 1 352 ? 20.498 -0.092 -20.401 1.00 96.38 352 ALA A C 1
ATOM 2589 O O . ALA A 1 352 ? 19.452 0.424 -20.783 1.00 96.38 352 ALA A O 1
ATOM 2590 N N . VAL A 1 353 ? 21.687 0.289 -20.860 1.00 97.94 353 VAL A N 1
ATOM 2591 C CA . VAL A 1 353 ? 21.890 1.354 -21.844 1.00 97.94 353 VAL A CA 1
ATOM 2592 C C . VAL A 1 353 ? 22.127 0.725 -23.207 1.00 97.94 353 VAL A C 1
ATOM 2594 O O . VAL A 1 353 ? 23.037 -0.085 -23.364 1.00 97.94 353 VAL A O 1
ATOM 2597 N N . THR A 1 354 ? 21.321 1.111 -24.195 1.00 94.81 354 THR A N 1
ATOM 2598 C CA . THR A 1 354 ? 21.493 0.728 -25.600 1.00 94.81 354 THR A CA 1
ATOM 2599 C C . THR A 1 354 ? 21.857 1.954 -26.420 1.00 94.81 354 THR A C 1
ATOM 2601 O O . THR A 1 354 ? 21.093 2.919 -26.486 1.00 94.81 354 THR A O 1
ATOM 2604 N N . VAL A 1 355 ? 23.015 1.897 -27.068 1.00 92.44 355 VAL A N 1
ATOM 2605 C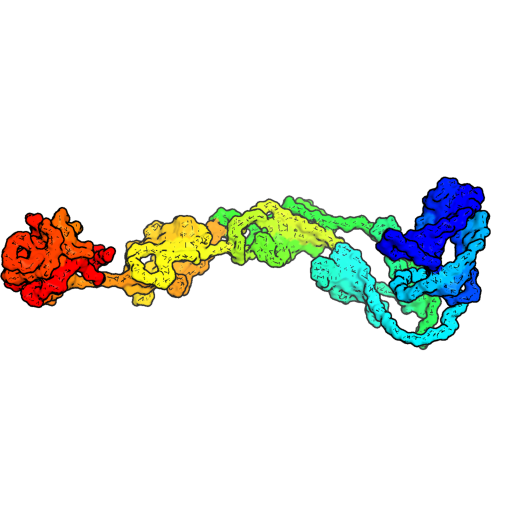 CA . VAL A 1 355 ? 23.547 2.973 -27.909 1.00 92.44 355 VAL A CA 1
ATOM 2606 C C . VAL A 1 355 ? 23.538 2.512 -29.351 1.00 92.44 355 VAL A C 1
ATOM 2608 O O . VAL A 1 355 ? 24.017 1.418 -29.636 1.00 92.44 355 VAL A O 1
ATOM 2611 N N . THR A 1 356 ? 23.051 3.362 -30.252 1.00 84.31 356 THR A N 1
ATOM 2612 C CA . THR A 1 356 ? 23.122 3.161 -31.702 1.00 84.31 356 THR A CA 1
ATOM 2613 C C . THR A 1 356 ? 23.988 4.248 -32.321 1.00 84.31 356 THR A C 1
ATOM 2615 O O . THR A 1 356 ? 23.788 5.440 -32.065 1.00 84.31 356 THR A O 1
ATOM 2618 N N . ALA A 1 357 ? 24.952 3.838 -33.139 1.00 76.00 357 ALA A N 1
ATOM 2619 C CA . ALA A 1 357 ? 25.830 4.737 -33.874 1.00 76.00 357 ALA A CA 1
ATOM 2620 C C . ALA A 1 357 ? 25.316 5.003 -35.303 1.00 76.00 357 ALA A C 1
ATOM 2622 O O . ALA A 1 357 ? 24.451 4.301 -35.820 1.00 76.00 357 ALA A O 1
ATOM 2623 N N . ALA A 1 358 ? 25.886 6.003 -35.979 1.00 71.50 358 ALA A N 1
ATOM 2624 C CA . ALA A 1 358 ? 25.502 6.444 -37.326 1.00 71.50 358 ALA A CA 1
ATOM 2625 C C . ALA A 1 358 ? 25.743 5.405 -38.432 1.00 71.50 358 ALA A C 1
ATOM 2627 O O . ALA A 1 358 ? 25.262 5.560 -39.550 1.00 71.50 358 ALA A O 1
ATOM 2628 N N . ASN A 1 359 ? 26.490 4.345 -38.130 1.00 64.25 359 ASN A N 1
ATOM 2629 C CA . ASN A 1 359 ? 26.632 3.161 -38.975 1.00 64.25 359 ASN A CA 1
ATOM 2630 C C . ASN A 1 359 ? 25.553 2.093 -38.690 1.00 64.25 359 ASN A C 1
ATOM 2632 O O . ASN A 1 359 ? 25.675 0.972 -39.178 1.00 64.25 359 ASN A O 1
ATOM 2636 N N . HIS A 1 360 ? 24.532 2.435 -37.899 1.00 65.19 360 HIS A N 1
ATOM 2637 C CA . HIS A 1 360 ? 23.400 1.598 -37.497 1.00 65.19 360 HIS A CA 1
ATOM 2638 C C . HIS A 1 360 ? 23.772 0.332 -36.716 1.00 65.19 360 HIS A C 1
ATOM 2640 O O . HIS A 1 360 ? 22.988 -0.617 -36.674 1.00 65.19 360 HIS A O 1
ATOM 2646 N N . THR A 1 361 ? 24.949 0.297 -36.089 1.00 71.50 361 THR A N 1
ATOM 2647 C CA . THR A 1 361 ? 25.282 -0.745 -35.115 1.00 71.50 361 THR A CA 1
ATOM 2648 C C . THR A 1 361 ? 24.850 -0.330 -33.719 1.00 71.50 361 THR A C 1
ATOM 2650 O O . THR A 1 361 ? 24.857 0.859 -33.385 1.00 71.50 361 THR A O 1
ATOM 2653 N N . SER A 1 362 ? 24.509 -1.322 -32.894 1.00 82.75 362 SER A N 1
ATOM 2654 C CA . SER A 1 362 ? 24.071 -1.095 -31.520 1.00 82.75 362 SER A CA 1
ATOM 2655 C C . SER A 1 362 ? 24.779 -2.011 -30.530 1.00 82.75 362 SER A C 1
ATOM 2657 O O . SER A 1 362 ? 25.053 -3.173 -30.833 1.00 82.75 362 SER A O 1
ATOM 2659 N N . THR A 1 363 ? 25.023 -1.485 -29.334 1.00 87.25 363 THR A N 1
ATOM 2660 C CA . THR A 1 363 ? 25.558 -2.224 -28.183 1.00 87.25 363 THR A CA 1
ATOM 2661 C C . THR A 1 363 ? 24.687 -1.934 -26.971 1.00 87.25 363 THR A C 1
ATOM 2663 O O . THR A 1 363 ? 24.311 -0.781 -26.748 1.00 87.25 363 THR A O 1
ATOM 2666 N N . THR A 1 364 ? 24.397 -2.972 -26.186 1.00 93.81 364 THR A N 1
ATOM 2667 C CA . THR A 1 364 ? 23.654 -2.867 -24.927 1.00 93.81 364 THR A CA 1
ATOM 2668 C C . THR A 1 364 ? 24.519 -3.343 -23.770 1.00 93.81 364 THR A C 1
ATOM 2670 O O . THR A 1 364 ? 25.011 -4.472 -23.796 1.00 93.81 364 THR A O 1
ATOM 2673 N N . THR A 1 365 ? 24.642 -2.513 -22.737 1.00 96.94 365 THR A N 1
ATOM 2674 C CA . THR A 1 365 ? 25.357 -2.841 -21.498 1.00 96.94 365 THR A CA 1
ATOM 2675 C C . THR A 1 365 ? 24.519 -2.393 -20.309 1.00 96.94 365 THR A C 1
ATOM 2677 O O . THR A 1 365 ? 23.942 -1.308 -20.331 1.00 96.94 365 THR A O 1
ATOM 2680 N N . ALA A 1 366 ? 24.423 -3.234 -19.281 1.00 94.69 366 ALA A N 1
ATOM 2681 C CA . ALA A 1 366 ? 23.774 -2.874 -18.026 1.00 94.69 366 ALA A CA 1
ATOM 2682 C C . ALA A 1 366 ? 24.785 -2.335 -17.019 1.00 94.69 366 ALA A C 1
ATOM 2684 O O . ALA A 1 366 ? 25.920 -2.811 -16.979 1.00 94.69 366 ALA A O 1
ATOM 2685 N N . ASP A 1 367 ? 24.333 -1.381 -16.210 1.00 94.81 367 ASP A N 1
ATOM 2686 C CA . ASP A 1 367 ? 25.021 -0.990 -14.982 1.00 94.81 367 ASP A CA 1
ATOM 2687 C C . ASP A 1 367 ? 25.088 -2.162 -13.974 1.00 94.81 367 ASP A C 1
ATOM 2689 O O . ASP A 1 367 ? 24.296 -3.113 -14.051 1.00 94.81 367 ASP A O 1
ATOM 2693 N N . SER A 1 368 ? 26.027 -2.098 -13.026 1.00 93.69 368 SER A N 1
ATOM 2694 C CA . SER A 1 368 ? 26.191 -3.073 -11.939 1.00 93.69 368 SER A CA 1
ATOM 2695 C C . SER A 1 368 ? 26.037 -2.513 -10.514 1.00 93.69 368 SER A C 1
ATOM 2697 O O . SER A 1 368 ? 26.306 -3.235 -9.549 1.00 93.69 368 SER A O 1
ATOM 2699 N N . THR A 1 369 ? 25.568 -1.272 -10.349 1.00 91.62 369 THR A N 1
ATOM 2700 C CA . THR A 1 369 ? 25.394 -0.604 -9.047 1.00 91.62 369 THR A CA 1
ATOM 2701 C C . THR A 1 369 ? 24.394 -1.336 -8.140 1.00 91.62 369 THR A C 1
ATOM 2703 O O . THR A 1 369 ? 24.626 -1.437 -6.935 1.00 91.62 369 THR A O 1
ATOM 2706 N N . GLY A 1 370 ? 23.311 -1.889 -8.694 1.00 91.94 370 GLY A N 1
ATOM 2707 C CA . GLY A 1 370 ? 22.407 -2.808 -7.996 1.00 91.94 370 GLY A CA 1
ATOM 2708 C C . GLY A 1 370 ? 21.541 -2.168 -6.912 1.00 91.94 370 GLY A C 1
ATOM 2709 O O . GLY A 1 370 ? 21.622 -2.569 -5.752 1.00 91.94 370 GLY A O 1
ATOM 2710 N N . LEU A 1 371 ? 20.669 -1.224 -7.276 1.00 92.69 371 LEU A N 1
ATOM 2711 C CA . LEU A 1 371 ? 19.803 -0.517 -6.321 1.00 92.69 371 LEU A CA 1
ATOM 2712 C C . LEU A 1 371 ? 18.760 -1.438 -5.671 1.00 92.69 371 LEU A C 1
ATOM 2714 O O . LEU A 1 371 ? 18.318 -2.424 -6.270 1.00 92.69 371 LEU A O 1
ATOM 2718 N N . THR A 1 372 ? 18.338 -1.075 -4.459 1.00 93.94 372 THR A N 1
ATOM 2719 C CA . THR A 1 372 ? 17.200 -1.687 -3.758 1.00 93.94 372 THR A CA 1
ATOM 2720 C C . THR A 1 372 ? 15.957 -0.836 -3.945 1.00 93.94 372 THR A C 1
ATOM 2722 O O . THR A 1 372 ? 16.008 0.378 -3.764 1.00 93.94 372 THR A O 1
ATOM 2725 N N . VAL A 1 373 ? 14.846 -1.469 -4.318 1.00 94.94 373 VAL A N 1
ATOM 2726 C CA . VAL A 1 373 ? 13.579 -0.796 -4.619 1.00 94.94 373 VAL A CA 1
ATOM 2727 C C . VAL A 1 373 ? 12.445 -1.458 -3.855 1.00 94.94 373 VAL A C 1
ATOM 2729 O O . VAL A 1 373 ? 12.298 -2.680 -3.897 1.00 94.94 373 VAL A O 1
ATOM 2732 N N . ASP A 1 374 ? 11.620 -0.630 -3.237 1.00 96.19 374 ASP A N 1
ATOM 2733 C CA . ASP A 1 374 ? 10.391 -1.005 -2.565 1.00 96.19 374 ASP A CA 1
ATOM 2734 C C . ASP A 1 374 ? 9.248 -0.096 -3.032 1.00 96.19 374 ASP A C 1
ATOM 2736 O O . ASP A 1 374 ? 9.156 1.079 -2.701 1.00 96.19 374 ASP A O 1
ATOM 2740 N N . SER A 1 375 ? 8.392 -0.645 -3.875 1.00 95.00 375 SER A N 1
ATOM 2741 C CA . SER A 1 375 ? 7.259 0.026 -4.512 1.00 95.00 375 SER A CA 1
ATOM 2742 C C . SER A 1 375 ? 5.906 -0.435 -3.961 1.00 95.00 375 SER A C 1
ATOM 2744 O O . SER A 1 375 ? 4.865 -0.108 -4.545 1.00 95.00 375 SER A O 1
ATOM 2746 N N . THR A 1 376 ? 5.918 -1.249 -2.907 1.00 95.94 376 THR A N 1
ATOM 2747 C CA . THR A 1 376 ? 4.724 -1.749 -2.233 1.00 95.94 376 THR A CA 1
ATOM 2748 C C . THR A 1 376 ? 4.443 -0.886 -1.019 1.00 95.94 376 THR A C 1
ATOM 2750 O O . THR A 1 376 ? 5.353 -0.518 -0.302 1.00 95.94 376 THR A O 1
ATOM 2753 N N . ALA A 1 377 ? 3.186 -0.494 -0.832 1.00 96.25 377 ALA A N 1
ATOM 2754 C CA . ALA A 1 377 ? 2.774 0.216 0.370 1.00 96.25 377 ALA A CA 1
ATOM 2755 C C . ALA A 1 377 ? 2.125 -0.768 1.351 1.00 96.25 377 ALA A C 1
ATOM 2757 O O . ALA A 1 377 ? 1.441 -1.694 0.887 1.00 96.25 377 ALA A O 1
ATOM 2758 N N . PRO A 1 378 ? 2.196 -0.504 2.671 1.00 97.75 378 PRO A N 1
ATOM 2759 C CA . PRO A 1 378 ? 1.516 -1.325 3.657 1.00 97.75 378 PRO A CA 1
ATOM 2760 C C . PRO A 1 378 ? 0.027 -1.467 3.357 1.00 97.75 378 PRO A C 1
ATOM 2762 O O . PRO A 1 378 ? -0.644 -0.516 2.956 1.00 97.75 378 PRO A O 1
ATOM 2765 N N . VAL A 1 379 ? -0.530 -2.645 3.619 1.00 96.94 379 VAL A N 1
ATOM 2766 C CA . VAL A 1 379 ? -1.968 -2.915 3.514 1.00 96.94 379 VAL A CA 1
ATOM 2767 C C . VAL A 1 379 ? -2.458 -3.529 4.815 1.00 96.94 379 VAL A C 1
ATOM 2769 O O . VAL A 1 379 ? -1.856 -4.470 5.322 1.00 96.94 379 VAL A O 1
ATOM 2772 N N . LEU A 1 380 ? -3.576 -3.032 5.350 1.00 98.25 380 LEU A N 1
ATOM 2773 C CA . LEU A 1 380 ? -4.227 -3.640 6.510 1.00 98.25 380 LEU A CA 1
ATOM 2774 C C . LEU A 1 380 ? -4.742 -5.042 6.143 1.00 98.25 380 LEU A C 1
ATOM 2776 O O . LEU A 1 380 ? -5.627 -5.180 5.300 1.00 98.25 380 LEU A O 1
ATOM 2780 N N . THR A 1 381 ? -4.200 -6.081 6.778 1.00 97.62 381 THR A N 1
ATOM 2781 C CA . THR A 1 381 ? -4.568 -7.485 6.525 1.00 97.62 381 THR A CA 1
ATOM 2782 C C . THR A 1 381 ? -5.596 -8.010 7.521 1.00 97.62 381 THR A C 1
ATOM 2784 O O . THR A 1 381 ? -6.417 -8.855 7.163 1.00 97.62 381 THR A O 1
ATOM 2787 N N . SER A 1 382 ? -5.579 -7.522 8.765 1.00 95.75 382 SER A N 1
ATOM 2788 C CA . SER A 1 382 ? -6.589 -7.856 9.775 1.00 95.75 382 SER A CA 1
ATOM 2789 C C . SER A 1 382 ? -6.640 -6.834 10.912 1.00 95.75 382 SER A C 1
ATOM 2791 O O . SER A 1 382 ? -5.688 -6.085 11.130 1.00 95.75 382 SER A O 1
ATOM 2793 N N . SER A 1 383 ? -7.749 -6.820 11.654 1.00 96.38 383 SER A N 1
ATOM 2794 C CA . SER A 1 383 ? -7.928 -5.968 12.832 1.00 96.38 383 SER A CA 1
ATOM 2795 C C . SER A 1 383 ? -8.646 -6.695 13.971 1.00 96.38 383 SER A C 1
ATOM 2797 O O . SER A 1 383 ? -9.456 -7.591 13.755 1.00 96.38 383 SER A O 1
ATOM 2799 N N . THR A 1 384 ? -8.389 -6.310 15.212 1.00 90.12 384 THR A N 1
ATOM 2800 C CA . THR A 1 384 ? -9.192 -6.695 16.378 1.00 90.12 384 THR A CA 1
ATOM 2801 C C . THR A 1 384 ? -9.514 -5.427 17.154 1.00 90.12 384 THR A C 1
ATOM 2803 O O . THR A 1 384 ? -8.581 -4.849 17.693 1.00 90.12 384 THR A O 1
ATOM 2806 N N . PRO A 1 385 ? -10.777 -4.979 17.233 1.00 93.38 385 PRO A N 1
ATOM 2807 C CA . PRO A 1 385 ? -11.975 -5.594 16.658 1.00 93.38 385 PRO A CA 1
ATOM 2808 C C . PRO A 1 385 ? -11.928 -5.776 15.137 1.00 93.38 385 PRO A C 1
ATOM 2810 O O . PRO A 1 385 ? -11.320 -4.988 14.417 1.00 93.38 385 PRO A O 1
ATOM 2813 N N . GLN A 1 386 ? -12.563 -6.846 14.660 1.00 90.88 386 GLN A N 1
ATOM 2814 C CA . GLN A 1 386 ? -12.806 -7.050 13.230 1.00 90.88 386 GLN A CA 1
ATOM 2815 C C . GLN A 1 386 ? -13.849 -6.039 12.742 1.00 90.88 386 GLN A C 1
ATOM 2817 O O . GLN A 1 386 ? -14.659 -5.553 13.537 1.00 90.88 386 GLN A O 1
ATOM 2822 N N . ASP A 1 387 ? -13.852 -5.760 11.442 1.00 94.88 387 ASP A N 1
ATOM 2823 C CA . ASP A 1 387 ? -14.880 -4.920 10.833 1.00 94.88 387 ASP A CA 1
ATOM 2824 C C . ASP A 1 387 ? -16.290 -5.497 11.050 1.00 94.88 387 ASP A C 1
ATOM 2826 O O . ASP A 1 387 ? -16.519 -6.707 10.955 1.00 94.88 387 ASP A O 1
ATOM 2830 N N . ASN A 1 388 ? -17.236 -4.613 11.361 1.00 90.94 388 ASN A N 1
ATOM 2831 C CA . ASN A 1 388 ? -18.584 -4.912 11.844 1.00 90.94 388 ASN A CA 1
ATOM 2832 C C . ASN A 1 388 ? -18.603 -5.742 13.147 1.00 90.94 388 ASN A C 1
ATOM 2834 O O . ASN A 1 388 ? -19.542 -6.501 13.407 1.00 90.94 388 ASN A O 1
ATOM 2838 N N . GLY A 1 389 ? -17.559 -5.610 13.972 1.00 77.88 389 GLY A N 1
ATOM 2839 C CA . GLY A 1 389 ? -17.424 -6.296 15.254 1.00 77.88 389 GLY A CA 1
ATOM 2840 C C . GLY A 1 389 ? -18.521 -5.919 16.257 1.00 77.88 389 GLY A C 1
ATOM 2841 O O . GLY A 1 389 ? -18.949 -4.767 16.349 1.00 77.88 389 GLY A O 1
ATOM 2842 N N . GLY A 1 390 ? -18.972 -6.905 17.034 1.00 81.00 390 GLY A N 1
ATOM 2843 C CA . GLY A 1 390 ? -20.054 -6.769 18.008 1.00 81.00 390 GLY A CA 1
ATOM 2844 C C . GLY A 1 390 ? -19.579 -6.858 19.453 1.00 81.00 390 GLY A C 1
ATOM 2845 O O . GLY A 1 390 ? -18.716 -7.680 19.754 1.00 81.00 390 GLY A O 1
ATOM 2846 N N . SER A 1 391 ? -20.201 -6.095 20.356 1.00 79.94 391 SER A N 1
ATOM 2847 C CA . SER A 1 391 ? -20.064 -6.294 21.811 1.00 79.94 391 SER A CA 1
ATOM 2848 C C . SER A 1 391 ? -18.612 -6.259 22.309 1.00 79.94 391 SER A C 1
ATOM 2850 O O . SER A 1 391 ? -18.202 -7.066 23.142 1.00 79.94 391 SER A O 1
ATOM 2852 N N . ILE A 1 392 ? -17.835 -5.306 21.802 1.00 82.62 392 ILE A N 1
ATOM 2853 C CA . ILE A 1 392 ? -16.444 -5.094 22.201 1.00 82.62 392 ILE A CA 1
ATOM 2854 C C . ILE A 1 392 ? -16.400 -4.425 23.579 1.00 82.62 392 ILE A C 1
ATOM 2856 O O . ILE A 1 392 ? -17.145 -3.478 23.837 1.00 82.62 392 ILE A O 1
ATOM 2860 N N . ALA A 1 393 ? -15.548 -4.904 24.488 1.00 77.88 393 ALA A N 1
ATOM 2861 C CA . ALA A 1 393 ? -15.380 -4.262 25.792 1.00 77.88 393 ALA A CA 1
ATOM 2862 C C . ALA A 1 393 ? -14.906 -2.805 25.627 1.00 77.88 393 ALA A C 1
ATOM 2864 O O . ALA A 1 393 ? -14.114 -2.501 24.739 1.00 77.88 393 ALA A O 1
ATOM 2865 N N . THR A 1 394 ? -15.380 -1.894 26.477 1.00 82.38 394 THR A N 1
ATOM 2866 C CA . THR A 1 394 ? -15.089 -0.452 26.357 1.00 82.38 394 THR A CA 1
ATOM 2867 C C . THR A 1 394 ? -13.612 -0.102 26.524 1.00 82.38 394 THR A C 1
ATOM 2869 O O . THR A 1 394 ? -13.158 0.863 25.918 1.00 82.38 394 THR A O 1
ATOM 2872 N N . GLY A 1 395 ? -12.875 -0.890 27.309 1.00 82.44 395 GLY A N 1
ATOM 2873 C CA . GLY A 1 395 ? -11.423 -0.787 27.485 1.00 82.44 395 GLY A CA 1
ATOM 2874 C C . GLY A 1 395 ? -10.630 -1.803 26.656 1.00 82.44 395 GLY A C 1
ATOM 2875 O O . GLY A 1 395 ? -9.523 -2.162 27.035 1.00 82.44 395 GLY A O 1
ATOM 2876 N N . ALA A 1 396 ? -11.209 -2.365 25.587 1.00 79.88 396 ALA A N 1
ATOM 2877 C CA . ALA A 1 396 ? -10.461 -3.245 24.693 1.00 79.88 396 ALA A CA 1
ATOM 2878 C C . ALA A 1 396 ? -9.546 -2.436 23.767 1.00 79.88 396 ALA A C 1
ATOM 2880 O O . ALA A 1 396 ? -9.976 -1.456 23.157 1.00 79.88 396 ALA A O 1
ATOM 2881 N N . ASN A 1 397 ? -8.317 -2.915 23.595 1.00 86.44 397 ASN A N 1
ATOM 2882 C CA . ASN A 1 397 ? -7.367 -2.346 22.646 1.00 86.44 397 ASN A CA 1
ATOM 2883 C C . ASN A 1 397 ? -7.816 -2.627 21.205 1.00 86.44 397 ASN A C 1
ATOM 2885 O O . ASN A 1 397 ? -8.417 -3.666 20.914 1.00 86.44 397 ASN A O 1
ATOM 2889 N N . LEU A 1 398 ? -7.454 -1.727 20.292 1.00 94.56 398 LEU A N 1
ATOM 2890 C CA . LEU A 1 398 ? -7.526 -1.958 18.855 1.00 94.56 398 LEU A CA 1
ATOM 2891 C C . LEU A 1 398 ? -6.156 -2.439 18.359 1.00 94.56 398 LEU A C 1
ATOM 2893 O O . LEU A 1 398 ? -5.171 -1.720 18.461 1.00 94.56 398 LEU A O 1
ATOM 2897 N N . THR A 1 399 ? -6.084 -3.635 17.789 1.00 96.69 399 THR A N 1
ATOM 2898 C CA . THR A 1 399 ? -4.879 -4.176 17.151 1.00 96.69 399 THR A CA 1
ATOM 2899 C C . THR A 1 399 ? -5.082 -4.237 15.643 1.00 96.69 399 THR A C 1
ATOM 2901 O O . THR A 1 399 ? -6.069 -4.797 15.178 1.00 96.69 399 THR A O 1
ATOM 2904 N N . LEU A 1 400 ? -4.147 -3.684 14.878 1.00 98.56 400 LEU A N 1
ATOM 2905 C CA . LEU A 1 400 ? -4.122 -3.656 13.418 1.00 98.56 400 LEU A CA 1
ATOM 2906 C C . LEU A 1 400 ? -2.882 -4.411 12.935 1.00 98.56 400 LEU A C 1
ATOM 2908 O O . LEU A 1 400 ? -1.781 -4.131 13.404 1.00 98.56 400 LEU A O 1
ATOM 2912 N N . THR A 1 401 ? -3.043 -5.340 11.999 1.00 98.12 401 THR A N 1
ATOM 2913 C CA . THR A 1 401 ? -1.930 -6.085 11.395 1.00 98.12 401 THR A CA 1
ATOM 2914 C C . THR A 1 401 ? -1.833 -5.752 9.913 1.00 98.12 401 THR A C 1
ATOM 2916 O O . THR A 1 401 ? -2.836 -5.795 9.200 1.00 98.12 401 THR A O 1
ATOM 2919 N N . PHE A 1 402 ? -0.627 -5.445 9.447 1.00 98.69 402 PHE A N 1
ATOM 2920 C CA . PHE A 1 402 ? -0.324 -5.025 8.082 1.00 98.69 402 PHE A CA 1
ATOM 2921 C C . PHE A 1 402 ? 0.389 -6.128 7.283 1.00 98.69 402 PHE A C 1
ATOM 2923 O O . PHE A 1 402 ? 0.771 -7.164 7.830 1.00 98.69 402 PHE A O 1
ATOM 2930 N N . SER A 1 403 ? 0.504 -5.937 5.968 1.00 97.56 403 SER A N 1
ATOM 2931 C CA . SER A 1 403 ? 1.206 -6.838 5.041 1.00 97.56 403 SER A CA 1
ATOM 2932 C C . SER A 1 403 ? 2.710 -6.912 5.294 1.00 97.56 403 SER A C 1
ATOM 2934 O O . SER A 1 403 ? 3.325 -7.930 4.991 1.00 97.56 403 SER A O 1
ATOM 2936 N N . GLU A 1 404 ? 3.272 -5.860 5.876 1.00 97.06 404 GLU A N 1
ATOM 2937 C CA . GLU A 1 404 ? 4.699 -5.639 6.083 1.00 97.06 404 GLU A CA 1
ATOM 2938 C C . GLU A 1 404 ? 4.934 -4.800 7.344 1.00 97.06 404 GLU A C 1
ATOM 2940 O O . GLU A 1 404 ? 3.980 -4.323 7.970 1.00 97.06 404 GLU A O 1
ATOM 2945 N N . ASP A 1 405 ? 6.199 -4.658 7.738 1.00 97.44 405 ASP A N 1
ATOM 2946 C CA . ASP A 1 405 ? 6.580 -3.860 8.900 1.00 97.44 405 ASP A CA 1
ATOM 2947 C C . ASP A 1 405 ? 6.240 -2.383 8.683 1.00 97.44 405 ASP A C 1
ATOM 2949 O O . ASP A 1 405 ? 6.530 -1.811 7.636 1.00 97.44 405 ASP A O 1
ATOM 2953 N N . VAL A 1 406 ? 5.649 -1.752 9.699 1.00 98.25 406 VAL A N 1
ATOM 2954 C CA . VAL A 1 406 ? 5.237 -0.345 9.641 1.00 98.25 406 VAL A CA 1
ATOM 2955 C C . VAL A 1 406 ? 5.936 0.482 10.710 1.00 98.25 406 VAL A C 1
ATOM 2957 O O . VAL A 1 406 ? 6.327 -0.010 11.768 1.00 98.25 406 VAL A O 1
ATOM 2960 N N . LEU A 1 407 ? 6.068 1.772 10.438 1.00 97.94 407 LEU A N 1
ATOM 2961 C CA . LEU A 1 407 ? 6.614 2.794 11.315 1.00 97.94 407 LEU A CA 1
ATOM 2962 C C . LEU A 1 407 ? 5.611 3.946 11.436 1.00 97.94 407 LEU A C 1
ATOM 2964 O O . LEU A 1 407 ? 4.800 4.190 10.541 1.00 97.94 407 LEU A O 1
ATOM 2968 N N . ALA A 1 408 ? 5.667 4.656 12.563 1.00 97.81 408 ALA A N 1
ATOM 2969 C CA . ALA A 1 408 ? 4.872 5.861 12.761 1.00 97.81 408 ALA A CA 1
ATOM 2970 C C . ALA A 1 408 ? 5.406 6.998 11.875 1.00 97.81 408 ALA A C 1
ATOM 2972 O O . ALA A 1 408 ? 6.574 7.370 11.978 1.00 97.81 408 ALA A O 1
ATOM 2973 N N . GLY A 1 409 ? 4.525 7.556 11.050 1.00 96.94 409 GLY A N 1
ATOM 2974 C CA . GLY A 1 409 ? 4.732 8.767 10.268 1.00 96.94 409 GLY A CA 1
ATOM 2975 C C . GLY A 1 409 ? 4.179 9.998 10.985 1.00 96.94 409 GLY A C 1
ATOM 2976 O O . GLY A 1 409 ? 4.623 10.360 12.073 1.00 96.94 409 GLY A O 1
ATOM 2977 N N . SER A 1 410 ? 3.205 10.667 10.368 1.00 96.50 410 SER A N 1
ATOM 2978 C CA . SER A 1 410 ? 2.575 11.881 10.900 1.00 96.50 410 SER A CA 1
ATOM 2979 C C . SER A 1 410 ? 1.059 11.882 10.711 1.00 96.50 410 SER A C 1
ATOM 2981 O O . SER A 1 410 ? 0.555 11.432 9.685 1.00 96.50 410 SER A O 1
ATOM 2983 N N . GLY A 1 411 ? 0.330 12.423 11.686 1.00 97.75 411 GLY A N 1
ATOM 2984 C CA . GLY A 1 411 ? -1.132 12.473 11.676 1.00 97.75 411 GLY A CA 1
ATOM 2985 C C . GLY A 1 411 ? -1.740 11.642 12.797 1.00 97.75 411 GLY A C 1
ATOM 2986 O O . GLY A 1 411 ? -1.088 11.352 13.805 1.00 97.75 411 GLY A O 1
ATOM 2987 N N . HIS A 1 412 ? -3.009 11.283 12.631 1.00 98.44 412 HIS A N 1
ATOM 2988 C CA . HIS A 1 412 ? -3.806 10.692 13.693 1.00 98.44 412 HIS A CA 1
ATOM 2989 C C . HIS A 1 412 ? -4.457 9.366 13.295 1.00 98.44 412 HIS A C 1
ATOM 2991 O O . HIS A 1 412 ? -4.803 9.117 12.138 1.00 98.44 412 HIS A O 1
ATOM 2997 N N . ILE A 1 413 ? -4.699 8.545 14.314 1.00 98.50 413 ILE A N 1
ATOM 2998 C CA . ILE A 1 413 ? -5.758 7.541 14.310 1.00 98.50 413 ILE A CA 1
ATOM 2999 C C . ILE A 1 413 ? -6.925 8.127 15.101 1.00 98.50 413 ILE A C 1
ATOM 3001 O O . ILE A 1 413 ? -6.760 8.554 16.246 1.00 98.50 413 ILE A O 1
ATOM 3005 N N . THR A 1 414 ? -8.112 8.146 14.500 1.00 98.44 414 THR A N 1
ATOM 3006 C CA . THR A 1 414 ? -9.329 8.636 15.147 1.00 98.44 414 THR A CA 1
ATOM 3007 C C . THR A 1 414 ? -10.354 7.520 15.295 1.00 98.44 414 THR A C 1
ATOM 3009 O O . THR A 1 414 ? -10.801 6.938 14.312 1.00 98.44 414 THR A O 1
ATOM 3012 N N . LEU A 1 415 ? -10.772 7.255 16.531 1.00 98.25 415 LEU A N 1
ATOM 3013 C CA . LEU A 1 415 ? -11.941 6.438 16.848 1.00 98.25 415 LEU A CA 1
ATOM 3014 C C . LEU A 1 415 ? -13.146 7.374 16.924 1.00 98.25 415 LEU A C 1
ATOM 3016 O O . LEU A 1 415 ? -13.323 8.093 17.912 1.00 98.25 415 LEU A O 1
ATOM 3020 N N . VAL A 1 416 ? -13.949 7.397 15.866 1.00 98.50 416 VAL A N 1
ATOM 3021 C CA . VAL A 1 416 ? -15.100 8.292 15.732 1.00 98.50 416 VAL A CA 1
ATOM 3022 C C . VAL A 1 416 ? -16.337 7.623 16.312 1.00 98.50 416 VAL A C 1
ATOM 3024 O O . VAL A 1 416 ? -16.742 6.568 15.836 1.00 98.50 416 VAL A O 1
ATOM 3027 N N . ASN A 1 417 ? -16.952 8.241 17.317 1.00 97.62 417 ASN A N 1
ATOM 3028 C CA . ASN A 1 417 ? -18.251 7.837 17.835 1.00 97.62 417 ASN A CA 1
ATOM 3029 C C . ASN A 1 417 ? -19.355 8.414 16.939 1.00 97.62 417 ASN A C 1
ATOM 3031 O O . ASN A 1 417 ? -19.500 9.630 16.816 1.00 97.62 417 ASN A O 1
ATOM 3035 N N . GLU A 1 418 ? -20.167 7.541 16.350 1.00 95.38 418 GLU A N 1
ATOM 3036 C CA . GLU A 1 418 ? -21.204 7.925 15.378 1.00 95.38 418 GLU A CA 1
ATOM 3037 C C . GLU A 1 418 ? -22.357 8.737 15.987 1.00 95.38 418 GLU A C 1
ATOM 3039 O O . GLU A 1 418 ? -23.098 9.419 15.280 1.00 95.38 418 GLU A O 1
ATOM 3044 N N . SER A 1 419 ? -22.549 8.637 17.304 1.00 92.75 419 SER A N 1
ATOM 3045 C CA . SER A 1 419 ? -23.685 9.238 18.011 1.00 92.75 419 SER A CA 1
ATOM 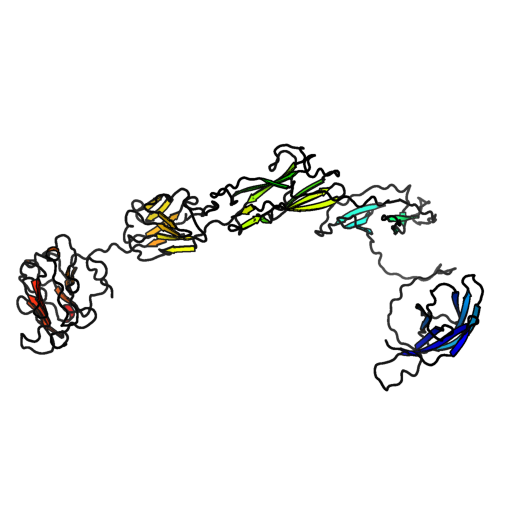3046 C C . SER A 1 419 ? -23.332 10.494 18.807 1.00 92.75 419 SER A C 1
ATOM 3048 O O . SER A 1 419 ? -24.206 11.328 19.043 1.00 92.75 419 SER A O 1
ATOM 3050 N N . ASP A 1 420 ? -22.068 10.645 19.205 1.00 92.38 420 ASP A N 1
ATOM 3051 C CA . ASP A 1 420 ? -21.590 11.766 20.011 1.00 92.38 420 ASP A CA 1
ATOM 3052 C C . ASP A 1 420 ? -20.119 12.069 19.701 1.00 92.38 420 ASP A C 1
ATOM 3054 O O . ASP A 1 420 ? -19.205 11.453 20.248 1.00 92.38 420 ASP A O 1
ATOM 3058 N N . SER A 1 421 ? -19.878 13.083 18.869 1.00 93.50 421 SER A N 1
ATOM 3059 C CA . SER A 1 421 ? -18.524 13.481 18.474 1.00 93.50 421 SER A CA 1
ATOM 3060 C C . SER A 1 421 ? -17.647 13.961 19.638 1.00 93.50 421 SER A C 1
ATOM 3062 O O . SER A 1 421 ? -16.429 14.036 19.485 1.00 93.50 421 SER A O 1
ATOM 3064 N N . SER A 1 422 ? -18.227 14.310 20.796 1.00 93.75 422 SER A N 1
ATOM 3065 C CA . SER A 1 422 ? -17.445 14.650 21.995 1.00 93.75 422 SER A CA 1
ATOM 3066 C C . SER A 1 422 ? -16.752 13.431 22.615 1.00 93.75 422 SER A C 1
ATOM 3068 O O . SER A 1 422 ? -15.815 13.591 23.393 1.00 93.75 422 SER A O 1
ATOM 3070 N N . GLN A 1 423 ? -17.179 12.222 22.234 1.00 94.19 423 GLN A N 1
ATOM 3071 C CA . GLN A 1 423 ? -16.624 10.937 22.664 1.00 94.19 423 GLN A CA 1
ATOM 3072 C C . GLN A 1 423 ? -15.623 10.344 21.658 1.00 94.19 423 GLN A C 1
ATOM 3074 O O . GLN A 1 423 ? -15.207 9.190 21.817 1.00 94.19 423 GLN A O 1
ATOM 3079 N N . ASN A 1 424 ? -15.240 11.102 20.624 1.00 97.06 424 ASN A N 1
ATOM 3080 C CA . ASN A 1 424 ? -14.189 10.699 19.693 1.00 97.06 424 ASN A CA 1
ATOM 3081 C C . ASN A 1 424 ? -12.846 10.590 20.424 1.00 97.06 424 ASN A C 1
ATOM 3083 O O . ASN A 1 424 ? -12.518 11.434 21.261 1.00 97.06 424 ASN A O 1
ATOM 3087 N N . LYS A 1 425 ? -12.036 9.592 20.067 1.00 97.62 425 LYS A N 1
ATOM 3088 C CA . LYS A 1 425 ? -10.632 9.523 20.494 1.00 97.62 425 LYS A CA 1
ATOM 3089 C C . LYS A 1 425 ? -9.764 9.907 19.308 1.00 97.62 425 LYS A C 1
ATOM 3091 O O . LYS A 1 425 ? -9.737 9.172 18.330 1.00 97.62 425 LYS A O 1
ATOM 3096 N N . VAL A 1 426 ? -9.097 11.053 19.383 1.00 97.88 426 VAL A N 1
ATOM 3097 C CA . VAL A 1 426 ? -8.111 11.492 18.385 1.00 97.88 426 VAL A CA 1
ATOM 3098 C C . VAL A 1 426 ? -6.736 11.239 18.984 1.00 97.88 426 VAL A C 1
ATOM 3100 O O . VAL A 1 426 ? -6.389 11.851 19.993 1.00 97.88 426 VAL A O 1
ATOM 3103 N N . ILE A 1 427 ? -5.988 10.308 18.401 1.00 98.50 427 ILE A N 1
ATOM 3104 C CA . ILE A 1 427 ? -4.713 9.825 18.930 1.00 98.50 427 ILE A CA 1
ATOM 3105 C C . ILE A 1 427 ? -3.638 10.144 17.895 1.00 98.50 427 ILE A C 1
ATOM 3107 O O . ILE A 1 427 ? -3.740 9.733 16.743 1.00 98.50 427 ILE A O 1
ATOM 3111 N N . ASP A 1 428 ? -2.629 10.922 18.284 1.00 98.56 428 ASP A N 1
ATOM 3112 C CA . ASP A 1 428 ? -1.434 11.132 17.463 1.00 98.56 428 ASP A CA 1
ATOM 3113 C C . ASP A 1 428 ? -0.703 9.801 17.293 1.00 98.56 428 ASP A C 1
ATOM 3115 O O . ASP A 1 428 ? -0.479 9.091 18.274 1.00 98.56 428 ASP A O 1
ATOM 3119 N N . ILE A 1 429 ? -0.340 9.450 16.058 1.00 98.31 429 ILE A N 1
ATOM 3120 C CA . ILE A 1 429 ? 0.305 8.162 15.786 1.00 98.31 429 ILE A CA 1
ATOM 3121 C C . ILE A 1 429 ? 1.650 8.008 16.514 1.00 98.31 429 ILE A C 1
ATOM 3123 O O . ILE A 1 429 ? 2.115 6.893 16.745 1.00 98.31 429 ILE A O 1
ATOM 3127 N N . THR A 1 430 ? 2.262 9.124 16.915 1.00 98.06 430 THR A N 1
ATOM 3128 C CA . THR A 1 430 ? 3.525 9.155 17.658 1.00 98.06 430 THR A CA 1
ATOM 3129 C C . THR A 1 430 ? 3.352 9.114 19.183 1.00 98.06 430 THR A C 1
ATOM 3131 O O . THR A 1 430 ? 4.350 9.066 19.909 1.00 98.06 430 THR A O 1
ATOM 3134 N N . ASP A 1 431 ? 2.117 9.103 19.702 1.00 98.31 431 ASP A N 1
ATOM 3135 C CA . ASP A 1 431 ? 1.849 9.008 21.140 1.00 98.31 431 ASP A CA 1
ATOM 3136 C C . ASP A 1 431 ? 2.115 7.591 21.665 1.00 98.31 431 ASP A C 1
ATOM 3138 O O . ASP A 1 431 ? 1.235 6.732 21.711 1.00 98.31 431 ASP A O 1
ATOM 3142 N N . SER A 1 432 ? 3.341 7.365 22.136 1.00 97.12 432 SER A N 1
ATOM 3143 C CA . SER A 1 432 ? 3.790 6.073 22.665 1.00 97.12 432 SER A CA 1
ATOM 3144 C C . SER A 1 432 ? 3.102 5.624 23.959 1.00 97.12 432 SER A C 1
ATOM 3146 O O . SER A 1 432 ? 3.335 4.500 24.406 1.00 97.12 432 SER A O 1
ATOM 3148 N N . SER A 1 433 ? 2.266 6.469 24.579 1.00 96.81 433 SER A N 1
ATOM 3149 C CA . SER A 1 433 ? 1.435 6.064 25.719 1.00 96.81 433 SER A CA 1
ATOM 3150 C C . SER A 1 433 ? 0.142 5.363 25.301 1.00 96.81 433 SER A C 1
ATOM 3152 O O . SER A 1 433 ? -0.420 4.626 26.107 1.00 96.81 433 SER A O 1
ATOM 3154 N N . GLN A 1 434 ? -0.304 5.572 24.058 1.00 98.00 434 GLN A N 1
ATOM 3155 C CA . GLN A 1 434 ? -1.533 5.000 23.501 1.00 98.00 434 GLN A CA 1
ATOM 3156 C C . GLN A 1 434 ? -1.273 4.128 22.268 1.00 98.00 434 GLN A C 1
ATOM 3158 O O . GLN A 1 434 ? -2.108 3.300 21.925 1.00 98.00 434 GLN A O 1
ATOM 3163 N N . VAL A 1 435 ? -0.138 4.298 21.586 1.00 98.56 435 VAL A N 1
ATOM 3164 C CA . VAL A 1 435 ? 0.220 3.569 20.365 1.00 98.56 435 VAL A CA 1
ATOM 3165 C C . VAL A 1 435 ? 1.502 2.777 20.587 1.00 98.56 435 VAL A C 1
ATOM 3167 O O . VAL A 1 435 ? 2.540 3.315 20.970 1.00 98.56 435 VAL A O 1
ATOM 3170 N N . SER A 1 436 ? 1.448 1.481 20.296 1.00 97.88 436 SER A N 1
ATOM 3171 C CA . SER A 1 436 ? 2.612 0.600 20.260 1.00 97.88 436 SER A CA 1
ATOM 3172 C C . SER A 1 436 ? 2.720 -0.053 18.889 1.00 97.88 436 SER A C 1
ATOM 3174 O O . SER A 1 436 ? 1.760 -0.658 18.417 1.00 97.88 436 SER A O 1
ATOM 3176 N N . ILE A 1 437 ? 3.886 0.059 18.255 1.00 98.50 437 ILE A N 1
ATOM 3177 C CA . ILE A 1 437 ? 4.169 -0.550 16.953 1.00 98.50 437 ILE A CA 1
ATOM 3178 C C . ILE A 1 437 ? 5.262 -1.602 17.136 1.00 98.50 437 ILE A C 1
ATOM 3180 O O . ILE A 1 437 ? 6.323 -1.317 17.695 1.00 98.50 437 ILE A O 1
ATOM 3184 N N . SER A 1 438 ? 4.996 -2.826 16.684 1.00 97.56 438 SER A N 1
ATOM 3185 C CA . SER A 1 438 ? 5.944 -3.938 16.712 1.00 97.56 438 SER A CA 1
ATOM 3186 C C . SER A 1 438 ? 5.865 -4.717 15.403 1.00 97.56 438 SER A C 1
ATOM 3188 O O . SER A 1 438 ? 4.883 -5.416 15.149 1.00 97.56 438 SER A O 1
ATOM 3190 N N . GLY A 1 439 ? 6.896 -4.566 14.566 1.00 97.50 439 GLY A N 1
ATOM 3191 C CA . GLY A 1 439 ? 6.904 -5.099 13.204 1.00 97.50 439 GLY A CA 1
ATOM 3192 C C . GLY A 1 439 ? 5.694 -4.599 12.415 1.00 97.50 439 GLY A C 1
ATOM 3193 O O . GLY A 1 439 ? 5.418 -3.402 12.366 1.00 97.50 439 GLY A O 1
ATOM 3194 N N . ASN A 1 440 ? 4.921 -5.530 11.869 1.00 98.00 440 ASN A N 1
ATOM 3195 C CA . ASN A 1 440 ? 3.700 -5.262 11.111 1.00 98.00 440 ASN A CA 1
ATOM 3196 C C . ASN A 1 440 ? 2.435 -5.048 11.962 1.00 98.00 440 ASN A C 1
ATOM 3198 O O . ASN A 1 440 ? 1.330 -5.034 11.421 1.00 98.00 440 ASN A O 1
ATOM 3202 N N . THR A 1 441 ? 2.551 -4.948 13.289 1.00 98.19 441 THR A N 1
ATOM 3203 C CA . THR A 1 441 ? 1.396 -4.850 14.190 1.00 98.19 441 THR A CA 1
ATOM 3204 C C . THR A 1 441 ? 1.379 -3.523 14.941 1.00 98.19 441 THR A C 1
ATOM 3206 O O . THR A 1 441 ? 2.328 -3.181 15.645 1.00 98.19 441 THR A O 1
ATOM 3209 N N . VAL A 1 442 ? 0.259 -2.804 14.843 1.00 98.75 442 VAL A N 1
ATOM 3210 C CA . VAL A 1 442 ? -0.028 -1.561 15.571 1.00 98.75 442 VAL A CA 1
ATOM 3211 C C . VAL A 1 442 ? -1.098 -1.847 16.620 1.00 98.75 442 VAL A C 1
ATOM 3213 O O . VAL A 1 442 ? -2.172 -2.341 16.295 1.00 98.75 442 VAL A O 1
ATOM 3216 N N . THR A 1 443 ? -0.823 -1.543 17.883 1.00 97.44 443 THR A N 1
ATOM 3217 C CA . THR A 1 443 ? -1.785 -1.630 18.989 1.00 97.44 443 THR A CA 1
ATOM 3218 C C . THR A 1 443 ? -2.117 -0.231 19.482 1.00 97.44 443 THR A C 1
ATOM 3220 O O . THR A 1 443 ? -1.213 0.542 19.785 1.00 97.44 443 THR A O 1
ATOM 3223 N N . ILE A 1 444 ? -3.409 0.068 19.570 1.00 98.44 444 ILE A N 1
ATOM 3224 C CA . ILE A 1 444 ? -3.973 1.326 20.036 1.00 98.44 444 ILE A CA 1
ATOM 3225 C C . ILE A 1 444 ? -4.754 1.054 21.324 1.00 98.44 444 ILE A C 1
ATOM 3227 O O . ILE A 1 444 ? -5.697 0.262 21.334 1.00 98.44 444 ILE A O 1
ATOM 3231 N N . ASP A 1 445 ? -4.363 1.730 22.393 1.00 94.06 445 ASP A N 1
ATOM 3232 C CA . ASP A 1 445 ? -4.957 1.676 23.726 1.00 94.06 445 ASP A CA 1
ATOM 3233 C C . ASP A 1 445 ? -5.290 3.114 24.170 1.00 94.06 445 ASP A C 1
ATOM 3235 O O . ASP A 1 445 ? -4.409 3.842 24.639 1.00 94.06 445 ASP A O 1
ATOM 3239 N N . PRO A 1 446 ? -6.523 3.599 23.921 1.00 93.75 446 PRO A N 1
ATOM 3240 C CA . PRO A 1 446 ? -6.902 4.964 24.267 1.00 93.75 446 PRO A CA 1
ATOM 3241 C C . PRO A 1 446 ? -6.803 5.220 25.778 1.00 93.75 446 PRO A C 1
ATOM 3243 O O . PRO A 1 446 ? -7.293 4.428 26.574 1.00 93.75 446 PRO A O 1
ATOM 3246 N N . THR A 1 447 ? -6.300 6.385 26.209 1.00 89.75 447 THR A N 1
ATOM 3247 C CA . THR A 1 447 ? -6.111 6.689 27.652 1.00 89.75 447 THR A CA 1
ATOM 3248 C C . THR A 1 447 ? -7.408 6.660 28.468 1.00 89.75 447 THR A C 1
ATOM 3250 O O . THR A 1 447 ? -7.387 6.603 29.696 1.00 89.75 447 THR A O 1
ATOM 3253 N N . THR A 1 448 ? -8.548 6.801 27.794 1.00 88.62 448 THR A N 1
ATOM 3254 C CA . THR A 1 448 ? -9.876 6.710 28.394 1.00 88.62 448 THR A CA 1
ATOM 3255 C C . THR A 1 448 ? -10.711 5.736 27.587 1.00 88.62 448 THR A C 1
ATOM 3257 O O . THR A 1 448 ? -10.782 5.870 26.362 1.00 88.62 448 THR A O 1
ATOM 3260 N N . ASP A 1 449 ? -11.398 4.836 28.285 1.00 88.62 449 ASP A N 1
ATOM 3261 C CA . ASP A 1 449 ? -12.308 3.861 27.695 1.00 88.62 449 ASP A CA 1
ATOM 3262 C C . ASP A 1 449 ? -13.291 4.491 26.696 1.00 88.62 449 ASP A C 1
ATOM 3264 O O . ASP A 1 449 ? -13.681 5.670 26.775 1.00 88.62 449 ASP A O 1
ATOM 3268 N N . LEU A 1 450 ? -13.697 3.673 25.731 1.00 90.75 450 LEU A N 1
ATOM 3269 C CA . LEU A 1 450 ? -14.734 4.002 24.766 1.00 90.75 450 LEU A CA 1
ATOM 3270 C C . LEU A 1 450 ? -16.103 4.091 25.448 1.00 90.75 450 LEU A C 1
ATOM 3272 O O . LEU A 1 450 ? -16.366 3.437 26.457 1.00 90.75 450 LEU A O 1
ATOM 3276 N N . ALA A 1 451 ? -17.011 4.882 24.876 1.00 88.62 451 ALA A N 1
ATOM 3277 C CA . ALA A 1 451 ? -18.378 4.953 25.378 1.00 88.62 451 ALA A CA 1
ATOM 3278 C C . ALA A 1 451 ? -19.071 3.591 25.228 1.00 88.62 451 ALA A C 1
ATOM 3280 O O . ALA A 1 451 ? -18.929 2.918 24.205 1.00 88.62 451 ALA A O 1
ATOM 3281 N N . ALA A 1 452 ? -19.838 3.189 26.237 1.00 85.44 452 ALA A N 1
ATOM 3282 C CA . ALA A 1 452 ? -20.578 1.936 26.216 1.00 85.44 452 ALA A CA 1
ATOM 3283 C C . ALA A 1 452 ? -21.838 2.035 25.332 1.00 85.44 452 ALA A C 1
ATOM 3285 O O . ALA A 1 452 ? -22.507 3.067 25.302 1.00 85.44 452 ALA A O 1
ATOM 3286 N N . GLY A 1 453 ? -22.182 0.950 24.637 1.00 85.94 453 GLY A N 1
ATOM 3287 C CA . GLY A 1 453 ? -23.341 0.853 23.745 1.00 85.94 453 GLY A CA 1
ATOM 3288 C C . GLY A 1 453 ? -23.253 1.742 22.508 1.00 85.94 453 GLY A C 1
ATOM 3289 O O . GLY A 1 453 ? -24.288 2.132 21.971 1.00 85.94 453 GLY A O 1
ATOM 3290 N N . ALA A 1 454 ? -22.040 2.089 22.086 1.00 92.12 454 ALA A N 1
ATOM 3291 C CA . ALA A 1 454 ? -21.786 3.030 21.007 1.00 92.12 454 ALA A CA 1
ATOM 3292 C C . ALA A 1 454 ? -21.286 2.327 19.738 1.00 92.12 454 ALA A C 1
ATOM 3294 O O . ALA A 1 454 ? -20.646 1.276 19.801 1.00 92.12 454 ALA A O 1
ATOM 3295 N N . ASN A 1 455 ? -21.555 2.951 18.589 1.00 96.19 455 ASN A N 1
ATOM 3296 C CA . ASN A 1 455 ? -20.953 2.593 17.307 1.00 96.19 455 ASN A CA 1
ATOM 3297 C C . ASN A 1 455 ? -19.707 3.454 17.094 1.00 96.19 455 ASN A C 1
ATOM 3299 O O . ASN A 1 455 ? -19.790 4.683 17.193 1.00 96.19 455 ASN A O 1
ATOM 3303 N N . TYR A 1 456 ? -18.589 2.807 16.783 1.00 97.62 456 TYR A N 1
ATOM 3304 C CA . TYR A 1 456 ? -17.338 3.462 16.433 1.00 97.62 456 TYR A CA 1
ATOM 3305 C C . TYR A 1 456 ? -16.891 3.062 15.028 1.00 97.62 456 TYR A C 1
ATOM 3307 O O . TYR A 1 456 ? -17.004 1.894 14.653 1.00 97.62 456 TYR A O 1
ATOM 3315 N N . HIS A 1 457 ? -16.318 4.008 14.285 1.00 98.44 457 HIS A N 1
ATOM 3316 C CA . HIS A 1 457 ? -15.485 3.705 13.122 1.00 98.44 457 HIS A CA 1
ATOM 3317 C C . HIS A 1 457 ? -14.072 4.251 13.303 1.00 98.44 457 HIS A C 1
ATOM 3319 O O . HIS A 1 457 ? -13.844 5.222 14.029 1.00 98.44 457 HIS A O 1
ATOM 3325 N N . VAL A 1 458 ? -13.117 3.604 12.644 1.00 98.56 458 VAL A N 1
ATOM 3326 C CA . VAL A 1 458 ? -11.704 3.971 12.672 1.00 98.56 458 VAL A CA 1
ATOM 3327 C C . VAL A 1 458 ? -11.388 4.812 11.442 1.00 98.56 458 VAL A C 1
ATOM 3329 O O . VAL A 1 458 ? -11.678 4.412 10.317 1.00 98.56 458 VAL A O 1
ATOM 3332 N N . GLN A 1 459 ? -10.757 5.960 11.659 1.00 98.44 459 GLN A N 1
ATOM 3333 C CA . GLN A 1 459 ? -10.097 6.739 10.620 1.00 98.44 459 GLN A CA 1
ATOM 3334 C C . GLN A 1 459 ? -8.592 6.734 10.869 1.00 98.44 459 GLN A C 1
ATOM 3336 O O . GLN A 1 459 ? -8.151 6.845 12.011 1.00 98.44 459 GLN A O 1
ATOM 3341 N N . ILE A 1 460 ? -7.811 6.596 9.804 1.00 98.62 460 ILE A N 1
ATOM 3342 C CA . ILE A 1 460 ? -6.348 6.635 9.840 1.00 98.62 460 ILE A CA 1
ATOM 3343 C C . ILE A 1 460 ? -5.910 7.583 8.735 1.00 98.62 460 ILE A C 1
ATOM 3345 O O . ILE A 1 460 ? -6.244 7.346 7.571 1.00 98.62 460 ILE A O 1
ATOM 3349 N N . ASP A 1 461 ? -5.184 8.641 9.089 1.00 98.62 461 ASP A N 1
ATOM 3350 C CA . ASP A 1 461 ? -4.638 9.565 8.096 1.00 98.62 461 ASP A CA 1
ATOM 3351 C C . ASP A 1 461 ? -3.661 8.831 7.165 1.00 98.62 461 ASP A C 1
ATOM 3353 O O . ASP A 1 461 ? -2.886 7.979 7.600 1.00 98.62 461 ASP A O 1
ATOM 3357 N N . SER A 1 462 ? -3.657 9.184 5.878 1.00 96.88 462 SER A N 1
ATOM 3358 C CA . SER A 1 462 ? -2.838 8.513 4.855 1.00 96.88 462 SER A CA 1
ATOM 3359 C C . SER A 1 462 ? -1.331 8.752 4.990 1.00 96.88 462 SER A C 1
ATOM 3361 O O . SER A 1 462 ? -0.577 8.321 4.137 1.00 96.88 462 SER A O 1
ATOM 3363 N N . THR A 1 463 ? -0.891 9.510 5.992 1.00 96.50 463 THR A N 1
ATOM 3364 C CA . THR A 1 463 ? 0.526 9.733 6.326 1.00 96.50 463 THR A CA 1
ATOM 3365 C C . THR A 1 463 ? 0.873 9.191 7.709 1.00 96.50 463 THR A C 1
ATOM 3367 O O . THR A 1 463 ? 2.006 9.349 8.165 1.00 96.50 463 THR A O 1
ATOM 3370 N N . ALA A 1 464 ? -0.100 8.606 8.421 1.00 98.31 464 ALA A N 1
ATOM 3371 C CA . ALA A 1 464 ? 0.082 8.178 9.802 1.00 98.31 464 ALA A CA 1
ATOM 3372 C C . ALA A 1 464 ? 1.056 7.004 9.897 1.00 98.31 464 ALA A C 1
ATOM 3374 O O . ALA A 1 464 ? 1.843 6.942 10.833 1.00 98.31 464 ALA A O 1
ATOM 3375 N N . LEU A 1 465 ? 1.033 6.089 8.932 1.00 98.56 465 LEU A N 1
ATOM 3376 C CA . LEU A 1 465 ? 1.882 4.904 8.913 1.00 98.56 465 LEU A CA 1
ATOM 3377 C C . LEU A 1 465 ? 2.586 4.797 7.567 1.00 98.56 465 LEU A C 1
ATOM 3379 O O . LEU A 1 465 ? 1.972 5.066 6.537 1.00 98.56 465 LEU A O 1
ATOM 3383 N N . HIS A 1 466 ? 3.836 4.353 7.585 1.00 97.31 466 HIS A N 1
ATOM 3384 C CA . HIS A 1 466 ? 4.604 4.022 6.387 1.00 97.31 466 HIS A CA 1
ATOM 3385 C C . HIS A 1 466 ? 5.461 2.775 6.630 1.00 97.31 466 HIS A C 1
ATOM 3387 O O . HIS A 1 466 ? 5.713 2.427 7.783 1.00 97.31 466 HIS A O 1
ATOM 3393 N N . ASP A 1 467 ? 5.909 2.095 5.580 1.00 97.12 467 ASP A N 1
ATOM 3394 C CA . ASP A 1 467 ? 6.861 0.978 5.709 1.00 97.12 467 ASP A CA 1
ATOM 3395 C C . ASP A 1 467 ? 8.291 1.461 6.044 1.00 97.12 467 ASP A C 1
ATOM 3397 O O . ASP A 1 467 ? 8.558 2.652 6.228 1.00 97.12 467 ASP A O 1
ATOM 3401 N N . THR A 1 468 ? 9.265 0.552 6.104 1.00 94.44 468 THR A N 1
ATOM 3402 C CA . THR A 1 468 ? 10.672 0.929 6.340 1.00 94.44 468 THR A CA 1
ATOM 3403 C C . THR A 1 468 ? 11.310 1.718 5.195 1.00 94.44 468 THR A C 1
ATOM 3405 O O . THR A 1 468 ? 12.199 2.536 5.444 1.00 94.44 468 THR A O 1
ATOM 3408 N N . ALA A 1 469 ? 10.855 1.511 3.957 1.00 95.00 469 ALA A N 1
ATOM 3409 C CA . ALA A 1 469 ? 11.289 2.290 2.804 1.00 95.00 469 ALA A CA 1
ATOM 3410 C C . ALA A 1 469 ? 10.635 3.682 2.782 1.00 95.00 469 ALA A C 1
ATOM 3412 O O . ALA A 1 469 ? 11.143 4.587 2.137 1.00 95.00 469 ALA A O 1
ATOM 3413 N N . GLY A 1 470 ? 9.569 3.921 3.541 1.00 95.38 470 GLY A N 1
ATOM 3414 C CA . GLY A 1 470 ? 8.792 5.148 3.576 1.00 95.38 470 GLY A CA 1
ATOM 3415 C C . GLY A 1 470 ? 7.646 5.228 2.562 1.00 95.38 470 GLY A C 1
ATOM 3416 O O . GLY A 1 470 ? 7.280 6.362 2.235 1.00 95.38 470 GLY A O 1
ATOM 3417 N N . ASN A 1 471 ? 7.110 4.115 2.039 1.00 96.62 471 ASN A N 1
ATOM 3418 C CA . ASN A 1 471 ? 5.825 4.149 1.330 1.00 96.62 471 ASN A CA 1
ATOM 3419 C C . ASN A 1 471 ? 4.681 4.270 2.341 1.00 96.62 471 ASN A C 1
ATOM 3421 O O . ASN A 1 471 ? 4.571 3.481 3.281 1.00 96.62 471 ASN A O 1
ATOM 3425 N N . ASP A 1 472 ? 3.819 5.262 2.142 1.00 96.94 472 ASP A N 1
ATOM 3426 C CA . ASP A 1 472 ? 2.729 5.546 3.067 1.00 96.94 472 ASP A CA 1
ATOM 3427 C C . ASP A 1 472 ? 1.574 4.543 2.924 1.00 96.94 472 ASP A C 1
ATOM 3429 O O . ASP A 1 472 ? 1.124 4.225 1.818 1.00 96.94 472 ASP A O 1
ATOM 3433 N N . TYR A 1 473 ? 1.020 4.104 4.055 1.00 97.81 473 TYR A N 1
ATOM 3434 C CA . TYR A 1 473 ? -0.270 3.427 4.078 1.00 97.81 473 TYR A CA 1
ATOM 3435 C C . TYR A 1 473 ? -1.360 4.390 3.599 1.00 97.81 473 TYR A C 1
ATOM 3437 O O . TYR A 1 473 ? -1.500 5.494 4.118 1.00 97.81 473 TYR A O 1
ATOM 3445 N N . ALA A 1 474 ? -2.215 3.940 2.679 1.00 96.62 474 ALA A N 1
ATOM 3446 C CA . ALA A 1 474 ? -3.295 4.759 2.121 1.00 96.62 474 ALA A CA 1
ATOM 3447 C C . ALA A 1 474 ? -4.288 5.316 3.168 1.00 96.62 474 ALA A C 1
ATOM 3449 O O . ALA A 1 474 ? -5.038 6.247 2.866 1.00 96.62 474 ALA A O 1
ATOM 3450 N N . GLY A 1 475 ? -4.298 4.762 4.384 1.00 97.56 475 GLY A N 1
ATOM 3451 C CA . GLY A 1 475 ? -5.168 5.185 5.473 1.00 97.56 475 GLY A CA 1
ATOM 3452 C C . GLY A 1 475 ? -6.576 4.596 5.385 1.00 97.56 475 GLY A C 1
ATOM 3453 O O . GLY A 1 475 ? -6.903 3.784 4.517 1.00 97.56 475 GLY A O 1
ATOM 3454 N N . ILE A 1 476 ? -7.433 5.032 6.306 1.00 98.19 476 ILE A N 1
ATOM 3455 C CA . ILE A 1 476 ? -8.861 4.701 6.344 1.00 98.19 476 ILE A CA 1
ATOM 3456 C C . ILE A 1 476 ? -9.630 6.013 6.462 1.00 98.19 476 ILE A C 1
ATOM 3458 O O . ILE A 1 476 ? -9.523 6.709 7.465 1.00 98.19 476 ILE A O 1
ATOM 3462 N N . SER A 1 477 ? -10.414 6.357 5.441 1.00 95.50 477 SER A N 1
ATOM 3463 C CA . SER A 1 477 ? -11.206 7.599 5.409 1.00 95.50 477 SER A CA 1
ATOM 3464 C C . SER A 1 477 ? -12.720 7.365 5.427 1.00 95.50 477 SER A C 1
ATOM 3466 O O . SER A 1 477 ? -13.489 8.273 5.742 1.00 95.50 477 SER A O 1
ATOM 3468 N N . SER A 1 478 ? -13.165 6.149 5.099 1.00 94.75 478 SER A N 1
ATOM 3469 C CA . SER A 1 478 ? -14.578 5.766 5.089 1.00 94.75 478 SER A CA 1
ATOM 3470 C C . SER A 1 478 ? -15.000 5.184 6.435 1.00 94.75 478 SER A C 1
ATOM 3472 O O . SER A 1 478 ? -14.302 4.331 6.978 1.00 94.75 478 SER A O 1
ATOM 3474 N N . SER A 1 479 ? -16.193 5.547 6.913 1.00 93.69 479 SER A N 1
ATOM 3475 C CA . SER A 1 479 ? -16.791 4.943 8.112 1.00 93.69 479 SER A CA 1
ATOM 3476 C C . SER A 1 479 ? -17.098 3.450 7.963 1.00 93.69 479 SER A C 1
ATOM 3478 O O . SER A 1 479 ? -17.253 2.756 8.959 1.00 93.69 479 SER A O 1
ATOM 3480 N N . ALA A 1 480 ? -17.142 2.933 6.731 1.00 94.81 480 ALA A N 1
ATOM 3481 C CA . ALA A 1 480 ? -17.312 1.509 6.448 1.00 94.81 480 ALA A CA 1
ATOM 3482 C C . ALA A 1 480 ? -15.981 0.746 6.305 1.00 94.81 480 ALA A C 1
ATOM 3484 O O . ALA A 1 480 ? -16.008 -0.445 6.018 1.00 94.81 480 ALA A O 1
ATOM 3485 N N . GLY A 1 481 ? -14.824 1.412 6.432 1.00 95.12 481 GLY A N 1
ATOM 3486 C CA . GLY A 1 481 ? -13.522 0.757 6.268 1.00 95.12 481 GLY A CA 1
ATOM 3487 C C . GLY A 1 481 ? -13.163 -0.163 7.436 1.00 95.12 481 GLY A C 1
ATOM 3488 O O . GLY A 1 481 ? -12.660 -1.262 7.221 1.00 95.12 481 GLY A O 1
ATOM 3489 N N . LEU A 1 482 ? -13.430 0.292 8.662 1.00 97.81 482 LEU A N 1
ATOM 3490 C CA . LEU A 1 482 ? -13.312 -0.497 9.883 1.00 97.81 482 LEU A CA 1
ATOM 3491 C C . LEU A 1 482 ? -14.244 0.084 10.947 1.00 97.81 482 LEU A C 1
ATOM 3493 O O . LEU A 1 482 ? -14.023 1.196 11.429 1.00 97.81 482 LEU A O 1
ATOM 3497 N N . ASN A 1 483 ? -15.277 -0.667 11.317 1.00 97.88 483 ASN A N 1
ATOM 3498 C CA . ASN A 1 483 ? -16.259 -0.252 12.314 1.00 97.88 483 ASN A CA 1
ATOM 3499 C C . ASN A 1 483 ? -16.600 -1.369 13.308 1.00 97.88 483 ASN A C 1
ATOM 3501 O O . ASN A 1 483 ? -16.434 -2.551 13.015 1.00 97.88 483 ASN A O 1
ATOM 3505 N N . PHE A 1 484 ? -17.053 -0.999 14.504 1.00 96.44 484 PHE A N 1
ATOM 3506 C CA . PHE A 1 484 ? -17.468 -1.945 15.539 1.00 96.44 484 PHE A CA 1
ATOM 3507 C C . PHE A 1 484 ? -18.410 -1.297 16.563 1.00 96.44 484 PHE A C 1
ATOM 3509 O O . PHE A 1 484 ? -18.544 -0.075 16.650 1.00 96.44 484 PHE A O 1
ATOM 3516 N N . THR A 1 485 ? -19.054 -2.134 17.377 1.00 93.62 485 THR A N 1
ATOM 3517 C CA . THR A 1 485 ? -19.914 -1.716 18.493 1.00 93.62 485 THR A CA 1
ATOM 3518 C C . THR A 1 485 ? -19.324 -2.111 19.834 1.00 93.62 485 THR A C 1
ATOM 3520 O O . THR A 1 485 ? -18.817 -3.222 20.003 1.00 93.62 485 THR A O 1
ATOM 3523 N N . THR A 1 486 ? -19.437 -1.223 20.817 1.00 87.19 486 THR A N 1
ATOM 3524 C CA . THR A 1 486 ? -19.072 -1.534 22.200 1.00 87.19 486 THR A CA 1
ATOM 3525 C C . THR A 1 486 ? -20.223 -2.214 22.942 1.00 87.19 486 THR A C 1
ATOM 3527 O O . THR A 1 486 ? -21.402 -2.053 22.609 1.00 87.19 486 THR A O 1
ATOM 3530 N N . VAL A 1 487 ? -19.893 -2.990 23.977 1.00 79.06 487 VAL A N 1
ATOM 3531 C CA . VAL A 1 487 ? -20.878 -3.534 24.921 1.00 79.06 487 VAL A CA 1
ATOM 3532 C C . VAL A 1 487 ? -21.732 -2.406 25.490 1.00 79.06 487 VAL A C 1
ATOM 3534 O O . VAL A 1 487 ? -21.218 -1.334 25.804 1.00 79.06 487 VAL A O 1
ATOM 3537 N N . SER A 1 488 ? -23.041 -2.635 25.616 1.00 76.44 488 SER A N 1
ATOM 3538 C CA . SER A 1 488 ? -23.953 -1.666 26.230 1.00 76.44 488 SER A CA 1
ATOM 3539 C C . SER A 1 488 ? -23.507 -1.295 27.640 1.00 76.44 488 SER A C 1
ATOM 3541 O O . SER A 1 488 ? -22.945 -2.128 28.352 1.00 76.44 488 SER A O 1
ATOM 3543 N N . ALA A 1 489 ? -23.786 -0.051 28.045 1.00 60.50 489 ALA A N 1
ATOM 3544 C CA . ALA A 1 489 ? -23.597 0.368 29.427 1.00 60.50 489 ALA A CA 1
ATOM 3545 C C . ALA A 1 489 ? -24.374 -0.604 30.315 1.00 60.50 489 ALA A C 1
ATOM 3547 O O . ALA A 1 489 ? -25.597 -0.701 30.213 1.00 60.50 489 ALA A O 1
ATOM 3548 N N . SER A 1 490 ? -23.655 -1.360 31.140 1.00 56.12 490 SER A N 1
ATOM 3549 C CA . SER A 1 490 ? -24.258 -2.227 32.140 1.00 56.12 490 SER A CA 1
ATOM 3550 C C . SER A 1 490 ? -25.016 -1.338 33.126 1.00 56.12 490 SER A C 1
ATOM 3552 O O . SER A 1 490 ? -24.419 -0.732 34.013 1.00 56.12 490 SER A O 1
ATOM 3554 N N . THR A 1 491 ? -26.329 -1.189 32.954 1.00 48.25 491 THR A N 1
ATOM 3555 C CA . THR A 1 491 ? -27.174 -0.638 34.011 1.00 48.25 491 THR A CA 1
ATOM 3556 C C . THR A 1 491 ? -27.358 -1.757 35.023 1.00 48.25 491 THR A C 1
ATOM 3558 O O . THR A 1 491 ? -28.204 -2.628 34.825 1.00 48.25 491 THR A O 1
ATOM 3561 N N . VAL A 1 492 ? -26.531 -1.779 36.072 1.00 58.25 492 VAL A N 1
ATOM 3562 C CA . VAL A 1 492 ? -26.810 -2.578 37.273 1.00 58.25 492 VAL A CA 1
ATOM 3563 C C . VAL A 1 492 ? -28.240 -2.237 37.686 1.00 58.25 492 VAL A C 1
ATOM 3565 O O . VAL A 1 492 ? -28.529 -1.072 37.955 1.00 58.25 492 VAL A O 1
ATOM 3568 N N . ASP A 1 493 ? -29.148 -3.212 37.653 1.00 70.19 493 ASP A N 1
ATOM 3569 C CA . ASP A 1 493 ? -30.499 -3.012 38.166 1.00 70.19 493 ASP A CA 1
ATOM 3570 C C . ASP A 1 493 ? -30.383 -2.857 39.690 1.00 70.19 493 ASP A C 1
ATOM 3572 O O . ASP A 1 493 ? -30.017 -3.829 40.361 1.00 70.19 493 ASP A O 1
ATOM 3576 N N . PRO A 1 494 ? -30.652 -1.664 40.259 1.00 73.75 494 PRO A N 1
ATOM 3577 C CA . PRO A 1 494 ? -30.494 -1.428 41.688 1.00 73.75 494 PRO A CA 1
ATOM 3578 C C . PRO A 1 494 ? -31.428 -2.303 42.532 1.00 73.75 494 PRO A C 1
ATOM 3580 O O . PRO A 1 494 ? -31.194 -2.453 43.726 1.00 73.75 494 PRO A O 1
ATOM 3583 N N . SER A 1 495 ? -32.466 -2.894 41.930 1.00 84.25 495 SER A N 1
ATOM 3584 C CA . SER A 1 495 ? -33.384 -3.817 42.596 1.00 84.25 495 SER A CA 1
ATOM 3585 C C . SER A 1 495 ? -32.864 -5.258 42.675 1.00 84.25 495 SER A C 1
ATOM 3587 O O . SER A 1 495 ? -33.458 -6.088 43.360 1.00 84.25 495 SER A O 1
ATOM 3589 N N . ILE A 1 496 ? -31.741 -5.592 42.029 1.00 86.25 496 ILE A N 1
ATOM 3590 C CA . ILE A 1 496 ? -31.148 -6.930 42.113 1.00 86.25 496 ILE A CA 1
ATOM 3591 C C . ILE A 1 496 ? -29.926 -6.910 43.030 1.00 86.25 496 ILE A C 1
ATOM 3593 O O . ILE A 1 496 ? -28.924 -6.242 42.769 1.00 86.25 496 ILE A O 1
ATOM 3597 N N . VAL A 1 497 ? -29.993 -7.709 44.092 1.00 89.38 497 VAL A N 1
ATOM 3598 C CA . VAL A 1 497 ? -28.903 -7.889 45.055 1.00 89.38 497 VAL A CA 1
ATOM 3599 C C . VAL A 1 497 ? -28.388 -9.310 44.958 1.00 89.38 497 VAL A C 1
ATOM 3601 O O . VAL A 1 497 ? -29.169 -10.258 44.923 1.00 89.38 497 VAL A O 1
ATOM 3604 N N . VAL A 1 498 ? -27.070 -9.475 44.925 1.00 89.38 498 VAL A N 1
ATOM 3605 C CA . VAL A 1 498 ? -26.444 -10.800 44.917 1.00 89.38 498 VAL A CA 1
ATOM 3606 C C . VAL A 1 498 ? -25.450 -10.893 46.058 1.00 89.38 498 VAL A C 1
ATOM 3608 O O . VAL A 1 498 ? -24.567 -10.053 46.176 1.00 89.38 498 VAL A O 1
ATOM 3611 N N . PHE A 1 499 ? -25.581 -11.932 46.870 1.00 91.06 499 PHE A N 1
ATOM 3612 C CA . PHE A 1 499 ? -24.587 -12.366 47.840 1.00 91.06 499 PHE A CA 1
ATOM 3613 C C . PHE A 1 499 ? -23.938 -13.638 47.309 1.00 91.06 499 PHE A C 1
ATOM 3615 O O . PHE A 1 499 ? -24.530 -14.716 47.386 1.00 91.06 499 PHE A O 1
ATOM 3622 N N . ASP A 1 500 ? -22.738 -13.519 46.747 1.00 90.06 500 ASP A N 1
ATOM 3623 C CA . ASP A 1 500 ? -21.958 -14.667 46.307 1.00 90.06 500 ASP A CA 1
ATOM 3624 C C . ASP A 1 500 ? -21.078 -15.167 47.454 1.00 90.06 500 ASP A C 1
ATOM 3626 O O . ASP A 1 500 ? -19.946 -14.731 47.671 1.00 90.06 500 ASP A O 1
ATOM 3630 N N . LEU A 1 501 ? -21.615 -16.134 48.193 1.00 90.94 501 LEU A N 1
ATOM 3631 C CA . LEU A 1 501 ? -20.923 -16.773 49.308 1.00 90.94 501 LEU A CA 1
ATOM 3632 C C . LEU A 1 501 ? -19.970 -17.883 48.848 1.00 90.94 501 LEU A C 1
ATOM 3634 O O . LEU A 1 501 ? -19.432 -18.612 49.683 1.00 90.94 501 LEU A O 1
ATOM 3638 N N . THR A 1 502 ? -19.761 -18.055 47.540 1.00 87.50 502 THR A N 1
ATOM 3639 C CA . THR A 1 502 ? -18.682 -18.903 47.014 1.00 87.50 502 THR A CA 1
ATOM 3640 C C . THR A 1 502 ? -17.363 -18.142 46.934 1.00 87.50 502 THR A C 1
ATOM 3642 O O . THR A 1 502 ? -16.304 -18.741 47.122 1.00 87.50 502 THR A O 1
ATOM 3645 N N . THR A 1 503 ? -17.433 -16.824 46.733 1.00 85.25 503 THR A N 1
ATOM 3646 C CA . THR A 1 503 ? -16.277 -15.923 46.615 1.00 85.25 503 THR A CA 1
ATOM 3647 C C . THR A 1 503 ? -16.186 -14.893 47.744 1.00 85.25 503 THR A C 1
ATOM 3649 O O . THR A 1 503 ? -15.129 -14.295 47.932 1.00 85.25 503 THR A O 1
ATOM 3652 N N . GLY A 1 504 ? -17.245 -14.725 48.541 1.00 85.00 504 GLY A N 1
ATOM 3653 C CA . GLY A 1 504 ? -17.277 -13.807 49.683 1.00 85.00 504 GLY A CA 1
ATOM 3654 C C . GLY A 1 504 ? -17.539 -12.367 49.259 1.00 85.00 504 GLY A C 1
ATOM 3655 O O . GLY A 1 504 ? -17.024 -11.436 49.871 1.00 85.00 504 GLY A O 1
ATOM 3656 N N . GLN A 1 505 ? -18.298 -12.185 48.181 1.00 84.62 505 GLN A N 1
ATOM 3657 C CA . GLN A 1 505 ? -18.566 -10.891 47.565 1.00 84.62 505 GLN A CA 1
ATOM 3658 C C . GLN A 1 505 ? -20.067 -10.609 47.543 1.00 84.62 505 GLN A C 1
ATOM 3660 O O . GLN A 1 505 ? -20.888 -11.527 47.486 1.00 84.62 505 GLN A O 1
ATOM 3665 N N . SER A 1 506 ? -20.441 -9.333 47.551 1.00 84.38 506 SER A N 1
ATOM 3666 C CA . SER A 1 506 ? -21.823 -8.911 47.350 1.00 84.38 506 SER A CA 1
ATOM 3667 C C . SER A 1 506 ? -21.926 -7.868 46.239 1.00 84.38 506 SER A C 1
ATOM 3669 O O . SER A 1 506 ? -20.963 -7.165 45.929 1.00 84.38 506 SER A O 1
ATOM 3671 N N . SER A 1 507 ? -23.104 -7.736 45.634 1.00 81.19 507 SER A N 1
ATOM 3672 C CA . SER A 1 507 ? -23.363 -6.722 44.612 1.00 81.19 507 SER A CA 1
ATOM 3673 C C . SER A 1 507 ? -23.071 -5.319 45.154 1.00 81.19 507 SER A C 1
ATOM 3675 O O . SER A 1 507 ? -23.638 -4.929 46.179 1.00 81.19 507 SER A O 1
ATOM 3677 N N . ASP A 1 508 ? -22.197 -4.595 44.462 1.00 70.81 508 ASP A N 1
ATOM 3678 C CA . ASP A 1 508 ? -21.747 -3.226 44.696 1.00 70.81 508 ASP A CA 1
ATOM 3679 C C . ASP A 1 508 ? -22.823 -2.239 44.249 1.00 70.81 508 ASP A C 1
ATOM 3681 O O . ASP A 1 508 ? -23.117 -2.082 43.063 1.00 70.81 508 ASP A O 1
ATOM 3685 N N . HIS A 1 509 ? -23.453 -1.618 45.241 1.00 69.94 509 HIS A N 1
ATOM 3686 C CA . HIS A 1 509 ? -24.459 -0.579 45.073 1.00 69.94 509 HIS A CA 1
ATOM 3687 C C . HIS A 1 509 ? -24.078 0.592 45.966 1.00 69.94 509 HIS A C 1
ATOM 3689 O O . HIS A 1 509 ? -23.647 0.396 47.107 1.00 69.94 509 HIS A O 1
ATOM 3695 N N . ASN A 1 510 ? -24.281 1.816 45.476 1.00 56.97 510 ASN A N 1
ATOM 3696 C CA . ASN A 1 510 ? -23.903 3.029 46.196 1.00 56.97 510 ASN A CA 1
ATOM 3697 C C . ASN A 1 510 ? -24.614 3.095 47.564 1.00 56.97 510 ASN A C 1
ATOM 3699 O O . ASN A 1 510 ? -25.812 3.358 47.644 1.00 56.97 510 ASN A O 1
ATOM 3703 N N . GLY A 1 511 ? -23.868 2.823 48.639 1.00 69.94 511 GLY A N 1
ATOM 3704 C CA . GLY A 1 511 ? -24.343 2.835 50.024 1.00 69.94 511 GLY A CA 1
ATOM 3705 C C . GLY A 1 511 ? -24.812 1.492 50.606 1.00 69.94 511 GLY A C 1
ATOM 3706 O O . GLY A 1 511 ? -24.974 1.441 51.821 1.00 69.94 511 GLY A O 1
ATOM 3707 N N . ARG A 1 512 ? -25.002 0.427 49.801 1.00 84.88 512 ARG A N 1
ATOM 3708 C CA . ARG A 1 512 ? -25.514 -0.906 50.222 1.00 84.88 512 ARG A CA 1
ATOM 3709 C C . ARG A 1 512 ? -26.631 -0.823 51.281 1.00 84.88 512 ARG A C 1
ATOM 3711 O O . ARG A 1 512 ? -26.537 -1.378 52.381 1.00 84.88 512 ARG A O 1
ATOM 3718 N N . VAL A 1 513 ? -27.689 -0.080 50.961 1.00 89.50 513 VAL A N 1
ATOM 3719 C CA . VAL A 1 513 ? -28.875 0.089 51.815 1.00 89.50 513 VAL A CA 1
ATOM 3720 C C . VAL A 1 513 ? -30.115 -0.338 51.038 1.00 89.50 513 VAL A C 1
ATOM 3722 O O . VAL A 1 513 ? -30.311 0.124 49.917 1.00 89.50 513 VAL A O 1
ATOM 3725 N N . PHE A 1 514 ? -30.966 -1.173 51.634 1.00 92.06 514 PHE A N 1
ATOM 3726 C CA . PHE A 1 514 ? -32.294 -1.466 51.093 1.00 92.06 514 PHE A CA 1
ATOM 3727 C C . PHE A 1 514 ? -33.213 -0.241 51.239 1.00 92.06 514 PHE A C 1
ATOM 3729 O O . PHE A 1 514 ? -33.363 0.295 52.342 1.00 92.06 514 PHE A O 1
ATOM 3736 N N . ASP A 1 515 ? -33.834 0.204 50.145 1.00 90.12 515 ASP A N 1
ATOM 3737 C CA . ASP A 1 515 ? -34.803 1.308 50.106 1.00 90.12 515 ASP A CA 1
ATOM 3738 C C . ASP A 1 515 ? -36.247 0.793 50.162 1.00 90.12 515 ASP A C 1
ATOM 3740 O O . ASP A 1 515 ? -36.608 -0.140 49.456 1.00 90.12 515 ASP A O 1
ATOM 3744 N N . ALA A 1 516 ? -37.101 1.441 50.958 1.00 89.38 516 ALA A N 1
ATOM 3745 C CA . ALA A 1 516 ? -38.493 1.023 51.150 1.00 89.38 516 ALA A CA 1
ATOM 3746 C C . ALA A 1 516 ? -39.391 1.153 49.900 1.00 89.38 516 ALA A C 1
ATOM 3748 O O . ALA A 1 516 ? -40.535 0.714 49.935 1.00 89.38 516 ALA A O 1
ATOM 3749 N N . ASN A 1 517 ? -38.927 1.802 48.826 1.00 88.75 517 ASN A N 1
ATOM 3750 C CA . ASN A 1 517 ? -39.683 1.993 47.582 1.00 88.75 517 ASN A CA 1
ATOM 3751 C C . ASN A 1 517 ? -39.141 1.153 46.417 1.00 88.75 517 ASN A C 1
ATOM 3753 O O . ASN A 1 517 ? -39.528 1.385 45.269 1.00 88.75 517 ASN A O 1
ATOM 3757 N N . THR A 1 518 ? -38.224 0.226 46.688 1.00 89.38 518 THR A N 1
ATOM 3758 C CA . THR A 1 518 ? -37.636 -0.659 45.682 1.00 89.38 518 THR A CA 1
ATOM 3759 C C . THR A 1 518 ? -37.992 -2.095 46.029 1.00 89.38 518 THR A C 1
ATOM 3761 O O . THR A 1 518 ? -37.662 -2.545 47.116 1.00 89.38 518 THR A O 1
ATOM 3764 N N . ALA A 1 519 ? -38.635 -2.808 45.104 1.00 92.31 519 ALA A N 1
ATOM 3765 C CA . ALA A 1 519 ? -38.919 -4.232 45.260 1.00 92.31 519 ALA A CA 1
ATOM 3766 C C . ALA A 1 519 ? -37.692 -5.047 44.835 1.00 92.31 519 ALA A C 1
ATOM 3768 O O . ALA A 1 519 ? -37.393 -5.154 43.643 1.00 92.31 519 ALA A O 1
ATOM 3769 N N . TYR A 1 520 ? -36.966 -5.595 45.800 1.00 92.31 520 TYR A N 1
ATOM 3770 C CA . TYR A 1 520 ? -35.701 -6.279 45.596 1.00 92.31 520 TYR A CA 1
ATOM 3771 C C . TYR A 1 520 ? -35.862 -7.761 45.256 1.00 92.31 520 TYR A C 1
ATOM 3773 O O . TYR A 1 520 ? -36.613 -8.500 45.891 1.00 92.31 520 TYR A O 1
ATOM 3781 N N . THR A 1 521 ? -35.041 -8.246 44.322 1.00 92.81 521 THR A N 1
ATOM 3782 C CA . THR A 1 521 ? -34.722 -9.674 44.203 1.00 92.81 521 THR A CA 1
ATOM 3783 C C . THR A 1 521 ? -33.311 -9.928 44.720 1.00 92.81 521 THR A C 1
ATOM 3785 O O . THR A 1 521 ? -32.327 -9.476 44.139 1.00 92.81 521 THR A O 1
ATOM 3788 N N . ILE A 1 522 ? -33.219 -10.678 45.814 1.00 93.94 522 ILE A N 1
ATOM 3789 C CA . ILE A 1 522 ? -31.992 -10.985 46.542 1.00 93.94 522 ILE A CA 1
ATOM 3790 C C . ILE A 1 522 ? -31.590 -12.430 46.246 1.00 93.94 522 ILE A C 1
ATOM 3792 O O . ILE A 1 522 ? -32.213 -13.373 46.737 1.00 93.94 522 ILE A O 1
ATOM 3796 N N . TYR A 1 523 ? -30.532 -12.622 45.469 1.00 93.94 523 TYR A N 1
ATOM 3797 C CA . TYR A 1 523 ? -29.929 -13.929 45.232 1.00 93.94 523 TYR A CA 1
ATOM 3798 C C . TYR A 1 523 ? -28.837 -14.205 46.266 1.00 93.94 523 TYR A C 1
ATOM 3800 O O . TYR A 1 523 ? -27.950 -13.385 46.478 1.00 93.94 523 TYR A O 1
ATOM 3808 N N . ILE A 1 524 ? -28.873 -15.379 46.890 1.00 94.88 524 ILE A N 1
ATOM 3809 C CA . ILE A 1 524 ? -27.805 -15.882 47.757 1.00 94.88 524 ILE A CA 1
ATOM 3810 C C . ILE A 1 524 ? -27.204 -17.097 47.062 1.00 94.88 524 ILE A C 1
ATOM 3812 O O . ILE A 1 524 ? -27.804 -18.176 47.053 1.00 94.88 524 ILE A O 1
ATOM 3816 N N . GLN A 1 525 ? -26.037 -16.913 46.451 1.00 92.88 525 GLN A N 1
ATOM 3817 C CA . GLN A 1 525 ? -25.333 -17.972 45.748 1.00 92.88 525 GLN A CA 1
ATOM 3818 C C . GLN A 1 525 ? -24.422 -18.733 46.708 1.00 92.88 525 GLN A C 1
ATOM 3820 O O . GLN A 1 525 ? -23.635 -18.156 47.459 1.00 92.88 525 GLN A O 1
ATOM 3825 N N . VAL A 1 526 ? -24.539 -20.057 46.681 1.00 93.00 526 VAL A N 1
ATOM 3826 C CA . VAL A 1 526 ? -23.722 -20.982 47.469 1.00 93.00 526 VAL A CA 1
ATOM 3827 C C . VAL A 1 526 ? -23.245 -22.125 46.590 1.00 93.00 526 VAL A C 1
ATOM 3829 O O . VAL A 1 526 ? -23.868 -22.461 45.584 1.00 93.00 526 VAL A O 1
ATOM 3832 N N . ASN A 1 527 ? -22.166 -22.789 47.001 1.00 91.81 527 ASN A N 1
ATOM 3833 C CA . ASN A 1 527 ? -21.745 -24.007 46.326 1.00 91.81 527 ASN A CA 1
ATOM 3834 C C . ASN A 1 527 ? -22.831 -25.083 46.481 1.00 91.81 527 ASN A C 1
ATOM 3836 O O . ASN A 1 527 ? -23.336 -25.313 47.588 1.00 91.81 527 ASN A O 1
ATOM 3840 N N . SER A 1 528 ? -23.172 -25.762 45.384 1.00 92.62 528 SER A N 1
ATOM 3841 C CA . SER A 1 528 ? -24.192 -26.814 45.410 1.00 92.62 528 SER A CA 1
ATOM 3842 C C . SER A 1 528 ? -23.801 -27.997 46.304 1.00 92.62 528 SER A C 1
ATOM 3844 O O . SER A 1 528 ? -24.673 -28.637 46.891 1.00 92.62 528 SER A O 1
ATOM 3846 N N . SER A 1 529 ? -22.504 -28.263 46.477 1.00 87.94 529 SER A N 1
ATOM 3847 C CA . SER A 1 529 ? -22.003 -29.327 47.350 1.00 87.94 529 SER A CA 1
ATOM 3848 C C . SER A 1 529 ? -22.128 -28.949 48.829 1.00 87.94 529 SER A C 1
ATOM 3850 O O . SER A 1 529 ? -21.911 -27.803 49.224 1.00 87.94 529 SER A O 1
ATOM 3852 N N . TYR A 1 530 ? -22.457 -29.925 49.679 1.00 81.50 530 TYR A N 1
ATOM 3853 C CA . TYR A 1 530 ? -22.639 -29.683 51.115 1.00 81.50 530 TYR A CA 1
ATOM 3854 C C . TYR A 1 530 ? -21.332 -29.354 51.859 1.00 81.50 530 TYR A C 1
ATOM 3856 O O . TYR A 1 530 ? -21.330 -28.478 52.711 1.00 81.50 530 TYR A O 1
ATOM 3864 N N . ASN A 1 531 ? -20.217 -30.016 51.523 1.00 78.31 531 ASN A N 1
ATOM 3865 C CA . ASN A 1 531 ? -18.932 -29.888 52.241 1.00 78.31 531 ASN A CA 1
ATOM 3866 C C . ASN A 1 531 ? -18.135 -28.614 51.895 1.00 78.31 531 ASN A C 1
ATOM 3868 O O . ASN A 1 531 ? -16.953 -28.510 52.225 1.00 78.31 531 ASN A O 1
ATOM 3872 N N . SER A 1 532 ? -18.741 -27.680 51.170 1.00 79.50 532 SER A N 1
ATOM 3873 C CA . SER A 1 532 ? -18.096 -26.443 50.751 1.00 79.50 532 SER A CA 1
ATOM 3874 C C . SER A 1 532 ? -18.328 -25.364 51.802 1.00 79.50 532 SER A C 1
ATOM 3876 O O . SER A 1 532 ? -19.469 -25.028 52.116 1.00 79.50 532 SER A O 1
ATOM 3878 N N . THR A 1 533 ? -17.243 -24.807 52.337 1.00 81.81 533 THR A N 1
ATOM 3879 C CA . THR A 1 533 ? -17.303 -23.692 53.287 1.00 81.81 533 THR A CA 1
ATOM 3880 C C . THR A 1 533 ? -17.902 -22.456 52.626 1.00 81.81 533 THR A C 1
ATOM 3882 O O . THR A 1 533 ? -17.550 -22.143 51.489 1.00 81.81 533 THR A O 1
ATOM 3885 N N . LEU A 1 534 ? -18.762 -21.733 53.347 1.00 86.88 534 LEU A N 1
ATOM 3886 C CA . LEU A 1 534 ? -19.184 -20.399 52.928 1.00 86.88 534 LEU A CA 1
ATOM 3887 C C . LEU A 1 534 ? -17.986 -19.451 53.007 1.00 86.88 534 LEU A C 1
ATOM 3889 O O . LEU A 1 534 ? -17.346 -19.354 54.057 1.00 86.88 534 LEU A O 1
ATOM 3893 N N . ALA A 1 535 ? -17.705 -18.740 51.922 1.00 82.19 535 ALA A N 1
ATOM 3894 C CA . ALA A 1 535 ? -16.877 -17.553 51.989 1.00 82.19 535 ALA A CA 1
ATOM 3895 C C . ALA A 1 535 ? -17.673 -16.489 52.764 1.00 82.19 535 ALA A C 1
ATOM 3897 O O . ALA A 1 535 ? -18.810 -16.167 52.413 1.00 82.19 535 ALA A O 1
ATOM 3898 N N . GLY A 1 536 ? -17.121 -16.020 53.886 1.00 79.62 536 GLY A N 1
ATOM 3899 C CA . GLY A 1 536 ? -17.712 -14.911 54.631 1.00 79.62 536 GLY A CA 1
ATOM 3900 C C . GLY A 1 536 ? -17.706 -13.636 53.789 1.00 79.62 536 GLY A C 1
ATOM 3901 O O . GLY A 1 536 ? -16.895 -13.507 52.876 1.00 79.62 536 GLY A O 1
ATOM 3902 N N . LEU A 1 537 ? -18.604 -12.705 54.101 1.00 82.50 537 LEU A N 1
ATOM 3903 C CA . LEU A 1 537 ? -18.568 -11.364 53.527 1.00 82.50 537 LEU A CA 1
ATOM 3904 C C . LEU A 1 537 ? -17.635 -10.485 54.360 1.00 82.50 537 LEU A C 1
ATOM 3906 O O . LEU A 1 537 ? -17.681 -10.516 55.594 1.00 82.50 537 LEU A O 1
ATOM 3910 N N . ASP A 1 538 ? -16.813 -9.681 53.694 1.00 76.06 538 ASP A N 1
ATOM 3911 C CA . ASP A 1 538 ? -16.064 -8.623 54.365 1.00 76.06 538 ASP A CA 1
ATOM 3912 C C . ASP A 1 538 ? -17.023 -7.560 54.921 1.00 76.06 538 ASP A C 1
ATOM 3914 O O . ASP A 1 538 ? -18.138 -7.373 54.433 1.00 76.06 538 ASP A O 1
ATOM 3918 N N . SER A 1 539 ? -16.593 -6.790 55.927 1.00 75.81 539 SER A N 1
ATOM 3919 C CA . SER A 1 539 ? -17.456 -5.762 56.534 1.00 75.81 539 SER A CA 1
ATOM 3920 C C . SER A 1 539 ? -17.940 -4.693 55.545 1.00 75.81 539 SER A C 1
ATOM 3922 O O . SER A 1 539 ? -18.946 -4.039 55.803 1.00 75.81 539 SER A O 1
ATOM 3924 N N . ASN A 1 540 ? -17.226 -4.517 54.429 1.00 75.88 540 ASN A N 1
ATOM 3925 C CA . ASN A 1 540 ? -17.555 -3.581 53.350 1.00 75.88 540 ASN A CA 1
ATOM 3926 C C . ASN A 1 540 ? -18.534 -4.169 52.312 1.00 75.88 540 ASN A C 1
ATOM 3928 O O . ASN A 1 540 ? -19.014 -3.441 51.445 1.00 75.88 540 ASN A O 1
ATOM 3932 N N . GLU A 1 541 ? -18.830 -5.466 52.419 1.00 81.50 541 GLU A N 1
ATOM 3933 C CA . GLU A 1 541 ? -19.754 -6.233 51.575 1.00 81.50 541 GLU A CA 1
ATOM 3934 C C . GLU A 1 541 ? -21.103 -6.493 52.277 1.00 81.50 541 GLU A C 1
ATOM 3936 O O . GLU A 1 541 ? -21.995 -7.134 51.729 1.00 81.50 541 GLU A O 1
ATOM 3941 N N . MET A 1 542 ? -21.292 -6.001 53.504 1.00 85.69 542 MET A N 1
ATOM 3942 C CA . MET A 1 542 ? -22.565 -6.144 54.213 1.00 85.69 542 MET A CA 1
ATOM 3943 C C . MET A 1 542 ? -23.567 -5.064 53.803 1.00 85.69 542 MET A C 1
ATOM 3945 O O . MET A 1 542 ? -23.221 -3.889 53.666 1.00 85.69 542 MET A O 1
ATOM 3949 N N . TRP A 1 543 ? -24.835 -5.455 53.694 1.00 91.81 543 TRP A N 1
ATOM 3950 C CA . TRP A 1 543 ? -25.942 -4.537 53.434 1.00 91.81 543 TRP A CA 1
ATOM 3951 C C . TRP A 1 543 ? -26.578 -3.999 54.722 1.00 91.81 543 TRP A C 1
ATOM 3953 O O . TRP A 1 543 ? -26.359 -4.495 55.827 1.00 91.81 543 TRP A O 1
ATOM 3963 N N . SER A 1 544 ? -27.388 -2.954 54.605 1.00 91.88 544 SER A N 1
ATOM 3964 C CA . SER A 1 544 ? -28.133 -2.372 55.723 1.00 91.88 544 SER A CA 1
ATOM 3965 C C . SER A 1 544 ? -29.560 -2.011 55.330 1.00 91.88 544 SER A C 1
ATOM 3967 O O . SER A 1 544 ? -29.932 -2.084 54.162 1.00 91.88 544 SER A O 1
ATOM 3969 N N . GLY A 1 545 ? -30.384 -1.630 56.306 1.00 92.56 545 GLY A N 1
ATOM 3970 C CA . GLY A 1 545 ? -31.750 -1.179 56.032 1.00 92.56 545 GLY A CA 1
ATOM 3971 C C . GLY A 1 545 ? -32.776 -2.303 55.909 1.00 92.56 545 GLY A C 1
ATOM 3972 O O . GLY A 1 545 ? -33.854 -2.070 55.378 1.00 92.56 545 GLY A O 1
ATOM 3973 N N . ALA A 1 546 ? -32.495 -3.502 56.429 1.00 93.62 546 ALA A N 1
ATOM 3974 C CA . ALA A 1 546 ? -33.392 -4.653 56.305 1.00 93.62 546 ALA A CA 1
ATOM 3975 C C . ALA A 1 546 ? -34.800 -4.445 56.894 1.00 93.62 546 ALA A C 1
ATOM 3977 O O . ALA A 1 546 ? -35.720 -5.170 56.538 1.00 93.62 546 ALA A O 1
ATOM 3978 N N . GLN A 1 547 ? -35.008 -3.440 57.754 1.00 93.81 547 GLN A N 1
ATOM 3979 C CA . GLN A 1 547 ? -36.350 -3.036 58.195 1.00 93.81 547 GLN A CA 1
ATOM 3980 C C . GLN A 1 547 ? -37.250 -2.519 57.061 1.00 93.81 547 GLN A C 1
ATOM 3982 O O . GLN A 1 547 ? -38.462 -2.448 57.251 1.00 93.81 547 GLN A O 1
ATOM 3987 N N . ASN A 1 548 ? -36.656 -2.135 55.928 1.00 93.56 548 ASN A N 1
ATOM 3988 C CA . ASN A 1 548 ? -37.355 -1.685 54.731 1.00 93.56 548 ASN A CA 1
ATOM 3989 C C . ASN A 1 548 ? -37.783 -2.847 53.830 1.00 93.56 548 ASN A C 1
ATOM 3991 O O . ASN A 1 548 ? -38.571 -2.609 52.926 1.00 93.56 548 ASN A O 1
ATOM 3995 N N . LEU A 1 549 ? -37.292 -4.068 54.084 1.00 93.06 549 LEU A N 1
ATOM 3996 C CA . LEU A 1 549 ? -37.726 -5.239 53.336 1.00 93.06 549 LEU A CA 1
ATOM 3997 C C . LEU A 1 549 ? -39.156 -5.637 53.740 1.00 93.06 549 LEU A C 1
ATOM 3999 O O . LEU A 1 549 ? -39.489 -5.684 54.934 1.00 93.06 549 LEU A O 1
ATOM 4003 N N . GLY A 1 550 ? -39.983 -5.935 52.744 1.00 90.56 550 GLY A N 1
ATOM 4004 C CA . GLY A 1 550 ? -41.404 -6.241 52.839 1.00 90.56 550 GLY A CA 1
ATOM 4005 C C . GLY A 1 550 ? -41.828 -7.405 51.940 1.00 90.56 550 GLY A C 1
ATOM 4006 O O . GLY A 1 550 ? -41.006 -8.146 51.413 1.00 90.56 550 GLY A O 1
ATOM 4007 N N . ALA A 1 551 ? -43.141 -7.607 51.805 1.00 89.38 551 ALA A N 1
ATOM 4008 C CA . ALA A 1 551 ? -43.723 -8.737 51.066 1.00 89.38 551 ALA A CA 1
ATOM 4009 C C . ALA A 1 551 ? -43.548 -8.651 49.533 1.00 89.38 551 ALA A C 1
ATOM 4011 O O . ALA A 1 551 ? -43.795 -9.628 48.830 1.00 89.38 551 ALA A O 1
ATOM 4012 N N . ASP A 1 552 ? -43.169 -7.484 49.015 1.00 90.50 552 ASP A N 1
ATOM 4013 C CA . ASP A 1 552 ? -42.846 -7.230 47.610 1.00 90.50 552 ASP A CA 1
ATOM 4014 C C . ASP A 1 552 ? -41.404 -7.602 47.239 1.00 90.50 552 ASP A C 1
ATOM 4016 O O . ASP A 1 552 ? -41.095 -7.752 46.054 1.00 90.50 552 ASP A O 1
ATOM 4020 N N . ASP A 1 553 ? -40.547 -7.813 48.236 1.00 93.75 553 ASP A N 1
ATOM 4021 C CA . ASP A 1 553 ? -39.189 -8.302 48.046 1.00 93.75 553 ASP A CA 1
ATOM 4022 C C . ASP A 1 553 ? -39.143 -9.824 47.920 1.00 93.75 553 ASP A C 1
ATOM 4024 O O . ASP A 1 553 ? -40.112 -10.546 48.150 1.00 93.75 553 ASP A O 1
ATOM 4028 N N . LYS A 1 554 ? -37.979 -10.353 47.548 1.00 94.00 554 LYS A N 1
ATOM 4029 C CA . LYS A 1 554 ? -37.819 -11.785 47.328 1.00 94.00 554 LYS A CA 1
ATOM 4030 C C . LYS A 1 554 ? -36.401 -12.253 47.591 1.00 94.00 554 LYS A C 1
ATOM 4032 O O . LYS A 1 554 ? -35.467 -11.759 46.974 1.00 94.00 554 LYS A O 1
ATOM 4037 N N . ILE A 1 555 ? -36.248 -13.296 48.404 1.00 95.88 555 ILE A N 1
ATOM 4038 C CA . ILE A 1 555 ? -34.963 -13.971 48.620 1.00 95.88 555 ILE A CA 1
ATOM 4039 C C . ILE A 1 555 ? -34.947 -15.307 47.878 1.00 95.88 555 ILE A C 1
ATOM 4041 O O . ILE A 1 555 ? -35.898 -16.092 47.938 1.00 95.88 555 ILE A O 1
ATOM 4045 N N . VAL A 1 556 ? -33.859 -15.575 47.164 1.00 96.50 556 VAL A N 1
ATOM 4046 C CA . VAL A 1 556 ? -33.673 -16.763 46.331 1.00 96.50 556 VAL A CA 1
ATOM 4047 C C . VAL A 1 556 ? -32.351 -17.432 46.681 1.00 96.50 556 VAL A C 1
ATOM 4049 O O . VAL A 1 556 ? -31.293 -16.819 46.571 1.00 96.50 556 VAL A O 1
ATOM 4052 N N . LEU A 1 557 ? -32.395 -18.709 47.059 1.00 96.50 557 LEU A N 1
ATOM 4053 C CA . LEU A 1 557 ? -31.189 -19.525 47.193 1.00 96.50 557 LEU A CA 1
ATOM 4054 C C . LEU A 1 557 ? -30.765 -20.056 45.823 1.00 96.50 557 LEU A C 1
ATOM 4056 O O . LEU A 1 557 ? -31.596 -20.609 45.099 1.00 96.50 557 LEU A O 1
ATOM 4060 N N . VAL A 1 558 ? -29.478 -19.937 45.498 1.00 94.94 558 VAL A N 1
ATOM 4061 C CA . VAL A 1 558 ? -28.939 -20.305 44.186 1.00 94.94 558 VAL A CA 1
ATOM 4062 C C . VAL A 1 558 ? -27.723 -21.223 44.308 1.00 94.94 558 VAL A C 1
ATOM 4064 O O . VAL A 1 558 ? -26.833 -20.982 45.122 1.00 94.94 558 VAL A O 1
ATOM 4067 N N . GLY A 1 559 ? -27.691 -22.285 43.501 1.00 92.94 559 GLY A N 1
ATOM 4068 C CA . GLY A 1 559 ? -26.545 -23.190 43.369 1.00 92.94 559 GLY A CA 1
ATOM 4069 C C . GLY A 1 559 ? -25.530 -22.779 42.293 1.00 92.94 559 GLY A C 1
ATOM 4070 O O . GLY A 1 559 ? -25.651 -21.749 41.634 1.00 92.94 559 GLY A O 1
ATOM 4071 N N . THR A 1 560 ? -24.527 -23.630 42.079 1.00 90.12 560 THR A N 1
ATOM 4072 C CA . THR A 1 560 ? -23.462 -23.469 41.071 1.00 90.12 560 THR A CA 1
ATOM 4073 C C . THR A 1 560 ? -23.645 -24.434 39.890 1.00 90.12 560 THR A C 1
ATOM 4075 O O . THR A 1 560 ? -22.724 -25.174 39.551 1.00 90.12 560 THR A O 1
ATOM 4078 N N . GLY A 1 561 ? -24.853 -24.521 39.319 1.00 88.62 561 GLY A N 1
ATOM 4079 C CA . GLY A 1 561 ? -25.155 -25.388 38.162 1.00 88.62 561 GLY A CA 1
ATOM 4080 C C . GLY A 1 561 ? -25.771 -26.750 38.509 1.00 88.62 561 GLY A C 1
ATOM 4081 O O . GLY A 1 561 ? -26.045 -27.567 37.633 1.00 88.62 561 GLY A O 1
ATOM 4082 N N . SER A 1 562 ? -26.000 -27.039 39.791 1.00 92.06 562 SER A N 1
ATOM 4083 C CA . SER A 1 562 ? -26.636 -28.284 40.247 1.00 92.06 562 SER A CA 1
ATOM 4084 C C . SER A 1 562 ? -27.464 -28.050 41.505 1.00 92.06 562 SER A C 1
ATOM 4086 O O . SER A 1 562 ? -27.369 -26.990 42.128 1.00 92.06 562 SER A O 1
ATOM 4088 N N . ASP A 1 563 ? -28.298 -29.023 41.884 1.00 93.25 563 ASP A N 1
ATOM 4089 C CA . ASP A 1 563 ? -29.115 -28.880 43.084 1.00 93.25 563 ASP A CA 1
ATOM 4090 C C . ASP A 1 563 ? -28.251 -28.649 44.319 1.00 93.25 563 ASP A C 1
ATOM 4092 O O . ASP A 1 563 ? -27.280 -29.363 44.559 1.00 93.25 563 ASP A O 1
ATOM 4096 N N . VAL A 1 564 ? -28.633 -27.663 45.121 1.00 93.38 564 VAL A N 1
ATOM 4097 C CA . VAL A 1 564 ? -27.998 -27.396 46.401 1.00 93.38 564 VAL A CA 1
ATOM 4098 C C . VAL A 1 564 ? -28.301 -28.560 47.346 1.00 93.38 564 VAL A C 1
ATOM 4100 O O . VAL A 1 564 ? -29.461 -28.884 47.593 1.00 93.38 564 VAL A O 1
ATOM 4103 N N . GLN A 1 565 ? -27.260 -29.198 47.876 1.00 90.38 565 GLN A N 1
ATOM 4104 C CA . GLN A 1 565 ? -27.372 -30.410 48.688 1.00 90.38 565 GLN A CA 1
ATOM 4105 C C . GLN A 1 565 ? -27.242 -30.121 50.185 1.00 90.38 565 GLN A C 1
ATOM 4107 O O . GLN A 1 565 ? -26.461 -29.264 50.607 1.00 90.38 565 GLN A O 1
ATOM 4112 N N . GLY A 1 566 ? -28.001 -30.867 50.989 1.00 86.38 566 GLY A N 1
ATOM 4113 C CA . GLY A 1 566 ? -27.865 -30.948 52.442 1.00 86.38 566 GLY A CA 1
ATOM 4114 C C . GLY A 1 566 ? -26.839 -31.991 52.895 1.00 86.38 566 GLY A C 1
ATOM 4115 O O . GLY A 1 566 ? -26.195 -32.659 52.089 1.00 86.38 566 GLY A O 1
ATOM 4116 N N . ARG A 1 567 ? -26.727 -32.177 54.218 1.00 81.81 567 ARG A N 1
ATOM 4117 C CA . ARG A 1 567 ? -25.680 -32.987 54.876 1.00 81.81 567 ARG A CA 1
ATOM 4118 C C . ARG A 1 567 ? -25.528 -34.414 54.362 1.00 81.81 567 ARG A C 1
ATOM 4120 O O . ARG A 1 567 ? -24.433 -34.968 54.383 1.00 81.81 567 ARG A O 1
ATOM 4127 N N . TYR A 1 568 ? -26.633 -35.015 53.947 1.00 82.00 568 TYR A N 1
ATOM 4128 C CA . TYR A 1 568 ? -26.687 -36.400 53.489 1.00 82.00 568 TYR A CA 1
ATOM 4129 C C . TYR A 1 568 ? -26.678 -36.522 51.956 1.00 82.00 568 TYR A C 1
ATOM 4131 O O . TYR A 1 568 ? -26.914 -37.606 51.434 1.00 82.00 568 TYR A O 1
ATOM 4139 N N . GLY A 1 569 ? -26.394 -35.428 51.237 1.00 82.50 569 GLY A N 1
ATOM 4140 C CA . GLY A 1 569 ? -26.406 -35.370 49.770 1.00 82.50 569 GLY A CA 1
ATOM 4141 C C . GLY A 1 569 ? -27.795 -35.154 49.162 1.00 82.50 569 GLY A C 1
ATOM 4142 O O . GLY A 1 569 ? -27.918 -35.037 47.946 1.00 82.50 569 GLY A O 1
ATOM 4143 N N . ASP A 1 570 ? -28.838 -35.078 49.991 1.00 86.69 570 ASP A N 1
ATOM 4144 C CA . ASP A 1 570 ? -30.206 -34.843 49.539 1.00 86.69 570 ASP A CA 1
ATOM 4145 C C . ASP A 1 570 ? -30.361 -33.411 48.989 1.00 86.69 570 ASP A C 1
ATOM 4147 O O . ASP A 1 570 ? -29.948 -32.458 49.663 1.00 86.69 570 ASP A O 1
ATOM 4151 N N . PRO A 1 571 ? -30.963 -33.226 47.799 1.00 90.56 571 PRO A N 1
ATOM 4152 C CA . PRO A 1 571 ? -31.175 -31.903 47.224 1.00 90.56 571 PRO A CA 1
ATOM 4153 C C . PRO A 1 571 ? -32.237 -31.116 48.001 1.00 90.56 571 PRO A C 1
ATOM 4155 O O . PRO A 1 571 ? -33.115 -31.693 48.652 1.00 90.56 571 PRO A O 1
ATOM 4158 N N . VAL A 1 572 ? -32.198 -29.787 47.891 1.00 91.50 572 VAL A N 1
ATOM 4159 C CA . VAL A 1 572 ? -33.314 -28.924 48.297 1.00 91.50 572 VAL A CA 1
ATOM 4160 C C . VAL A 1 572 ? -34.559 -29.298 47.486 1.00 91.50 572 VAL A C 1
ATOM 4162 O O . VAL A 1 572 ? -34.536 -29.300 46.259 1.00 91.50 572 VAL A O 1
ATOM 4165 N N . MET A 1 573 ? -35.665 -29.582 48.177 1.00 89.69 573 MET A N 1
ATOM 4166 C CA . MET A 1 573 ? -36.932 -30.002 47.555 1.00 89.69 573 MET A CA 1
ATOM 4167 C C . MET A 1 573 ? -38.117 -29.107 47.927 1.00 89.69 573 MET A C 1
ATOM 4169 O O . MET A 1 573 ? -39.168 -29.185 47.295 1.00 89.69 573 MET A O 1
ATOM 4173 N N . THR A 1 574 ? -37.984 -28.294 48.976 1.00 89.69 574 THR A N 1
ATOM 4174 C CA . THR A 1 574 ? -39.055 -27.411 49.442 1.00 89.69 574 THR A CA 1
ATOM 4175 C C . THR A 1 574 ? -38.492 -26.217 50.204 1.00 89.69 574 THR A C 1
ATOM 4177 O O . THR A 1 574 ? -37.368 -26.246 50.707 1.00 89.69 574 THR A O 1
ATOM 4180 N N . MET A 1 575 ? -39.316 -25.181 50.346 1.00 90.44 575 MET A N 1
ATOM 4181 C CA . MET A 1 575 ? -39.068 -24.037 51.219 1.00 90.44 575 MET A CA 1
ATOM 4182 C C . MET A 1 575 ? -40.102 -23.998 52.349 1.00 90.44 575 MET A C 1
ATOM 4184 O O . MET A 1 575 ? -41.248 -24.412 52.168 1.00 90.44 575 MET A O 1
ATOM 4188 N N . ARG A 1 576 ? -39.706 -23.491 53.518 1.00 88.00 576 ARG A N 1
ATOM 4189 C CA . ARG A 1 576 ? -40.609 -23.044 54.584 1.00 88.00 576 ARG A CA 1
ATOM 4190 C C . ARG A 1 576 ? -40.262 -21.616 54.978 1.00 88.00 576 ARG A C 1
ATOM 4192 O O . ARG A 1 576 ? -39.124 -21.333 55.333 1.00 88.00 576 ARG A O 1
ATOM 4199 N N . HIS A 1 577 ? -41.270 -20.759 54.973 1.00 77.25 577 HIS A N 1
ATOM 4200 C CA . HIS A 1 577 ? -41.158 -19.325 55.252 1.00 77.25 577 HIS A CA 1
ATOM 4201 C C . HIS A 1 577 ? -42.096 -18.884 56.396 1.00 77.25 577 HIS A C 1
ATOM 4203 O O . HIS A 1 577 ? -42.553 -17.750 56.451 1.00 77.25 577 HIS A O 1
ATOM 4209 N N . GLY A 1 578 ? -42.412 -19.791 57.332 1.00 62.84 578 GLY A N 1
ATOM 4210 C CA . GLY A 1 578 ? -43.257 -19.483 58.491 1.00 62.84 578 GLY A CA 1
ATOM 4211 C C . GLY A 1 578 ? -42.494 -18.735 59.590 1.00 62.84 578 GLY A C 1
ATOM 4212 O O . GLY A 1 578 ? -41.520 -19.262 60.127 1.00 62.84 578 GLY A O 1
ATOM 4213 N N . GLY A 1 579 ? -42.963 -17.538 59.957 1.00 74.31 579 GLY A N 1
ATOM 4214 C CA . GLY A 1 579 ? -42.313 -16.656 60.937 1.00 74.31 579 GLY A CA 1
ATOM 4215 C C . GLY A 1 579 ? -41.192 -15.796 60.333 1.00 74.31 579 GLY A C 1
ATOM 4216 O O . GLY A 1 579 ? -41.134 -15.591 59.124 1.00 74.31 579 GLY A O 1
ATOM 4217 N N . ASN A 1 580 ? -40.272 -15.315 61.175 1.00 82.50 580 ASN A N 1
ATOM 4218 C CA . ASN A 1 580 ? -39.191 -14.385 60.809 1.00 82.50 580 ASN A CA 1
ATOM 4219 C C . ASN A 1 580 ? -37.965 -15.080 60.165 1.00 82.50 580 ASN A C 1
ATOM 4221 O O . ASN A 1 580 ? -36.827 -14.743 60.483 1.00 82.50 580 ASN A O 1
ATOM 4225 N N . SER A 1 581 ? -38.164 -16.094 59.313 1.00 90.06 581 SER A N 1
ATOM 4226 C CA . SER A 1 581 ? -37.061 -16.790 58.620 1.00 90.06 581 SER A CA 1
ATOM 4227 C C . SER A 1 581 ? -37.506 -17.490 57.335 1.00 90.06 581 SER A C 1
ATOM 4229 O O . SER A 1 581 ? -38.658 -17.913 57.219 1.00 90.06 581 SER A O 1
ATOM 4231 N N . VAL A 1 582 ? -36.569 -17.682 56.408 1.00 92.50 582 VAL A N 1
ATOM 4232 C CA . VAL A 1 582 ? -36.730 -18.479 55.185 1.00 92.50 582 VAL A CA 1
ATOM 4233 C C . VAL A 1 582 ? -35.778 -19.667 55.256 1.00 92.50 582 VAL A C 1
ATOM 4235 O O . VAL A 1 582 ? -34.582 -19.485 55.455 1.00 92.50 582 VAL A O 1
ATOM 4238 N N . ASN A 1 583 ? -36.297 -20.889 55.123 1.00 91.56 583 ASN A N 1
ATOM 4239 C CA . ASN A 1 583 ? -35.511 -22.121 55.214 1.00 91.56 583 ASN A CA 1
ATOM 4240 C C . ASN A 1 583 ? -35.740 -23.013 53.990 1.00 91.56 583 ASN A C 1
ATOM 4242 O O . ASN A 1 583 ? -36.883 -23.341 53.659 1.00 91.56 583 ASN A O 1
ATOM 4246 N N . TRP A 1 584 ? -34.651 -23.463 53.374 1.00 92.75 584 TRP A N 1
ATOM 4247 C CA . TRP A 1 584 ? -34.625 -24.424 52.274 1.00 92.75 584 TRP A CA 1
ATOM 4248 C C . TRP A 1 584 ? -34.300 -25.814 52.813 1.00 92.75 584 TRP A C 1
ATOM 4250 O O . TRP A 1 584 ? -33.290 -26.024 53.484 1.00 92.75 584 TRP A O 1
ATOM 4260 N N . LEU A 1 585 ? -35.179 -26.775 52.537 1.00 89.31 585 LEU A N 1
ATOM 4261 C CA . LEU A 1 585 ? -35.194 -28.079 53.196 1.00 89.31 585 LEU A CA 1
ATOM 4262 C C . LEU A 1 585 ? -34.978 -29.210 52.188 1.00 89.31 585 LEU A C 1
ATOM 4264 O O . LEU A 1 585 ? -35.471 -29.159 51.057 1.00 89.31 585 LEU A O 1
ATOM 4268 N N . ALA A 1 586 ? -34.290 -30.257 52.635 1.00 86.38 586 ALA A N 1
ATOM 4269 C CA . ALA A 1 586 ? -34.115 -31.495 51.890 1.00 86.38 586 ALA A CA 1
ATOM 4270 C C . ALA A 1 586 ? -35.243 -32.503 52.185 1.00 86.38 586 ALA A C 1
ATOM 4272 O O . ALA A 1 586 ? -35.648 -32.687 53.335 1.00 86.38 586 ALA A O 1
ATOM 4273 N N . GLY A 1 587 ? -35.717 -33.202 51.147 1.00 70.00 587 GLY A N 1
ATOM 4274 C CA . GLY A 1 587 ? -36.700 -34.290 51.263 1.00 70.00 587 GLY A CA 1
ATOM 4275 C C . GLY A 1 587 ? -38.131 -33.874 51.666 1.00 70.00 587 GLY A C 1
ATOM 4276 O O . GLY A 1 587 ? -38.459 -32.702 51.806 1.00 70.00 587 GLY A O 1
ATOM 4277 N N . PHE A 1 588 ? -39.015 -34.867 51.836 1.00 59.00 588 PHE A N 1
ATOM 4278 C CA . PHE A 1 588 ? -40.457 -34.687 52.117 1.00 59.00 588 PHE A CA 1
ATOM 4279 C C . PHE A 1 588 ? -40.818 -34.582 53.619 1.00 59.00 588 PHE A C 1
ATOM 4281 O O . PHE A 1 588 ? -41.999 -34.580 53.972 1.00 59.00 588 PHE A O 1
ATOM 4288 N N . SER A 1 589 ? -39.841 -34.545 54.533 1.00 52.59 589 SER A N 1
ATOM 4289 C CA . SER A 1 589 ? -40.119 -34.701 55.968 1.00 52.59 589 SER A CA 1
ATOM 4290 C C . SER A 1 589 ? -40.482 -33.389 56.671 1.00 52.59 589 SER A C 1
ATOM 4292 O O . SER A 1 589 ? -39.826 -32.363 56.529 1.00 52.59 589 SER A O 1
ATOM 4294 N N . ILE A 1 590 ? -41.525 -33.447 57.499 1.00 52.28 590 ILE A N 1
ATOM 4295 C CA . ILE A 1 590 ? -42.110 -32.315 58.228 1.00 52.28 590 ILE A CA 1
ATOM 4296 C C . ILE A 1 590 ? -41.465 -32.035 59.603 1.00 52.28 590 ILE A C 1
ATOM 4298 O O . ILE A 1 590 ? -41.962 -31.155 60.306 1.00 52.28 590 ILE A O 1
ATOM 4302 N N . SER A 1 591 ? -40.381 -32.726 59.995 1.00 53.44 591 SER A N 1
ATOM 4303 C CA . SER A 1 591 ? -39.692 -32.551 61.293 1.00 53.44 591 SER A CA 1
ATOM 4304 C C . SER A 1 591 ? -38.391 -31.729 61.197 1.00 53.44 591 SER A C 1
ATOM 4306 O O . SER A 1 591 ? -37.525 -32.006 60.373 1.00 53.44 591 SER A O 1
ATOM 4308 N N . PHE A 1 592 ? -38.248 -30.747 62.090 1.00 54.97 592 PHE A N 1
ATOM 4309 C CA . PHE A 1 592 ? -37.764 -29.387 61.801 1.00 54.97 592 PHE A CA 1
ATOM 4310 C C . PHE A 1 592 ? -36.266 -29.041 61.997 1.00 54.97 592 PHE A C 1
ATOM 4312 O O . PHE A 1 592 ? -35.939 -27.867 61.885 1.00 54.97 592 PHE A O 1
ATOM 4319 N N . SER A 1 593 ? -35.332 -29.961 62.270 1.00 55.31 593 SER A N 1
ATOM 4320 C CA . SER A 1 593 ? -33.929 -29.545 62.545 1.00 55.31 593 SER A CA 1
ATOM 4321 C C . SER A 1 593 ? -32.824 -30.305 61.812 1.00 55.31 593 SER A C 1
ATOM 4323 O O . SER A 1 593 ? -31.722 -29.784 61.686 1.00 55.31 593 SER A O 1
ATOM 4325 N N . SER A 1 594 ? -33.086 -31.508 61.297 1.00 57.78 594 SER A N 1
ATOM 4326 C CA . SER A 1 594 ? -32.039 -32.366 60.709 1.00 57.78 594 SER A CA 1
ATOM 4327 C C . SER A 1 594 ? -31.926 -32.279 59.182 1.00 57.78 594 SER A C 1
ATOM 4329 O O . SER A 1 594 ? -30.994 -32.844 58.619 1.00 57.78 594 SER A O 1
ATOM 4331 N N . TYR A 1 595 ? -32.858 -31.579 58.525 1.00 73.12 595 TYR A N 1
ATOM 4332 C CA . TYR A 1 595 ? -32.976 -31.498 57.061 1.00 73.12 595 TYR A CA 1
ATOM 4333 C C . TYR A 1 595 ? -32.929 -30.059 56.522 1.00 73.12 595 TYR A C 1
ATOM 4335 O O . TYR A 1 595 ? -33.295 -29.824 55.372 1.00 73.12 595 TYR A O 1
ATOM 4343 N N . ASN A 1 596 ? -32.493 -29.090 57.339 1.00 82.38 596 ASN A N 1
ATOM 4344 C CA . ASN A 1 596 ? -32.244 -27.731 56.861 1.00 82.38 596 ASN A CA 1
ATOM 4345 C C . ASN A 1 596 ? -30.975 -27.719 56.007 1.00 82.38 596 ASN A C 1
ATOM 4347 O O . ASN A 1 596 ? -29.902 -28.075 56.494 1.00 82.38 596 ASN A O 1
ATOM 4351 N N . VAL A 1 597 ? -31.114 -27.355 54.735 1.00 89.56 597 VAL A N 1
ATOM 4352 C CA . VAL A 1 597 ? -29.986 -27.235 53.806 1.00 89.56 597 VAL A CA 1
ATOM 4353 C C . VAL A 1 597 ? -29.362 -25.855 53.939 1.00 89.56 597 VAL A C 1
ATOM 4355 O O . VAL A 1 597 ? -28.142 -25.740 54.020 1.00 89.56 597 VAL A O 1
ATOM 4358 N N . ALA A 1 598 ? -30.198 -24.821 53.984 1.00 91.94 598 ALA A N 1
ATOM 4359 C CA . ALA A 1 598 ? -29.793 -23.448 54.221 1.00 91.94 598 ALA A CA 1
ATOM 4360 C C . ALA A 1 598 ? -30.969 -22.651 54.788 1.00 91.94 598 ALA A C 1
ATOM 4362 O O . ALA A 1 598 ? -32.124 -22.955 54.492 1.00 91.94 598 ALA A O 1
ATOM 4363 N N . GLY A 1 599 ? -30.691 -21.597 55.543 1.00 92.38 599 GLY A N 1
ATOM 4364 C CA . GLY A 1 599 ? -31.735 -20.684 55.984 1.00 92.38 599 GLY A CA 1
ATOM 4365 C C . GLY A 1 599 ? -31.208 -19.298 56.289 1.00 92.38 599 GLY A C 1
ATOM 4366 O O . GLY A 1 599 ? -30.053 -19.146 56.676 1.00 92.38 599 GLY A O 1
ATOM 4367 N N . VAL A 1 600 ? -32.069 -18.303 56.130 1.00 94.62 600 VAL A N 1
ATOM 4368 C CA . VAL A 1 600 ? -31.809 -16.917 56.509 1.00 94.62 600 VAL A CA 1
ATOM 4369 C C . VAL A 1 600 ? -32.847 -16.476 57.531 1.00 94.62 600 VAL A C 1
ATOM 4371 O O . VAL A 1 600 ? -34.050 -16.679 57.343 1.00 94.62 600 VAL A O 1
ATOM 4374 N N . ASP A 1 601 ? -32.381 -15.924 58.646 1.00 93.12 601 ASP A N 1
ATOM 4375 C CA . ASP A 1 601 ? -33.260 -15.306 59.633 1.00 93.12 601 ASP A CA 1
ATOM 4376 C C . ASP A 1 601 ? -33.482 -13.817 59.346 1.00 93.12 601 ASP A C 1
ATOM 4378 O O . ASP A 1 601 ? -32.796 -13.209 58.524 1.00 93.12 601 ASP A O 1
ATOM 4382 N N . ALA A 1 602 ? -34.445 -13.217 60.046 1.00 92.94 602 ALA A N 1
ATOM 4383 C CA . ALA A 1 602 ? -34.798 -11.821 59.828 1.00 92.94 602 ALA A CA 1
ATOM 4384 C C . ALA A 1 602 ? -33.681 -10.821 60.096 1.00 92.94 602 ALA A C 1
ATOM 4386 O O . ALA A 1 602 ? -33.752 -9.712 59.575 1.00 92.94 602 ALA A O 1
ATOM 4387 N N . SER A 1 603 ? -32.662 -11.191 60.874 1.00 92.56 603 SER A N 1
ATOM 4388 C CA . SER A 1 603 ? -31.516 -10.323 61.134 1.00 92.56 603 SER A CA 1
ATOM 4389 C C . SER A 1 603 ? -30.473 -10.336 60.019 1.00 92.56 603 SER A C 1
ATOM 4391 O O . SER A 1 603 ? -29.520 -9.569 60.079 1.00 92.56 603 SER A O 1
ATOM 4393 N N . GLY A 1 604 ? -30.658 -11.180 59.001 1.00 92.50 604 GLY A N 1
ATOM 4394 C CA . GLY A 1 604 ? -29.720 -11.333 57.892 1.00 92.50 604 GLY A CA 1
ATOM 4395 C C . GLY A 1 604 ? -28.644 -12.363 58.106 1.00 92.50 604 GLY A C 1
ATOM 4396 O O . GLY A 1 604 ? -27.730 -12.473 57.291 1.00 92.50 604 GLY A O 1
ATOM 4397 N N . LYS A 1 605 ? -28.769 -13.162 59.162 1.00 93.50 605 LYS A N 1
ATOM 4398 C CA . LYS A 1 605 ? -27.857 -14.261 59.402 1.00 93.50 605 LYS A CA 1
ATOM 4399 C C . LYS A 1 605 ? -28.234 -15.431 58.507 1.00 93.50 605 LYS A C 1
ATOM 4401 O O . LYS A 1 605 ? -29.230 -16.124 58.734 1.00 93.50 605 LYS A O 1
ATOM 4406 N N . PHE A 1 606 ? -27.424 -15.653 57.482 1.00 94.94 606 PHE A N 1
ATOM 4407 C CA . PHE A 1 606 ? -27.508 -16.828 56.634 1.00 94.94 606 PHE A CA 1
ATOM 4408 C C . PHE A 1 606 ? -26.765 -17.991 57.283 1.00 94.94 606 PHE A C 1
ATOM 4410 O O . PHE A 1 606 ? -25.655 -17.831 57.782 1.00 94.94 606 PHE A O 1
ATOM 4417 N N . SER A 1 607 ? -27.371 -19.172 57.269 1.00 90.69 607 SER A N 1
ATOM 4418 C CA . SER A 1 607 ? -26.865 -20.380 57.912 1.00 90.69 607 SER A CA 1
ATOM 4419 C C . SER A 1 607 ? -26.843 -21.548 56.930 1.00 90.69 607 SER A C 1
ATOM 4421 O O . SER A 1 607 ? -27.831 -21.826 56.247 1.00 90.69 607 SER A O 1
ATOM 4423 N N . ARG A 1 608 ? -25.707 -22.247 56.868 1.00 88.75 608 ARG A N 1
ATOM 4424 C CA . ARG A 1 608 ? -25.495 -23.472 56.081 1.00 88.75 608 ARG A CA 1
ATOM 4425 C C . ARG A 1 608 ? -24.352 -24.267 56.705 1.00 88.75 608 ARG A C 1
ATOM 4427 O O . ARG A 1 608 ? -23.327 -23.691 57.051 1.00 88.75 608 ARG A O 1
ATOM 4434 N N . ASP A 1 609 ? -24.512 -25.583 56.838 1.00 76.50 609 ASP A N 1
ATOM 4435 C CA . ASP A 1 609 ? -23.456 -26.486 57.343 1.00 76.50 609 ASP A CA 1
ATOM 4436 C C . ASP A 1 609 ? -22.853 -26.060 58.704 1.00 76.50 609 ASP A C 1
ATOM 4438 O O . ASP A 1 609 ? -21.654 -26.123 58.947 1.00 76.50 609 ASP A O 1
ATOM 4442 N N . GLY A 1 610 ? -23.681 -25.530 59.610 1.00 76.44 610 GLY A N 1
ATOM 4443 C CA . GLY A 1 610 ? -23.211 -25.028 60.910 1.00 76.44 610 GLY A CA 1
ATOM 4444 C C . GLY A 1 610 ? -22.357 -23.753 60.844 1.00 76.44 610 GLY A C 1
ATOM 4445 O O . GLY A 1 610 ? -22.022 -23.203 61.894 1.00 76.44 610 GLY A O 1
ATOM 4446 N N . ASN A 1 611 ? -22.062 -23.253 59.643 1.00 83.50 611 ASN A N 1
ATOM 4447 C CA . ASN A 1 611 ? -21.461 -21.951 59.400 1.00 83.50 611 ASN A CA 1
ATOM 4448 C C . ASN A 1 611 ? -22.556 -20.894 59.284 1.00 83.50 611 ASN A C 1
ATOM 4450 O O . ASN A 1 611 ? -23.667 -21.176 58.826 1.00 83.50 611 ASN A O 1
ATOM 4454 N N . ASN A 1 612 ? -22.226 -19.670 59.689 1.00 89.75 612 ASN A N 1
ATOM 4455 C CA . ASN A 1 612 ? -23.110 -18.527 59.536 1.00 89.75 612 ASN A CA 1
ATOM 4456 C C . ASN A 1 612 ? -22.362 -17.368 58.885 1.00 89.75 612 ASN A C 1
ATOM 4458 O O . ASN A 1 612 ? -21.196 -17.144 59.208 1.00 89.75 612 ASN A O 1
ATOM 4462 N N . VAL A 1 613 ? -23.053 -16.636 58.019 1.00 92.44 613 VAL A N 1
ATOM 4463 C CA . VAL A 1 613 ? -22.572 -15.406 57.390 1.00 92.44 613 VAL A CA 1
ATOM 4464 C C . VAL A 1 613 ? -23.636 -14.334 57.585 1.00 92.44 613 VAL A C 1
ATOM 4466 O O . VAL A 1 613 ? -24.814 -14.585 57.331 1.00 92.44 613 VAL A O 1
ATOM 4469 N N . ASP A 1 614 ? -23.226 -13.158 58.045 1.00 93.06 614 ASP A N 1
ATOM 4470 C CA . ASP A 1 614 ? -24.115 -12.007 58.174 1.00 93.06 614 ASP A CA 1
ATOM 4471 C C . ASP A 1 614 ? -24.182 -11.292 56.815 1.00 93.06 614 ASP A C 1
ATOM 4473 O O . ASP A 1 614 ? -23.168 -10.818 56.307 1.00 93.06 614 ASP A O 1
ATOM 4477 N N . LEU A 1 615 ? -25.365 -11.269 56.198 1.00 93.62 615 LEU A N 1
ATOM 4478 C CA . LEU A 1 615 ? -25.593 -10.665 54.879 1.00 93.62 615 LEU A CA 1
ATOM 4479 C C . LEU A 1 615 ? -25.904 -9.168 54.976 1.00 93.62 615 LEU A C 1
ATOM 4481 O O . LEU A 1 615 ? -25.499 -8.368 54.130 1.00 93.62 615 LEU A O 1
ATOM 4485 N N . TRP A 1 616 ? -26.630 -8.782 56.024 1.00 93.31 616 TRP A N 1
ATOM 4486 C CA . TRP A 1 616 ? -27.012 -7.402 56.291 1.00 93.31 616 TRP A CA 1
ATOM 4487 C C . TRP A 1 616 ? -27.208 -7.134 57.782 1.00 93.31 616 TRP A C 1
ATOM 4489 O O . TRP A 1 616 ? -27.221 -8.050 58.599 1.00 93.31 616 TRP A O 1
ATOM 4499 N N . ASN A 1 617 ? -27.400 -5.860 58.128 1.00 89.94 617 ASN A N 1
ATOM 4500 C CA . ASN A 1 617 ? -27.866 -5.426 59.441 1.00 89.94 617 ASN A CA 1
ATOM 4501 C C . ASN A 1 617 ? -29.347 -4.998 59.428 1.00 89.94 617 ASN A C 1
ATOM 4503 O O . ASN A 1 617 ? -29.942 -4.717 58.384 1.00 89.94 617 ASN A O 1
ATOM 4507 N N . GLY A 1 618 ? -29.934 -4.911 60.622 1.00 90.75 618 GLY A N 1
ATOM 4508 C CA . GLY A 1 618 ? -31.352 -4.601 60.802 1.00 90.75 618 GLY A CA 1
ATOM 4509 C C . GLY A 1 618 ? -32.205 -5.863 60.876 1.00 90.75 618 GLY A C 1
ATOM 4510 O O . GLY A 1 618 ? -31.691 -6.972 60.975 1.00 90.75 618 GLY A O 1
ATOM 4511 N N . THR A 1 619 ? -33.524 -5.708 60.918 1.00 93.56 619 THR A N 1
ATOM 4512 C CA . THR A 1 619 ? -34.446 -6.849 60.984 1.00 93.56 619 THR A CA 1
ATOM 4513 C C . THR A 1 619 ? -35.689 -6.542 60.170 1.00 93.56 619 THR A C 1
ATOM 4515 O O . THR A 1 619 ? -36.342 -5.535 60.448 1.00 93.56 619 THR A O 1
ATOM 4518 N N . TRP A 1 620 ? -36.026 -7.389 59.192 1.00 92.25 620 TRP A N 1
ATOM 4519 C CA . TRP A 1 620 ? -37.285 -7.232 58.462 1.00 92.25 620 TRP A CA 1
ATOM 4520 C C . TRP A 1 620 ? -38.478 -7.524 59.369 1.00 92.25 620 TRP A C 1
ATOM 4522 O O . TRP A 1 620 ? -38.421 -8.360 60.277 1.00 92.25 620 TRP A O 1
ATOM 4532 N N . THR A 1 621 ? -39.575 -6.814 59.132 1.00 87.19 621 THR A N 1
ATOM 4533 C CA . THR A 1 621 ? -40.797 -6.939 59.943 1.00 87.19 621 THR A CA 1
ATOM 4534 C C . THR A 1 621 ? -41.781 -7.945 59.360 1.00 87.19 621 THR A C 1
ATOM 4536 O O . THR A 1 621 ? -42.497 -8.606 60.112 1.00 87.19 621 THR A O 1
ATOM 4539 N N . VAL A 1 622 ? -41.767 -8.091 58.036 1.00 88.69 622 VAL A N 1
ATOM 4540 C CA . VAL A 1 622 ? -42.556 -9.040 57.249 1.00 88.69 622 VAL A CA 1
ATOM 4541 C C . VAL A 1 622 ? -41.579 -9.907 56.464 1.00 88.69 622 VAL A C 1
ATOM 4543 O O . VAL A 1 622 ? -40.529 -9.424 56.051 1.00 88.69 622 VAL A O 1
ATOM 4546 N N . ASN A 1 623 ? -41.873 -11.198 56.316 1.00 90.69 623 ASN A N 1
ATOM 4547 C CA . ASN A 1 623 ? -40.981 -12.107 55.605 1.00 90.69 623 ASN A CA 1
ATOM 4548 C C . ASN A 1 623 ? -41.042 -11.820 54.091 1.00 90.69 623 ASN A C 1
ATOM 4550 O O . ASN A 1 623 ? -42.121 -11.988 53.523 1.00 90.69 623 ASN A O 1
ATOM 4554 N N . PRO A 1 624 ? -39.923 -11.486 53.419 1.00 91.69 624 PRO A N 1
ATOM 4555 C CA . PRO A 1 624 ? -39.912 -11.246 51.971 1.00 91.69 624 PRO A CA 1
ATOM 4556 C C . PRO A 1 624 ? -40.477 -12.403 51.144 1.00 91.69 624 PRO A C 1
ATOM 4558 O O . PRO A 1 624 ? -41.084 -12.246 50.093 1.00 91.69 624 PRO A O 1
ATOM 4561 N N . ASN A 1 625 ? -40.350 -13.627 51.642 1.00 93.44 625 ASN A N 1
ATOM 4562 C CA . ASN A 1 625 ? -40.844 -14.802 50.945 1.00 93.44 625 ASN A CA 1
ATOM 4563 C C . ASN A 1 625 ? -42.237 -15.253 51.396 1.00 93.44 625 ASN A C 1
ATOM 4565 O O . ASN A 1 625 ? -42.614 -16.375 51.070 1.00 93.44 625 ASN A O 1
ATOM 4569 N N . GLU A 1 626 ? -42.999 -14.427 52.122 1.00 89.19 626 GLU A N 1
ATOM 4570 C CA . GLU A 1 626 ? -44.337 -14.796 52.608 1.00 89.19 626 GLU A CA 1
ATOM 4571 C C . GLU A 1 626 ? -45.276 -15.234 51.472 1.00 89.19 626 GLU A C 1
ATOM 4573 O O . GLU A 1 626 ? -45.916 -16.280 51.595 1.00 89.19 626 GLU A O 1
ATOM 4578 N N . ASP A 1 627 ? -45.256 -14.515 50.345 1.00 87.56 627 ASP A N 1
ATOM 4579 C CA . ASP A 1 627 ? -46.091 -14.786 49.165 1.00 87.56 627 ASP A CA 1
ATOM 4580 C C . ASP A 1 627 ? -45.360 -15.564 48.048 1.00 87.56 627 ASP A C 1
ATOM 4582 O O . ASP A 1 627 ? -45.930 -15.844 46.989 1.00 87.56 627 ASP A O 1
ATOM 4586 N N . ASN A 1 628 ? -44.099 -15.953 48.267 1.00 88.25 628 ASN A N 1
ATOM 4587 C CA . ASN A 1 628 ? -43.260 -16.600 47.257 1.00 88.25 628 ASN A CA 1
ATOM 4588 C C . ASN A 1 628 ? -43.250 -18.133 47.408 1.00 88.25 628 ASN A C 1
ATOM 4590 O O . ASN A 1 628 ? -42.877 -18.683 48.443 1.00 88.25 628 ASN A O 1
ATOM 4594 N N . GLY A 1 629 ? -43.579 -18.853 46.333 1.00 90.12 629 GLY A N 1
ATOM 4595 C CA . GLY A 1 629 ? -43.499 -20.315 46.288 1.00 90.12 629 GLY A CA 1
ATOM 4596 C C . GLY A 1 629 ? -42.068 -20.854 46.142 1.00 90.12 629 GLY A C 1
ATOM 4597 O O . GLY A 1 629 ? -41.142 -20.143 45.753 1.00 90.12 629 GLY A O 1
ATOM 4598 N N . PHE A 1 630 ? -41.884 -22.161 46.371 1.00 92.06 630 PHE A N 1
ATOM 4599 C CA . PHE A 1 630 ? -40.569 -22.820 46.282 1.00 92.06 630 PHE A CA 1
ATOM 4600 C C . PHE A 1 630 ? -39.846 -22.575 44.946 1.00 92.06 630 PHE A C 1
ATOM 4602 O O . PHE A 1 630 ? -38.682 -22.192 44.946 1.00 92.06 630 PHE A O 1
ATOM 4609 N N . ALA A 1 631 ? -40.544 -22.725 43.816 1.00 91.56 631 ALA A N 1
ATOM 4610 C CA . ALA A 1 631 ? -39.960 -22.521 42.487 1.00 91.56 631 ALA A CA 1
ATOM 4611 C C . ALA A 1 631 ? -39.529 -21.068 42.225 1.00 91.56 631 ALA A C 1
ATOM 4613 O O . ALA A 1 631 ? -38.722 -20.813 41.339 1.00 91.56 631 ALA A O 1
ATOM 4614 N N . GLN A 1 632 ? -40.074 -20.109 42.976 1.00 91.81 632 GLN A N 1
ATOM 4615 C CA . GLN A 1 632 ? -39.668 -18.713 42.881 1.00 91.81 632 GLN A CA 1
ATOM 4616 C C . GLN A 1 632 ? -38.430 -18.456 43.748 1.00 91.81 632 GLN A C 1
ATOM 4618 O O . GLN A 1 632 ? -37.579 -17.670 43.353 1.00 91.81 632 GLN A O 1
ATOM 4623 N N . ALA A 1 633 ? -38.307 -19.122 44.893 1.00 93.88 633 ALA A N 1
ATOM 4624 C CA . ALA A 1 633 ? -37.284 -18.854 45.899 1.00 93.88 633 ALA A CA 1
ATOM 4625 C C . ALA A 1 633 ? -36.059 -19.786 45.839 1.00 93.88 633 ALA A C 1
ATOM 4627 O O . ALA A 1 633 ? -35.230 -19.769 46.748 1.00 93.88 633 ALA A O 1
ATOM 4628 N N . TYR A 1 634 ? -35.939 -20.628 44.815 1.00 96.31 634 TYR A N 1
ATOM 4629 C CA . TYR A 1 634 ? -34.820 -21.554 44.670 1.00 96.31 634 TYR A CA 1
ATOM 4630 C C . TYR A 1 634 ? -34.449 -21.767 43.203 1.00 96.31 634 TYR A C 1
ATOM 4632 O O . TYR A 1 634 ? -35.323 -22.027 42.376 1.00 96.31 634 TYR A O 1
ATOM 4640 N N . LEU A 1 635 ? -33.150 -21.708 42.906 1.00 95.62 635 LEU A N 1
ATOM 4641 C CA . LEU A 1 635 ? -32.577 -21.974 41.590 1.00 95.62 635 LEU A CA 1
ATOM 4642 C C . LEU A 1 635 ? -31.334 -22.866 41.708 1.00 95.62 635 LEU A C 1
ATOM 4644 O O . LEU A 1 635 ? -30.590 -22.813 42.686 1.00 95.62 635 LEU A O 1
ATOM 4648 N N . LYS A 1 636 ? -31.077 -23.676 40.678 1.00 94.06 636 LYS A N 1
ATOM 4649 C CA . LYS A 1 636 ? -29.857 -24.505 40.601 1.00 94.06 636 LYS A CA 1
ATOM 4650 C C . LYS A 1 636 ? -28.637 -23.714 40.139 1.00 94.06 636 LYS A C 1
ATOM 4652 O O . LYS A 1 636 ? -27.509 -24.118 40.401 1.00 94.06 636 LYS A O 1
ATOM 4657 N N . GLU A 1 637 ? -28.881 -22.610 39.449 1.00 90.19 637 GLU A N 1
ATOM 4658 C CA . GLU A 1 637 ? -27.884 -21.740 38.841 1.00 90.19 637 GLU A CA 1
ATOM 4659 C C . GLU A 1 637 ? -28.418 -20.312 38.769 1.00 90.19 637 GLU A C 1
ATOM 4661 O O . GLU A 1 637 ? -29.635 -20.091 38.801 1.00 90.19 637 GLU A O 1
ATOM 4666 N N . MET A 1 638 ? -27.505 -19.346 38.709 1.00 85.31 638 MET A N 1
ATOM 4667 C CA . MET A 1 638 ? -27.868 -17.943 38.545 1.00 85.31 638 MET A CA 1
ATOM 4668 C C . MET A 1 638 ? -28.562 -17.739 37.191 1.00 85.31 638 MET A C 1
ATOM 4670 O O . MET A 1 638 ? -28.121 -18.317 36.196 1.00 85.31 638 MET A O 1
ATOM 4674 N N . PRO A 1 639 ? -29.634 -16.927 37.112 1.00 80.62 639 PRO A N 1
ATOM 4675 C CA . PRO A 1 639 ? -30.263 -16.637 35.832 1.00 80.62 639 PRO A CA 1
ATOM 4676 C C . PRO A 1 639 ? -29.287 -15.939 34.880 1.00 80.62 639 PRO A C 1
ATOM 4678 O O . PRO A 1 639 ? -28.569 -15.017 35.272 1.00 80.62 639 PRO A O 1
ATOM 4681 N N . ALA A 1 640 ? -29.308 -16.341 33.609 1.00 66.69 640 ALA A N 1
ATOM 4682 C CA . ALA A 1 640 ? -28.524 -15.686 32.571 1.00 66.69 640 ALA A CA 1
ATOM 4683 C C . ALA A 1 640 ? -28.879 -14.191 32.478 1.00 66.69 640 ALA A C 1
ATOM 4685 O O . ALA A 1 640 ? -30.052 -13.817 32.508 1.00 66.69 640 ALA A O 1
ATOM 4686 N N . GLY A 1 641 ? -27.861 -13.338 32.356 1.00 59.62 641 GLY A N 1
ATOM 4687 C CA . GLY A 1 641 ? -28.038 -11.888 32.255 1.00 59.62 641 GLY A CA 1
ATOM 4688 C C . GLY A 1 641 ? -28.253 -11.165 33.589 1.00 59.62 641 GLY A C 1
ATOM 4689 O O . GLY A 1 641 ? -28.354 -9.940 33.582 1.00 59.62 641 GLY A O 1
ATOM 4690 N N . VAL A 1 642 ? -28.269 -11.870 34.730 1.00 63.34 642 VAL A N 1
ATOM 4691 C CA . VAL A 1 642 ? -28.146 -11.219 36.042 1.00 63.34 642 VAL A CA 1
ATOM 4692 C C . VAL A 1 642 ? -26.693 -10.799 36.225 1.00 63.34 642 VAL A C 1
ATOM 4694 O O . VAL A 1 642 ? -25.818 -11.603 36.546 1.00 63.34 642 VAL A O 1
ATOM 4697 N N . LEU A 1 643 ? -26.436 -9.519 35.975 1.00 54.59 643 LEU A N 1
ATOM 4698 C CA . LEU A 1 643 ? -25.171 -8.879 36.292 1.00 54.59 643 LEU A CA 1
ATOM 4699 C C . LEU A 1 643 ? -25.043 -8.822 37.815 1.00 54.59 643 LEU A C 1
ATOM 4701 O O . LEU A 1 643 ? -25.760 -8.078 38.481 1.00 54.59 643 LEU A O 1
ATOM 4705 N N . THR A 1 644 ? -24.110 -9.583 38.378 1.00 55.00 644 THR A N 1
ATOM 4706 C CA . THR A 1 644 ? -23.492 -9.125 39.619 1.00 55.00 644 THR A CA 1
ATOM 4707 C C . THR A 1 644 ? -22.731 -7.842 39.265 1.00 55.00 644 THR A C 1
ATOM 4709 O O . THR A 1 644 ? -22.276 -7.665 38.131 1.00 55.00 644 THR A O 1
ATOM 4712 N N . SER A 1 645 ? -22.564 -6.921 40.208 1.00 46.81 645 SER A N 1
ATOM 4713 C CA . SER A 1 645 ? -21.740 -5.713 40.019 1.00 46.81 645 SER A CA 1
ATOM 4714 C C . SER A 1 645 ? -20.275 -5.995 39.625 1.00 46.81 645 SER A C 1
ATOM 4716 O O . SER A 1 645 ? -19.497 -5.065 39.459 1.00 46.81 645 SER A O 1
ATOM 4718 N N . GLN A 1 646 ? -19.890 -7.269 39.512 1.00 50.19 646 GLN A N 1
ATOM 4719 C CA . GLN A 1 646 ? -18.573 -7.763 39.123 1.00 50.19 646 GLN A CA 1
ATOM 4720 C C . GLN A 1 646 ? -18.472 -8.073 37.618 1.00 50.19 646 GLN A C 1
ATOM 4722 O O . GLN A 1 646 ? -17.457 -8.590 37.159 1.00 50.19 646 GLN A O 1
ATOM 4727 N N . GLY A 1 647 ? -19.513 -7.764 36.836 1.00 44.72 647 GLY A N 1
ATOM 4728 C CA . GLY A 1 647 ? -19.609 -8.213 35.450 1.00 44.72 647 GLY A CA 1
ATOM 4729 C C . GLY A 1 647 ? -20.062 -9.673 35.384 1.00 44.72 647 GLY A C 1
ATOM 4730 O O . GLY A 1 647 ? -19.828 -10.454 36.299 1.00 44.72 647 GLY A O 1
ATOM 4731 N N . LEU A 1 648 ? -20.803 -9.992 34.322 1.00 43.62 648 LEU A N 1
ATOM 4732 C CA . LEU A 1 648 ? -21.493 -11.257 34.034 1.00 43.62 648 LEU A CA 1
ATOM 4733 C C . LEU A 1 648 ? -21.010 -12.470 34.854 1.00 43.62 648 LEU A C 1
ATOM 4735 O O . LEU A 1 648 ? -19.888 -12.942 34.670 1.00 43.62 648 LEU A O 1
ATOM 4739 N N . ALA A 1 649 ? -21.899 -13.044 35.673 1.00 32.62 649 ALA A N 1
ATOM 4740 C CA . ALA A 1 649 ? -21.725 -14.425 36.105 1.00 32.62 649 ALA A CA 1
ATOM 4741 C C . ALA A 1 649 ? -21.682 -15.295 34.836 1.00 32.62 649 ALA A C 1
ATOM 4743 O O . ALA A 1 649 ? -22.666 -15.367 34.094 1.00 32.62 649 ALA A O 1
ATOM 4744 N N . MET A 1 650 ? -20.511 -15.862 34.537 1.00 31.80 650 MET A N 1
ATOM 4745 C CA . MET A 1 650 ? -20.344 -16.760 33.397 1.00 31.80 650 MET A CA 1
ATOM 4746 C C . MET A 1 650 ? -21.251 -17.990 33.567 1.00 31.80 650 MET A C 1
ATOM 4748 O O . MET A 1 650 ? -21.419 -18.446 34.703 1.00 31.80 650 MET A O 1
ATOM 4752 N N . PRO A 1 651 ? -21.816 -18.538 32.475 1.00 33.66 651 PRO A N 1
ATOM 4753 C CA . PRO A 1 651 ? -22.347 -19.897 32.489 1.00 33.66 651 PRO A CA 1
ATOM 4754 C C . PRO A 1 651 ? -21.258 -20.941 32.772 1.00 33.66 651 PRO A C 1
ATOM 4756 O O . PRO A 1 651 ? -20.083 -20.706 32.394 1.00 33.66 651 PRO A O 1
#

Radius of gyration: 56.44 Å; chains: 1; bounding box: 90×85×148 Å

Sequence (651 aa):
MKFQLTPGVLTALSDGSYVLASEVYDWIGTPGQSATTTPIGAFIFKLDASGTLTSFDSGTTWQRVNWNDEQGSPTNVIAFDGGFAVFSQEYRTATWEVTLYNNNGTLITTNIQSNTVHNMGTQSYHAVDVGAMDKETHSGLAWYINGYLAASATAYDNGTDLVFVFPDGSGGLSQVTISKTTGELTSDVTDSGITVPQGGQLYNPRIVPDGAGGYDITYSVLFDSNPVDDDRIGYVVGDIYQIGLNAGPAPVLPTVTDAHIAITSTPGGADGMTYKVGDTVTAVWDNSASGDANTSAVTSVTMDFSQFGGSTSATAYDDGTHGDAIAGDGKFTAQYTVTAGALDHVAGRNVAVTVTAANHTSTTTADSTGLTVDSTAPVLTSSTPQDNGGSIATGANLTLTFSEDVLAGSGHITLVNESDSSQNKVIDITDSSQVSISGNTVTIDPTTDLAAGANYHVQIDSTALHDTAGNDYAGISSSAGLNFTTVSASTVDPSIVVFDLTTGQSSDHNGRVFDANTAYTIYIQVNSSYNSTLAGLDSNEMWSGAQNLGADDKIVLVGTGSDVQGRYGDPVMTMRHGGNSVNWLAGFSISFSSYNVAGVDASGKFSRDGNNVDLWNGTWTVNPNEDNGFAQAYLKEMPAGVLTSQGLAMP

pLDDT: mean 70.89, std 24.6, range [23.0, 98.75]

Secondary structure (DSSP, 8-state):
--EEEP-PEEEE-TTS-EEEEEEEEE--S-TTSPPPSS--EEEEEEE-TTS-B--S-SSSEEEEEEEE-SS----EEEEETTEEEEE-SSSEEEEEEEEEEETTS-EEEEEEEEEEE---------PPP-PPP--S---S------------PEEEE-SSEEEEEEE-TTSSEEEEEEETTT-SB-S--EE-----STTPEEEEEEEEE-SSSSEEEEEEEEPP--TT-S-----B------B-----S-PPPPP--GGGEEEE----STTSSEEETT-EEEEEEE-STTTT--SSPEEEEEEE-GGGT-SSPEE-B-SS-TT-SSTTSSEEEEEEEPPS-S-SSEEEE--EEEEEETTS-EEEEE----EEEE-PPP-EEEEESPTTEEEE-TTPPEEEEESS-EEE-SSEEEEEESS-GGG-EEEETT-TTTEEEETTEEEE--SSPPPTT-EEEEEE-TTSEEETT-PBP--B-STTTSEEEEPP-----TTEEEEETTTTEE---TT-B--TTS--EEEEE--SSTTPPPPPPPTTS-BB-GGG--TT-EEEEE-SSSPPB-TTSPBEEEEE--SSEEEEEESS---SSSSEEEEEETTSEEEETTEEEE-BSS--SS-TTTT--HHHHEESSPPTT---TTS----

Organism: NCBI:txid83655